Protein AF-A0A353WIS5-F1 (afdb_monomer)

Solvent-accessible surface area (backbone atoms only — not comparable to full-atom values): 23413 Å² total; per-residue (Å²): 138,86,87,86,84,82,88,82,85,78,89,73,84,87,74,89,77,84,83,81,86,80,90,80,92,77,89,86,79,88,80,83,78,92,80,85,92,73,95,86,72,83,82,84,68,88,69,75,96,68,94,73,53,82,70,40,43,51,76,72,50,59,78,70,58,53,59,38,46,53,47,45,42,52,56,43,50,74,73,31,93,62,46,89,76,50,44,35,37,25,54,47,34,45,72,49,56,48,38,79,64,65,61,22,49,31,29,27,76,58,52,56,98,60,84,58,80,29,60,51,76,88,74,64,79,71,65,21,43,34,38,37,29,63,56,40,66,22,38,46,77,52,62,68,61,40,49,49,51,56,42,49,54,60,66,33,38,31,67,56,10,40,35,44,40,31,28,44,32,32,70,69,44,73,64,46,89,70,44,45,74,45,80,85,28,27,32,38,85,87,52,29,45,40,29,40,35,50,62,64,55,51,40,52,54,54,38,67,69,59,37,90,62,41,49,62,42,76,55,81,64,60,94,49,34,29,35,38,35,35,31,51,57,79,80,70,73,78,71,69,76,71,69,65,72,79,69,50,56,29,77,91,53,72,38,10,30,41,56,88,59,29,36,33,26,34,53,94,54,55,76,61,66,77,51,85,62,53,63,58,48,58,72,68,48,66,91,84,66,71,61,38,35,37,33,42,29,70,80,73,62,24,42,30,45,25,22,30,93,40,54,53,79,40,85,59,19,48,48,44,48,30,41,36,29,36,80,85,72,50,69,40,82,41,78,56,56,96,67,42,36,33,44,74,61,60,47,30,25,41,56,84,83,44,85,67,46,67,36,66,61,41,47,51,52,43,55,55,64,51,68,48,83,89,75,56,80,91,46,70,44,31,44,67,49,35,65,74,67,40,49,67,63,55,67,72,76,111

Structure (mmCIF, N/CA/C/O backbone):
data_AF-A0A353WIS5-F1
#
_entry.id   AF-A0A353WIS5-F1
#
loop_
_atom_site.group_PDB
_atom_site.id
_atom_site.type_symbol
_atom_site.label_atom_id
_atom_site.label_alt_id
_atom_site.label_comp_id
_atom_site.label_asym_id
_atom_site.label_entity_id
_atom_site.label_seq_id
_atom_site.pdbx_PDB_ins_code
_atom_site.Cartn_x
_atom_site.Cartn_y
_atom_site.Cartn_z
_atom_site.occupancy
_atom_site.B_iso_or_equiv
_atom_site.auth_seq_id
_atom_site.auth_comp_id
_atom_site.auth_asym_id
_atom_site.auth_atom_id
_atom_site.pdbx_PDB_model_num
ATOM 1 N N . MET A 1 1 ? -15.258 42.861 -5.163 1.00 32.72 1 MET A N 1
ATOM 2 C CA . MET A 1 1 ? -14.069 42.840 -4.284 1.00 32.72 1 MET A CA 1
ATOM 3 C C . MET A 1 1 ? -13.346 41.526 -4.514 1.00 32.72 1 MET A C 1
ATOM 5 O O . MET A 1 1 ? -13.758 40.506 -3.984 1.00 32.72 1 MET A O 1
ATOM 9 N N . ASN A 1 2 ? -12.341 41.558 -5.388 1.00 24.25 2 ASN A N 1
ATOM 10 C CA . ASN A 1 2 ? -11.434 40.444 -5.643 1.00 24.25 2 ASN A CA 1
ATOM 11 C C . ASN A 1 2 ? -10.245 40.587 -4.699 1.00 24.25 2 ASN A C 1
ATOM 13 O O . ASN A 1 2 ? -9.648 41.662 -4.648 1.00 24.25 2 ASN A O 1
ATOM 17 N N . ILE A 1 3 ? -9.905 39.524 -3.976 1.00 22.89 3 ILE A N 1
ATOM 18 C CA . ILE A 1 3 ? -8.676 39.468 -3.188 1.00 22.89 3 ILE A CA 1
ATOM 19 C C . ILE A 1 3 ? -7.763 38.431 -3.834 1.00 22.89 3 ILE A C 1
ATOM 21 O O . ILE A 1 3 ? -8.130 37.274 -4.021 1.00 22.89 3 ILE A O 1
ATOM 25 N N . ASN A 1 4 ? -6.601 38.939 -4.223 1.00 23.80 4 ASN A N 1
ATOM 26 C CA . ASN A 1 4 ? -5.519 38.333 -4.978 1.00 23.80 4 ASN A CA 1
ATOM 27 C C . ASN A 1 4 ? -4.438 37.821 -4.006 1.00 23.80 4 ASN A C 1
ATOM 29 O O . ASN A 1 4 ? -4.206 38.464 -2.984 1.00 23.80 4 ASN A O 1
ATOM 33 N N . PHE A 1 5 ? -3.744 36.731 -4.338 1.00 23.14 5 PHE A N 1
ATOM 34 C CA . PHE A 1 5 ? -2.480 36.314 -3.705 1.00 23.14 5 PHE A CA 1
ATOM 35 C C . PHE A 1 5 ? -1.592 35.617 -4.761 1.00 23.14 5 PHE A C 1
ATOM 37 O O . PHE A 1 5 ? -2.125 35.046 -5.710 1.00 23.14 5 PHE A O 1
ATOM 44 N N . PRO A 1 6 ? -0.251 35.715 -4.655 1.00 27.52 6 PRO A N 1
ATOM 45 C CA . PRO A 1 6 ? 0.609 36.204 -5.729 1.00 27.52 6 PRO A CA 1
ATOM 46 C C . PRO A 1 6 ? 1.367 35.104 -6.481 1.00 27.52 6 PRO A C 1
ATOM 48 O O . PRO A 1 6 ? 1.714 34.060 -5.928 1.00 27.52 6 PRO A O 1
ATOM 51 N N . GLU A 1 7 ? 1.695 35.414 -7.736 1.00 25.73 7 GLU A N 1
ATOM 52 C CA . GLU A 1 7 ? 2.649 34.696 -8.579 1.00 25.73 7 GLU A CA 1
ATOM 53 C C . GLU A 1 7 ? 4.061 34.730 -7.975 1.00 25.73 7 GLU A C 1
ATOM 55 O O . GLU A 1 7 ? 4.620 35.794 -7.703 1.00 25.73 7 GLU A O 1
ATOM 60 N N . ILE A 1 8 ? 4.674 33.553 -7.821 1.00 25.09 8 ILE A N 1
ATOM 61 C CA . ILE A 1 8 ? 6.120 33.433 -7.631 1.00 25.09 8 ILE A CA 1
ATOM 62 C C . ILE A 1 8 ? 6.751 33.250 -9.010 1.00 25.09 8 ILE A C 1
ATOM 64 O O . ILE A 1 8 ? 6.639 32.203 -9.647 1.00 25.09 8 ILE A O 1
ATOM 68 N N . MET A 1 9 ? 7.423 34.311 -9.440 1.00 24.52 9 MET A N 1
ATOM 69 C CA . MET A 1 9 ? 8.295 34.388 -10.604 1.00 24.52 9 MET A CA 1
ATOM 70 C C . MET A 1 9 ? 9.461 33.396 -10.488 1.00 24.52 9 MET A C 1
ATOM 72 O O . MET A 1 9 ? 10.291 33.507 -9.588 1.00 24.52 9 MET A O 1
ATOM 76 N N . ALA A 1 10 ? 9.586 32.491 -11.458 1.00 25.70 10 ALA A N 1
ATOM 77 C CA . ALA A 1 10 ? 10.854 31.857 -11.801 1.00 25.70 10 ALA A CA 1
ATOM 78 C C . ALA A 1 10 ? 11.242 32.329 -13.206 1.00 25.70 10 ALA A C 1
ATOM 80 O O . ALA A 1 10 ? 10.776 31.806 -14.216 1.00 25.70 10 ALA A O 1
ATOM 81 N N . GLY A 1 11 ? 12.073 33.370 -13.258 1.00 24.81 11 GLY A N 1
ATOM 82 C CA . GLY A 1 11 ? 12.681 33.836 -14.495 1.00 24.81 11 GLY A CA 1
ATOM 83 C C . GLY A 1 11 ? 13.609 32.768 -15.067 1.00 24.81 11 GLY A C 1
ATOM 84 O O . GLY A 1 11 ? 14.544 32.323 -14.403 1.00 24.81 11 GLY A O 1
ATOM 85 N N . CYS A 1 12 ? 13.385 32.386 -16.321 1.00 24.25 12 CYS A N 1
ATOM 86 C CA . CYS A 1 12 ? 14.397 31.710 -17.117 1.00 24.25 12 CYS A CA 1
ATOM 87 C C . CYS A 1 12 ? 14.542 32.450 -18.446 1.00 24.25 12 CYS A C 1
ATOM 89 O O . CYS A 1 12 ? 13.614 32.523 -19.248 1.00 24.25 12 CYS A O 1
ATOM 91 N N . ASN A 1 13 ? 15.719 33.051 -18.617 1.00 25.75 13 ASN A N 1
ATOM 92 C CA . ASN A 1 13 ? 16.124 33.835 -19.772 1.00 25.75 13 ASN A CA 1
ATOM 93 C C . ASN A 1 13 ? 15.853 33.100 -21.089 1.00 25.75 13 ASN A C 1
ATOM 95 O O . ASN A 1 13 ? 16.432 32.049 -21.372 1.00 25.75 13 ASN A O 1
ATOM 99 N N . SER A 1 14 ? 15.055 33.734 -21.941 1.00 27.02 14 SER A N 1
ATOM 100 C CA . SER A 1 14 ? 14.950 33.418 -23.356 1.00 27.02 14 SER A CA 1
ATOM 101 C C . SER A 1 14 ? 16.303 33.634 -24.042 1.00 27.02 14 SER A C 1
ATOM 103 O O . SER A 1 14 ? 16.715 34.773 -24.272 1.00 27.02 14 SER A O 1
ATOM 105 N N . ARG A 1 15 ? 16.981 32.554 -24.436 1.00 25.53 15 ARG A N 1
ATOM 106 C CA . ARG A 1 15 ? 17.939 32.604 -25.547 1.00 25.53 15 ARG A CA 1
ATOM 107 C C . ARG A 1 15 ? 17.322 31.909 -26.752 1.00 25.53 15 ARG A C 1
ATOM 109 O O . ARG A 1 15 ? 17.141 30.698 -26.766 1.00 25.53 15 ARG A O 1
ATOM 116 N N . LYS A 1 16 ? 16.973 32.740 -27.738 1.00 28.69 16 LYS A N 1
ATOM 117 C CA . LYS A 1 16 ? 16.568 32.367 -29.093 1.00 28.69 16 LYS A CA 1
ATOM 118 C C . LYS A 1 16 ? 17.593 31.388 -29.674 1.00 28.69 16 LYS A C 1
ATOM 120 O O . LYS A 1 16 ? 18.755 31.752 -29.824 1.00 28.69 16 LYS A O 1
ATOM 125 N N . ALA A 1 17 ? 17.150 30.188 -30.032 1.00 25.05 17 ALA A N 1
ATOM 126 C CA . ALA A 1 17 ? 17.821 29.363 -31.026 1.00 25.05 17 ALA A CA 1
ATOM 127 C C . ALA A 1 17 ? 16.975 29.429 -32.302 1.00 25.05 17 ALA A C 1
ATOM 129 O O . ALA A 1 17 ? 15.770 29.180 -32.285 1.00 25.05 17 ALA A O 1
ATOM 130 N N . SER A 1 18 ? 17.614 29.887 -33.369 1.00 23.89 18 SER A N 1
ATOM 131 C CA . SER A 1 18 ? 17.068 30.113 -34.698 1.00 23.89 18 SER A CA 1
ATOM 132 C C . SER A 1 18 ? 16.500 28.835 -35.314 1.00 23.89 18 SER A C 1
ATOM 134 O O . SER A 1 18 ? 17.120 27.775 -35.298 1.00 23.89 18 SER A O 1
ATOM 136 N N . ILE A 1 19 ? 15.312 28.979 -35.896 1.00 25.64 19 ILE A N 1
ATOM 137 C CA . ILE A 1 19 ? 14.634 27.981 -36.716 1.00 25.64 19 ILE A CA 1
ATOM 138 C C . ILE A 1 19 ? 15.352 27.925 -38.068 1.00 25.64 19 ILE A C 1
ATOM 140 O O . ILE A 1 19 ? 15.310 28.896 -38.825 1.00 25.64 19 ILE A O 1
ATOM 144 N N . ALA A 1 20 ? 15.984 26.794 -38.380 1.00 25.59 20 ALA A N 1
ATOM 145 C CA . ALA A 1 20 ? 16.243 26.412 -39.761 1.00 25.59 20 ALA A CA 1
ATOM 146 C C . ALA A 1 20 ? 14.977 25.725 -40.290 1.00 25.59 20 ALA A C 1
ATOM 148 O O . ALA A 1 20 ? 14.527 24.713 -39.752 1.00 25.59 20 ALA A O 1
ATOM 149 N N . LYS A 1 21 ? 14.367 26.363 -41.288 1.00 30.31 21 LYS A N 1
ATOM 150 C CA . LYS A 1 21 ? 13.262 25.839 -42.086 1.00 30.31 21 LYS A CA 1
ATOM 151 C C . LYS A 1 21 ? 13.768 24.622 -42.866 1.00 30.31 21 LYS A C 1
ATOM 153 O O . LYS A 1 21 ? 14.852 24.708 -43.423 1.00 30.31 21 LYS A O 1
ATOM 158 N N . ASP A 1 22 ? 13.012 23.524 -42.858 1.00 27.34 22 ASP A N 1
ATOM 159 C CA . ASP A 1 22 ? 12.533 22.869 -44.084 1.00 27.34 22 ASP A CA 1
ATOM 160 C C . ASP A 1 22 ? 11.683 21.617 -43.785 1.00 27.34 22 ASP A C 1
ATOM 162 O O . ASP A 1 22 ? 12.126 20.648 -43.177 1.00 27.34 22 ASP A O 1
ATOM 166 N N . GLY A 1 23 ? 10.421 21.694 -44.222 1.00 28.50 23 GLY A N 1
ATOM 167 C CA . GLY A 1 23 ? 9.680 20.627 -44.902 1.00 28.50 23 GLY A CA 1
ATOM 168 C C . GLY A 1 23 ? 9.419 19.286 -44.208 1.00 28.50 23 GLY A C 1
ATOM 169 O O . GLY A 1 23 ? 10.070 18.303 -44.531 1.00 28.50 23 GLY A O 1
ATOM 170 N N . ALA A 1 24 ? 8.344 19.205 -43.417 1.00 24.67 24 ALA A N 1
ATOM 171 C CA . ALA A 1 24 ? 7.310 18.162 -43.546 1.00 24.67 24 ALA A CA 1
ATOM 172 C C . ALA A 1 24 ? 6.137 18.495 -42.611 1.00 24.67 24 ALA A C 1
ATOM 174 O O . ALA A 1 24 ? 6.233 18.355 -41.391 1.00 24.67 24 ALA A O 1
ATOM 175 N N . SER A 1 25 ? 5.023 18.965 -43.177 1.00 29.34 25 SER A N 1
ATOM 176 C CA . SER A 1 25 ? 3.778 19.114 -42.428 1.00 29.34 25 SER A CA 1
ATOM 177 C C . SER A 1 25 ? 3.231 17.729 -42.072 1.00 29.34 25 SER A C 1
ATOM 179 O O . SER A 1 25 ? 3.162 16.829 -42.905 1.00 29.34 25 SER A O 1
ATOM 181 N N . SER A 1 26 ? 2.820 17.544 -40.822 1.00 26.28 26 SER A N 1
ATOM 182 C CA . SER A 1 26 ? 1.861 16.497 -40.480 1.00 26.28 26 SER A CA 1
ATOM 183 C C . SER A 1 26 ? 0.809 17.112 -39.569 1.00 26.28 26 SER A C 1
ATOM 185 O O . SER A 1 26 ? 1.119 17.765 -38.574 1.00 26.28 26 SER A O 1
ATOM 187 N N . ASN A 1 27 ? -0.439 17.005 -40.013 1.00 26.64 27 ASN A N 1
ATOM 188 C CA . ASN A 1 27 ? -1.596 17.628 -39.393 1.00 26.64 27 ASN A CA 1
ATOM 189 C C . ASN A 1 27 ? -1.901 16.960 -38.049 1.00 26.64 27 ASN A C 1
ATOM 191 O O . ASN A 1 27 ? -2.032 15.739 -37.963 1.00 26.64 27 ASN A O 1
ATOM 195 N N . TYR A 1 28 ? -2.049 17.779 -37.012 1.00 30.23 28 TYR A N 1
ATOM 196 C CA . TYR A 1 28 ? -2.536 17.365 -35.703 1.00 30.23 28 TYR A CA 1
ATOM 197 C C . TYR A 1 28 ? -4.065 17.331 -35.731 1.00 30.23 28 TYR A C 1
ATOM 199 O O . TYR A 1 28 ? -4.697 18.276 -36.199 1.00 30.23 28 TYR A O 1
ATOM 207 N N . SER A 1 29 ? -4.668 16.270 -35.201 1.00 25.67 29 SER A N 1
ATOM 208 C CA . SER A 1 29 ? -6.087 16.272 -34.846 1.00 25.67 29 SER A CA 1
ATOM 209 C C . SER A 1 29 ? -6.235 15.878 -33.382 1.00 25.67 29 SER A C 1
ATOM 211 O O . SER A 1 29 ? -5.669 14.886 -32.924 1.00 25.67 29 SER A O 1
ATOM 213 N N . VAL A 1 30 ? -6.967 16.708 -32.643 1.00 25.48 30 VAL A N 1
ATOM 214 C CA . VAL A 1 30 ? -7.385 16.448 -31.268 1.00 25.48 30 VAL A CA 1
ATOM 215 C C . VAL A 1 30 ? -8.677 15.645 -31.359 1.00 25.48 30 VAL A C 1
ATOM 217 O O . VAL A 1 30 ? -9.684 16.166 -31.833 1.00 25.48 30 VAL A O 1
ATOM 220 N N . LYS A 1 31 ? -8.661 14.383 -30.924 1.00 27.44 31 LYS A N 1
ATOM 221 C CA . LYS A 1 31 ? -9.902 13.701 -30.552 1.00 27.44 31 LYS A CA 1
ATOM 222 C C . LYS A 1 31 ? -10.108 13.890 -29.060 1.00 27.44 31 LYS A C 1
ATOM 224 O O . LYS A 1 31 ? -9.301 13.450 -28.246 1.00 27.44 31 LYS A O 1
ATOM 229 N N . GLN A 1 32 ? -11.162 14.625 -28.742 1.00 27.92 32 GLN A N 1
ATOM 230 C CA . GLN A 1 32 ? -11.678 14.787 -27.399 1.00 27.92 32 GLN A CA 1
ATOM 231 C C . GLN A 1 32 ? -12.552 13.559 -27.131 1.00 27.92 32 GLN A C 1
ATOM 233 O O . GLN A 1 32 ? -13.718 13.540 -27.509 1.00 27.92 32 GLN A O 1
ATOM 238 N N . ASP A 1 33 ? -11.977 12.510 -26.544 1.00 27.92 33 ASP A N 1
ATOM 239 C CA . ASP A 1 33 ? -12.805 11.472 -25.938 1.00 27.92 33 ASP A CA 1
ATOM 240 C C . ASP A 1 33 ? -13.285 12.026 -24.594 1.00 27.92 33 ASP A C 1
ATOM 242 O O . ASP A 1 33 ? -12.510 12.264 -23.663 1.00 27.92 33 ASP A O 1
ATOM 246 N N . ALA A 1 34 ? -14.577 12.338 -24.559 1.00 32.22 34 ALA A N 1
ATOM 247 C CA . ALA A 1 34 ? -15.299 12.735 -23.370 1.00 32.22 34 ALA A CA 1
ATOM 248 C C . ALA A 1 34 ? -15.385 11.532 -22.427 1.00 32.22 34 ALA A C 1
ATOM 250 O O . ALA A 1 34 ? -16.203 10.651 -22.640 1.00 32.22 34 ALA A O 1
ATOM 251 N N . ASP A 1 35 ? -14.496 11.488 -21.436 1.00 37.25 35 ASP A N 1
ATOM 252 C CA . ASP A 1 35 ? -14.753 10.921 -20.107 1.00 37.25 35 ASP A CA 1
ATOM 253 C C . ASP A 1 35 ? -13.532 11.167 -19.208 1.00 37.25 35 ASP A C 1
ATOM 255 O O . ASP A 1 35 ? -12.572 10.396 -19.168 1.00 37.25 35 ASP A O 1
ATOM 259 N N . SER A 1 36 ? -13.537 12.284 -18.475 1.00 31.92 36 SER A N 1
ATOM 260 C CA . SER A 1 36 ? -12.452 12.627 -17.551 1.00 31.92 36 SER A CA 1
ATOM 261 C C . SER A 1 36 ? -12.980 13.165 -16.224 1.00 31.92 36 SER A C 1
ATOM 263 O O . SER A 1 36 ? -13.317 14.338 -16.114 1.00 31.92 36 SER A O 1
ATOM 265 N N . ASN A 1 37 ? -12.956 12.318 -15.195 1.00 33.84 37 ASN A N 1
ATOM 266 C CA . ASN A 1 37 ? -12.940 12.731 -13.788 1.00 33.84 37 ASN A CA 1
ATOM 267 C C . ASN A 1 37 ? -11.918 11.897 -12.994 1.00 33.84 37 ASN A C 1
ATOM 269 O O . ASN A 1 37 ? -12.229 11.285 -11.975 1.00 33.84 37 ASN A O 1
ATOM 273 N N . ASN A 1 38 ? -10.666 11.872 -13.461 1.00 32.41 38 ASN A N 1
ATOM 274 C CA . ASN A 1 38 ? -9.547 11.341 -12.682 1.00 32.41 38 ASN A CA 1
ATOM 275 C C . ASN A 1 38 ? -8.342 12.287 -12.753 1.00 32.41 38 ASN A C 1
ATOM 277 O O . ASN A 1 38 ? -7.484 12.196 -13.629 1.00 32.41 38 ASN A O 1
ATOM 281 N N . THR A 1 39 ? -8.295 13.236 -11.825 1.00 37.97 39 THR A N 1
ATOM 282 C CA . THR A 1 39 ? -7.154 14.131 -11.634 1.00 37.97 39 THR A CA 1
ATOM 283 C C . THR A 1 39 ? -6.040 13.399 -10.885 1.00 37.97 39 THR A C 1
ATOM 285 O O . THR A 1 39 ? -6.125 13.264 -9.665 1.00 37.97 39 THR A O 1
ATOM 288 N N . ALA A 1 40 ? -5.025 12.934 -11.628 1.00 35.28 40 ALA A N 1
ATOM 289 C CA . ALA A 1 40 ? -3.585 12.951 -11.294 1.00 35.28 40 ALA A CA 1
ATOM 290 C C . ALA A 1 40 ? -2.787 11.818 -11.981 1.00 35.28 40 ALA A C 1
ATOM 292 O O . ALA A 1 40 ? -2.071 11.077 -11.319 1.00 35.28 40 ALA A O 1
ATOM 293 N N . TYR A 1 41 ? -2.850 11.713 -13.310 1.00 31.70 41 TYR A N 1
ATOM 294 C CA . TYR A 1 41 ? -1.777 11.121 -14.123 1.00 31.70 41 TYR A CA 1
ATOM 295 C C . TYR A 1 41 ? -1.663 11.938 -15.419 1.00 31.70 41 TYR A C 1
ATOM 297 O O . TYR A 1 41 ? -2.695 12.348 -15.954 1.00 31.70 41 TYR A O 1
ATOM 305 N N . PRO A 1 42 ? -0.451 12.270 -15.896 1.00 35.28 42 PRO A N 1
ATOM 306 C CA . PRO A 1 42 ? -0.288 13.207 -16.997 1.00 35.28 42 PRO A CA 1
ATOM 307 C C . PRO A 1 42 ? -0.822 12.646 -18.320 1.00 35.28 42 PRO A C 1
ATOM 309 O O . PRO A 1 42 ? -0.728 11.455 -18.610 1.00 35.28 42 PRO A O 1
ATOM 312 N N . ILE A 1 43 ? -1.365 13.580 -19.099 1.00 32.12 43 ILE A N 1
ATOM 313 C CA . ILE A 1 43 ? -1.873 13.489 -20.469 1.00 32.12 43 ILE A CA 1
ATOM 314 C C . ILE A 1 43 ? -1.000 12.565 -21.334 1.00 32.12 43 ILE A C 1
ATOM 316 O O . ILE A 1 43 ? 0.211 12.763 -21.451 1.00 32.12 43 ILE A O 1
ATOM 320 N N . ILE A 1 44 ? -1.627 11.574 -21.976 1.00 29.73 44 ILE A N 1
ATOM 321 C CA . ILE A 1 44 ? -0.972 10.691 -22.945 1.00 29.73 44 ILE A CA 1
ATOM 322 C C . ILE A 1 44 ? -0.673 11.506 -24.209 1.00 29.73 44 ILE A C 1
ATOM 324 O O . ILE A 1 44 ? -1.549 11.728 -25.040 1.00 29.73 44 ILE A O 1
ATOM 328 N N . PHE A 1 45 ? 0.580 11.925 -24.387 1.00 33.66 45 PHE A N 1
ATOM 329 C CA . PHE A 1 45 ? 1.074 12.344 -25.698 1.00 33.66 45 PHE A CA 1
ATOM 330 C C . PHE A 1 45 ? 1.302 11.094 -26.560 1.00 33.66 45 PHE A C 1
ATOM 332 O O . PHE A 1 45 ? 2.334 10.425 -26.469 1.00 33.66 45 PHE A O 1
ATOM 339 N N . THR A 1 46 ? 0.336 10.760 -27.417 1.00 48.75 46 THR A N 1
ATOM 340 C CA . THR A 1 46 ? 0.565 9.835 -28.533 1.00 48.75 46 THR A CA 1
ATOM 341 C C . THR A 1 46 ? 1.340 10.580 -29.618 1.00 48.75 46 THR A C 1
ATOM 343 O O . THR A 1 46 ? 0.755 11.318 -30.405 1.00 48.75 46 THR A O 1
ATOM 346 N N . GLY A 1 47 ? 2.666 10.432 -29.652 1.00 36.41 47 GLY A N 1
ATOM 347 C CA . GLY A 1 47 ? 3.479 11.167 -30.622 1.00 36.41 47 GLY A CA 1
ATOM 348 C C . GLY A 1 47 ? 4.871 10.594 -30.848 1.00 36.41 47 GLY A C 1
ATOM 349 O O . GLY A 1 47 ? 5.833 11.086 -30.274 1.00 36.41 47 GLY A O 1
ATOM 350 N N . THR A 1 48 ? 4.950 9.548 -31.676 1.00 38.59 48 THR A N 1
ATOM 351 C CA . THR A 1 48 ? 5.888 9.317 -32.803 1.00 38.59 48 THR A CA 1
ATOM 352 C C . THR A 1 48 ? 6.055 7.810 -33.033 1.00 38.59 48 THR A C 1
ATOM 354 O O . THR A 1 48 ? 6.423 7.059 -32.130 1.00 38.59 48 THR A O 1
ATOM 357 N N . ASN A 1 49 ? 5.798 7.350 -34.264 1.00 47.31 49 ASN A N 1
ATOM 358 C CA . ASN A 1 49 ? 6.127 6.000 -34.739 1.00 47.31 49 ASN A CA 1
ATOM 359 C C . ASN A 1 49 ? 7.656 5.843 -34.878 1.00 47.31 49 ASN A C 1
ATOM 361 O O . ASN A 1 49 ? 8.180 5.617 -35.966 1.00 47.31 49 ASN A O 1
ATOM 365 N N . VAL A 1 50 ? 8.407 5.998 -33.785 1.00 55.69 50 VAL A N 1
ATOM 366 C CA . VAL A 1 50 ? 9.835 5.668 -33.773 1.00 55.69 50 VAL A CA 1
ATOM 367 C C . VAL A 1 50 ? 9.955 4.160 -33.604 1.00 55.69 50 VAL A C 1
ATOM 369 O O . VAL A 1 50 ? 9.472 3.598 -32.618 1.00 55.69 50 VAL A O 1
ATOM 372 N N . LYS A 1 51 ? 10.603 3.489 -34.565 1.00 63.28 51 LYS A N 1
ATOM 373 C CA . LYS A 1 51 ? 10.918 2.057 -34.466 1.00 63.28 51 LYS A CA 1
ATOM 374 C C . LYS A 1 51 ? 11.732 1.809 -33.189 1.00 63.28 51 LYS A C 1
ATOM 376 O O . LYS A 1 51 ? 12.902 2.169 -33.108 1.00 63.28 51 LYS A O 1
ATOM 381 N N . TYR A 1 52 ? 11.109 1.181 -32.195 1.00 76.12 52 TYR A N 1
ATOM 382 C CA . TYR A 1 52 ? 11.748 0.722 -30.964 1.00 76.12 52 TYR A CA 1
ATOM 383 C C . TYR A 1 52 ? 11.727 -0.803 -30.921 1.00 76.12 52 TYR A C 1
ATOM 385 O O . TYR A 1 52 ? 10.715 -1.432 -31.216 1.00 76.12 52 TYR A O 1
ATOM 393 N N . THR A 1 53 ? 12.841 -1.401 -30.511 1.00 83.50 53 THR A N 1
ATOM 394 C CA . THR A 1 53 ? 12.956 -2.844 -30.297 1.00 83.50 53 THR A CA 1
ATOM 395 C C . THR A 1 53 ? 13.383 -3.078 -28.859 1.00 83.50 53 THR A C 1
ATOM 397 O O . THR A 1 53 ? 14.423 -2.567 -28.450 1.00 83.50 53 THR A O 1
ATOM 400 N N . ALA A 1 54 ? 12.621 -3.869 -28.097 1.00 81.69 54 ALA A N 1
ATOM 401 C CA . ALA A 1 54 ? 12.918 -4.134 -26.687 1.00 81.69 54 ALA A CA 1
ATOM 402 C C . ALA A 1 54 ? 14.344 -4.680 -26.480 1.00 81.69 54 ALA A C 1
ATOM 404 O O . ALA A 1 54 ? 15.037 -4.236 -25.570 1.00 81.69 54 ALA A O 1
ATOM 405 N N . LYS A 1 55 ? 14.831 -5.530 -27.400 1.00 89.00 55 LYS A N 1
ATOM 406 C CA . LYS A 1 55 ? 16.210 -6.052 -27.427 1.00 89.00 55 LYS A CA 1
ATOM 407 C C . LYS A 1 55 ? 17.293 -4.965 -27.426 1.00 89.00 55 LYS A C 1
ATOM 409 O O . LYS A 1 55 ? 18.412 -5.236 -27.004 1.00 89.00 55 LYS A O 1
ATOM 414 N N . ASN A 1 56 ? 17.000 -3.731 -27.851 1.00 88.50 56 ASN A N 1
ATOM 415 C CA . ASN A 1 56 ? 17.980 -2.642 -27.794 1.00 88.50 56 ASN A CA 1
ATOM 416 C C . ASN A 1 56 ? 18.429 -2.328 -26.363 1.00 88.50 56 ASN A C 1
ATOM 418 O O . ASN A 1 56 ? 19.533 -1.807 -26.207 1.00 88.50 56 ASN A O 1
ATOM 422 N N . SER A 1 57 ? 17.654 -2.681 -25.329 1.00 86.44 57 SER A N 1
ATOM 423 C CA . SER A 1 57 ? 18.092 -2.547 -23.932 1.00 86.44 57 SER A CA 1
ATOM 424 C C . SER A 1 57 ? 19.420 -3.264 -23.654 1.00 86.44 57 SER A C 1
ATOM 426 O O . SER A 1 57 ? 20.201 -2.787 -22.843 1.00 86.44 57 SER A O 1
ATOM 428 N N . GLN A 1 58 ? 19.784 -4.311 -24.406 1.00 90.62 58 GLN A N 1
ATOM 429 C CA . GLN A 1 58 ? 21.094 -4.969 -24.278 1.00 90.62 58 GLN A CA 1
ATOM 430 C C . GLN A 1 58 ? 22.291 -4.021 -24.514 1.00 90.62 58 GLN A C 1
ATOM 432 O O . GLN A 1 58 ? 23.419 -4.316 -24.122 1.00 90.62 58 GLN A O 1
ATOM 437 N N . LYS A 1 59 ? 22.078 -2.881 -25.193 1.00 90.88 59 LYS A N 1
ATOM 438 C CA . LYS A 1 59 ? 23.107 -1.852 -25.415 1.00 90.88 59 LYS A CA 1
ATOM 439 C C . LYS A 1 59 ? 23.367 -0.999 -24.168 1.00 90.88 59 LYS A C 1
ATOM 441 O O . LYS A 1 59 ? 24.357 -0.278 -24.144 1.00 90.88 59 LYS A O 1
ATOM 446 N N . THR A 1 60 ? 22.500 -1.054 -23.153 1.00 88.19 60 THR A N 1
ATOM 447 C CA . THR A 1 60 ? 22.684 -0.342 -21.876 1.00 88.19 60 THR A CA 1
ATOM 448 C C . THR A 1 60 ? 23.391 -1.188 -20.819 1.00 88.19 60 THR A C 1
ATOM 450 O O . THR A 1 60 ? 23.603 -0.710 -19.708 1.00 88.19 60 THR A O 1
ATOM 453 N N . GLN A 1 61 ? 23.754 -2.433 -21.137 1.00 90.38 61 GLN A N 1
ATOM 454 C CA . GLN A 1 61 ? 24.524 -3.301 -20.249 1.00 90.38 61 GLN A CA 1
ATOM 455 C C . GLN A 1 61 ? 25.959 -2.765 -20.127 1.00 90.38 61 GLN A C 1
ATOM 457 O O . GLN A 1 61 ? 26.674 -2.663 -21.125 1.00 90.38 61 GLN A O 1
ATOM 462 N N . ILE A 1 62 ? 26.380 -2.410 -18.910 1.00 89.00 62 ILE A N 1
ATOM 463 C CA . ILE A 1 62 ? 27.688 -1.800 -18.632 1.00 89.00 62 ILE A CA 1
ATOM 464 C C . ILE A 1 62 ? 28.395 -2.502 -17.472 1.00 89.00 62 ILE A C 1
ATOM 466 O O . ILE A 1 62 ? 27.769 -2.981 -16.529 1.00 89.00 62 ILE A O 1
ATOM 470 N N . LYS A 1 63 ? 29.731 -2.519 -17.512 1.00 90.00 63 LYS A N 1
ATOM 471 C CA . LYS A 1 63 ? 30.565 -3.145 -16.473 1.00 90.00 63 LYS A CA 1
ATOM 472 C C . LYS A 1 63 ? 30.495 -2.409 -15.129 1.00 90.00 63 LYS A C 1
ATOM 474 O O . LYS A 1 63 ? 30.652 -3.028 -14.082 1.00 90.00 63 LYS A O 1
ATOM 479 N N . SER A 1 64 ? 30.255 -1.097 -15.131 1.00 88.06 64 SER A N 1
ATOM 480 C CA . SER A 1 64 ? 30.295 -0.272 -13.914 1.00 88.06 64 SER A CA 1
ATOM 481 C C . SER A 1 64 ? 29.226 -0.633 -12.876 1.00 88.06 64 SER A C 1
ATOM 483 O O . SER A 1 64 ? 29.445 -0.366 -11.693 1.00 88.06 64 SER A O 1
ATOM 485 N N . THR A 1 65 ? 28.138 -1.318 -13.258 1.00 91.31 65 THR A N 1
ATOM 486 C CA . THR A 1 65 ? 27.122 -1.841 -12.321 1.00 91.31 65 THR A CA 1
ATOM 487 C C . THR A 1 65 ? 27.727 -2.779 -11.265 1.00 91.31 65 THR A C 1
ATOM 489 O O . THR A 1 65 ? 27.216 -2.855 -10.149 1.00 91.31 65 THR A O 1
ATOM 492 N N . GLN A 1 66 ? 28.885 -3.401 -11.543 1.00 93.62 66 GLN A N 1
ATOM 493 C CA . GLN A 1 66 ? 29.684 -4.145 -10.555 1.00 93.62 66 GLN A CA 1
ATOM 494 C C . GLN A 1 66 ? 29.926 -3.366 -9.257 1.00 93.62 66 GLN A C 1
ATOM 496 O O . GLN A 1 66 ? 29.919 -3.954 -8.178 1.00 93.62 66 GLN A O 1
ATOM 501 N N . ASN A 1 67 ? 30.112 -2.046 -9.338 1.00 95.50 67 ASN A N 1
ATOM 502 C CA . ASN A 1 67 ? 30.343 -1.215 -8.159 1.00 95.50 67 ASN A CA 1
ATOM 503 C C . ASN A 1 67 ? 29.092 -1.110 -7.280 1.00 95.50 67 ASN A C 1
ATOM 505 O O . ASN A 1 67 ? 29.208 -1.092 -6.057 1.00 95.50 67 ASN A O 1
ATOM 509 N N . THR A 1 68 ? 27.901 -1.081 -7.882 1.00 96.50 68 THR A N 1
ATOM 510 C CA . THR A 1 68 ? 26.636 -1.109 -7.138 1.00 96.50 68 THR A CA 1
ATOM 511 C C . THR A 1 68 ? 26.431 -2.463 -6.470 1.00 96.50 68 THR A C 1
ATOM 513 O O . THR A 1 68 ? 26.110 -2.491 -5.286 1.00 96.50 68 THR A O 1
ATOM 516 N N . TYR A 1 69 ? 26.709 -3.572 -7.166 1.00 98.00 69 TYR A N 1
ATOM 517 C CA . TYR A 1 69 ? 26.652 -4.901 -6.546 1.00 98.00 69 TYR A CA 1
ATOM 518 C C . TYR A 1 69 ? 27.612 -5.023 -5.359 1.00 98.00 69 TYR A C 1
ATOM 520 O O . TYR A 1 69 ? 27.205 -5.508 -4.313 1.00 98.00 69 TYR A O 1
ATOM 528 N N . LYS A 1 70 ? 28.858 -4.538 -5.469 1.00 97.50 70 LYS A N 1
ATOM 529 C CA . LYS A 1 70 ? 29.831 -4.574 -4.359 1.00 97.50 70 LYS A CA 1
ATOM 530 C C . LYS A 1 70 ? 29.347 -3.798 -3.132 1.00 97.50 70 LYS A C 1
ATOM 532 O O . LYS A 1 70 ? 29.416 -4.317 -2.023 1.00 97.50 70 LYS A O 1
ATOM 5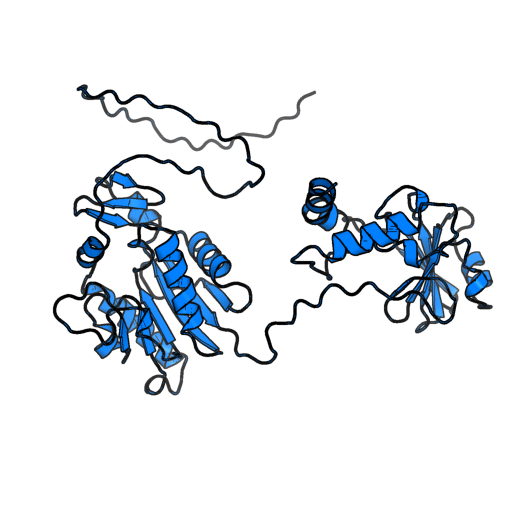37 N N . LYS A 1 71 ? 28.826 -2.581 -3.333 1.00 96.94 71 LYS A N 1
ATOM 538 C CA . LYS A 1 71 ? 28.249 -1.772 -2.247 1.00 96.94 71 LYS A CA 1
ATOM 539 C C . LYS A 1 71 ? 27.065 -2.476 -1.595 1.00 96.94 71 LYS A C 1
ATOM 541 O O . LYS A 1 71 ? 26.984 -2.536 -0.375 1.00 96.94 71 LYS A O 1
ATOM 546 N N . LEU A 1 72 ? 26.170 -3.035 -2.406 1.00 96.62 72 LEU A N 1
ATOM 547 C CA . LEU A 1 72 ? 25.008 -3.742 -1.889 1.00 96.62 72 LEU A CA 1
ATOM 548 C C . LEU A 1 72 ? 25.408 -5.022 -1.141 1.00 96.62 72 LEU A C 1
ATOM 550 O O . LEU A 1 72 ? 24.858 -5.286 -0.081 1.00 96.62 72 LEU A O 1
ATOM 554 N N . ALA A 1 73 ? 26.406 -5.764 -1.627 1.00 96.75 73 ALA A N 1
ATOM 555 C CA . ALA A 1 73 ? 26.953 -6.929 -0.933 1.00 96.75 73 ALA A CA 1
ATOM 556 C C . ALA A 1 73 ? 27.459 -6.567 0.468 1.00 96.75 73 ALA A C 1
ATOM 558 O O . ALA A 1 73 ? 27.190 -7.296 1.417 1.00 96.75 73 ALA A O 1
ATOM 559 N N . GLN A 1 74 ? 28.159 -5.436 0.607 1.00 95.62 74 GLN A N 1
ATOM 560 C CA . GLN A 1 74 ? 28.617 -4.948 1.907 1.00 95.62 74 GLN A CA 1
ATOM 561 C C . GLN A 1 74 ? 27.431 -4.647 2.836 1.00 95.62 74 GLN A C 1
ATOM 563 O O . GLN A 1 74 ? 27.362 -5.206 3.927 1.00 95.62 74 GLN A O 1
ATOM 568 N N . ILE A 1 75 ? 26.466 -3.846 2.370 1.00 94.81 75 ILE A N 1
ATOM 569 C CA . ILE A 1 75 ? 25.260 -3.496 3.142 1.00 94.81 75 ILE A CA 1
ATOM 570 C C . ILE A 1 75 ? 24.510 -4.759 3.589 1.00 94.81 75 ILE A C 1
ATOM 572 O O . ILE A 1 75 ? 24.072 -4.865 4.732 1.00 94.81 75 ILE A O 1
ATOM 576 N N . LEU A 1 76 ? 24.349 -5.732 2.693 1.00 94.88 76 LEU A N 1
ATOM 577 C CA . LEU A 1 76 ? 23.625 -6.964 2.986 1.00 94.88 76 LEU A CA 1
ATOM 578 C C . LEU A 1 76 ? 24.377 -7.859 3.977 1.00 94.88 76 LEU A C 1
ATOM 580 O O . LEU A 1 76 ? 23.741 -8.410 4.869 1.00 94.88 76 LEU A O 1
ATOM 584 N N . LYS A 1 77 ? 25.706 -7.970 3.879 1.00 94.69 77 LYS A N 1
ATOM 585 C CA . LYS A 1 77 ? 26.527 -8.725 4.844 1.00 94.69 77 LYS A CA 1
ATOM 586 C C . LYS A 1 77 ? 26.485 -8.126 6.247 1.00 94.69 77 LYS A C 1
ATOM 588 O O . LYS A 1 77 ? 26.486 -8.864 7.224 1.00 94.69 77 LYS A O 1
ATOM 593 N N . GLU A 1 78 ? 26.408 -6.802 6.349 1.00 91.81 78 GLU A N 1
ATOM 594 C CA . GLU A 1 78 ? 26.241 -6.113 7.633 1.00 91.81 78 GLU A CA 1
ATOM 595 C C . GLU A 1 78 ? 24.841 -6.348 8.231 1.00 91.81 78 GLU A C 1
ATOM 597 O O . GLU A 1 78 ? 24.691 -6.444 9.448 1.00 91.81 78 GLU A O 1
ATOM 602 N N . ARG A 1 79 ? 23.807 -6.469 7.386 1.00 89.38 79 ARG A N 1
ATOM 603 C CA . ARG A 1 79 ? 22.408 -6.637 7.822 1.00 89.38 79 ARG A CA 1
ATOM 604 C C . ARG A 1 79 ? 21.996 -8.086 8.088 1.00 89.38 79 ARG A C 1
ATOM 606 O O . ARG A 1 79 ? 21.134 -8.318 8.934 1.00 89.38 79 ARG A O 1
ATOM 613 N N . PHE A 1 80 ? 22.563 -9.046 7.365 1.00 89.25 80 PHE A N 1
ATOM 614 C CA . PHE A 1 80 ? 22.162 -10.450 7.408 1.00 89.25 80 PHE A CA 1
ATOM 615 C C . PHE A 1 80 ? 23.345 -11.320 7.830 1.00 89.25 80 PHE A C 1
ATOM 617 O O . PHE A 1 80 ? 24.258 -11.557 7.044 1.00 89.25 80 PHE A O 1
ATOM 624 N N . ARG A 1 81 ? 23.297 -11.830 9.070 1.00 83.62 81 ARG A N 1
ATOM 625 C CA . ARG A 1 81 ? 24.343 -12.701 9.638 1.00 83.62 81 ARG A CA 1
ATOM 626 C C . ARG A 1 81 ? 24.639 -13.908 8.742 1.00 83.62 81 ARG A C 1
ATOM 628 O O . ARG A 1 81 ? 25.800 -14.234 8.538 1.00 83.62 81 ARG A O 1
ATOM 635 N N . ASP A 1 82 ? 23.598 -14.494 8.158 1.00 89.12 82 ASP A N 1
ATOM 636 C CA . ASP A 1 82 ? 23.696 -15.667 7.288 1.00 89.12 82 ASP A CA 1
ATOM 637 C C . ASP A 1 82 ? 23.626 -15.274 5.800 1.00 89.12 82 ASP A C 1
ATOM 639 O O . ASP A 1 82 ? 23.032 -15.969 4.984 1.00 89.12 82 ASP A O 1
ATOM 643 N N . TYR A 1 83 ? 24.204 -14.126 5.421 1.00 92.81 83 TYR A N 1
ATOM 644 C CA . TYR A 1 83 ? 24.122 -13.577 4.059 1.00 92.81 83 TYR A CA 1
ATOM 645 C C . TYR A 1 83 ? 24.430 -14.600 2.954 1.00 92.81 83 TYR A C 1
ATOM 647 O O . TYR A 1 83 ? 23.769 -14.605 1.911 1.00 92.81 83 TYR A O 1
ATOM 655 N N . ASP A 1 84 ? 25.434 -15.453 3.158 1.00 92.19 84 ASP A N 1
ATOM 656 C CA . ASP A 1 84 ? 25.871 -16.420 2.152 1.00 92.19 84 ASP A CA 1
ATOM 657 C C . ASP A 1 84 ? 24.866 -17.566 1.938 1.00 92.19 84 ASP A C 1
ATOM 659 O O . ASP A 1 84 ? 24.867 -18.149 0.856 1.00 92.19 84 ASP A O 1
ATOM 663 N N . SER A 1 85 ? 23.959 -17.829 2.890 1.00 94.25 85 SER A N 1
ATOM 664 C CA . SER A 1 85 ? 22.904 -18.848 2.761 1.00 94.25 85 SER A CA 1
ATOM 665 C C . SER A 1 85 ? 21.596 -18.323 2.154 1.00 94.25 85 SER A C 1
ATOM 667 O O . SER A 1 85 ? 20.709 -19.116 1.843 1.00 94.25 85 SER A O 1
ATOM 669 N N . LEU A 1 86 ? 21.464 -17.004 1.969 1.00 96.50 86 LEU A N 1
ATOM 670 C CA . LEU A 1 86 ? 20.259 -16.395 1.404 1.00 96.50 86 LEU A CA 1
ATOM 671 C C . LEU A 1 86 ? 20.060 -16.785 -0.063 1.00 96.50 86 LEU A C 1
ATOM 673 O O . LEU A 1 86 ? 20.989 -16.699 -0.870 1.00 96.50 86 LEU A O 1
ATOM 677 N N . ASP A 1 87 ? 18.820 -17.086 -0.446 1.00 98.44 87 ASP A N 1
ATOM 678 C CA . ASP A 1 87 ? 18.460 -17.237 -1.851 1.00 98.44 87 ASP A CA 1
ATOM 679 C C . ASP A 1 87 ? 18.411 -15.858 -2.518 1.00 98.44 87 ASP A C 1
ATOM 681 O O . ASP A 1 87 ? 17.589 -15.006 -2.167 1.00 98.44 87 ASP A O 1
ATOM 685 N N . LYS A 1 88 ? 19.287 -15.640 -3.502 1.00 98.69 88 LYS A N 1
ATOM 686 C CA . LYS A 1 88 ? 19.476 -14.353 -4.185 1.00 98.69 88 LYS A CA 1
ATOM 687 C C . LYS A 1 88 ? 19.144 -14.459 -5.675 1.00 98.69 88 LYS A C 1
ATOM 689 O O . LYS A 1 88 ? 19.617 -15.378 -6.338 1.00 98.69 88 LYS A O 1
ATOM 694 N N . LEU A 1 89 ? 18.394 -13.495 -6.210 1.00 98.81 89 LEU A N 1
ATOM 695 C CA . LEU A 1 89 ? 18.132 -13.335 -7.648 1.00 98.81 89 LEU A CA 1
ATOM 696 C C . LEU A 1 89 ? 18.515 -11.929 -8.115 1.00 98.81 89 LEU A C 1
ATOM 698 O O . LEU A 1 89 ? 18.240 -10.933 -7.446 1.00 98.81 89 LEU A O 1
ATOM 702 N N . ASP A 1 90 ? 19.084 -11.830 -9.307 1.00 98.69 90 ASP A N 1
ATOM 703 C CA . ASP A 1 90 ? 19.204 -10.576 -10.041 1.00 98.69 90 ASP A CA 1
ATOM 704 C C . ASP A 1 90 ? 18.282 -10.578 -11.262 1.00 98.69 90 ASP A C 1
ATOM 706 O O . ASP A 1 90 ? 18.443 -11.361 -12.205 1.00 98.69 90 ASP A O 1
ATOM 710 N N . TYR A 1 91 ? 17.270 -9.718 -11.206 1.00 98.56 91 TYR A N 1
ATOM 711 C CA . TYR A 1 91 ? 16.204 -9.612 -12.186 1.00 98.56 91 TYR A CA 1
ATOM 712 C C . TYR A 1 91 ? 16.585 -8.575 -13.245 1.00 98.56 91 TYR A C 1
ATOM 714 O O . TYR A 1 91 ? 16.313 -7.386 -13.079 1.00 98.56 91 TYR A O 1
ATOM 722 N N . GLY A 1 92 ? 17.173 -9.025 -14.352 1.00 97.31 92 GLY A N 1
ATOM 723 C CA . GLY A 1 92 ? 17.762 -8.177 -15.394 1.00 97.31 92 GLY A CA 1
ATOM 724 C C . GLY A 1 92 ? 19.258 -7.961 -15.165 1.00 97.31 92 GLY A C 1
ATOM 725 O O . GLY A 1 92 ? 19.715 -6.829 -15.024 1.00 97.31 92 GLY A O 1
ATOM 726 N N . ALA A 1 93 ? 20.009 -9.063 -15.109 1.00 97.25 93 ALA A N 1
ATOM 727 C CA . ALA A 1 93 ? 21.393 -9.102 -14.639 1.00 97.25 93 ALA A CA 1
ATOM 728 C C . ALA A 1 93 ? 22.437 -8.483 -15.592 1.00 97.25 93 ALA A C 1
ATOM 730 O O . ALA A 1 93 ? 23.632 -8.427 -15.272 1.00 97.25 93 ALA A O 1
ATOM 731 N N . GLY A 1 94 ? 22.036 -8.030 -16.782 1.00 95.81 94 GLY A N 1
ATOM 732 C CA . GLY A 1 94 ? 22.915 -7.367 -17.735 1.00 95.81 94 GLY A CA 1
ATOM 733 C C . GLY A 1 94 ? 24.076 -8.259 -18.167 1.00 95.81 94 GLY A C 1
ATOM 734 O O . GLY A 1 94 ? 23.857 -9.218 -18.891 1.00 95.81 94 GLY A O 1
ATOM 735 N N . LEU A 1 95 ? 25.303 -7.956 -17.724 1.00 95.94 95 LEU A N 1
ATOM 736 C CA . LEU A 1 95 ? 26.517 -8.748 -18.009 1.00 95.94 95 LEU A CA 1
ATOM 737 C C . LEU A 1 95 ? 26.771 -9.894 -17.000 1.00 95.94 95 LEU A C 1
ATOM 739 O O . LEU A 1 95 ? 27.841 -10.498 -17.020 1.00 95.94 95 LEU A O 1
ATOM 743 N N . GLY A 1 96 ? 25.832 -10.170 -16.087 1.00 96.31 96 GLY A N 1
ATOM 744 C CA . GLY A 1 96 ? 25.858 -11.357 -15.219 1.00 96.31 96 GLY A CA 1
ATOM 745 C C . GLY A 1 96 ? 26.768 -11.269 -13.991 1.00 96.31 96 GLY A C 1
ATOM 746 O O . GLY A 1 96 ? 27.015 -12.269 -13.322 1.00 96.31 96 GLY A O 1
ATOM 747 N N . HIS A 1 97 ? 27.292 -10.086 -13.667 1.00 96.62 97 HIS A N 1
ATOM 748 C CA . HIS A 1 97 ? 28.285 -9.933 -12.598 1.00 96.62 97 HIS A CA 1
ATOM 749 C C . HIS A 1 97 ? 27.746 -10.164 -11.179 1.00 96.62 97 HIS A C 1
ATOM 751 O O . HIS A 1 97 ? 28.526 -10.453 -10.269 1.00 96.62 97 HIS A O 1
ATOM 757 N N . SER A 1 98 ? 26.433 -10.060 -10.981 1.00 97.31 98 SER A N 1
ATOM 758 C CA . SER A 1 98 ? 25.765 -10.397 -9.720 1.00 97.31 98 SER A CA 1
ATOM 759 C C . SER A 1 98 ? 25.970 -11.853 -9.313 1.00 97.31 98 SER A C 1
ATOM 761 O O . SER A 1 98 ? 26.069 -12.125 -8.118 1.00 97.31 98 SER A O 1
ATOM 763 N N . LYS A 1 99 ? 26.143 -12.772 -10.272 1.00 96.81 99 LYS A N 1
ATOM 764 C CA . LYS A 1 99 ? 26.418 -14.181 -9.977 1.00 96.81 99 LYS A CA 1
ATOM 765 C C . LYS A 1 99 ? 27.686 -14.359 -9.152 1.00 96.81 99 LY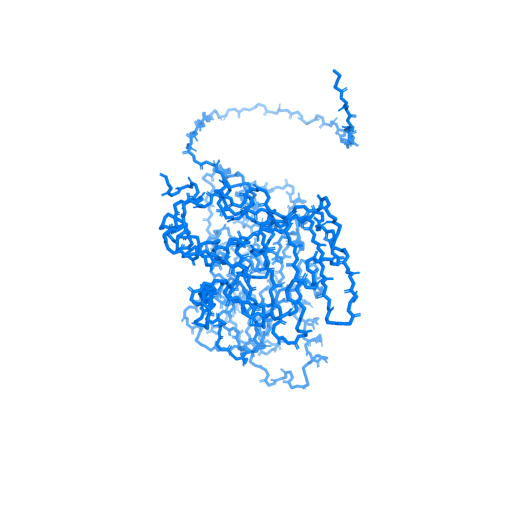S A C 1
ATOM 767 O O . LYS A 1 99 ? 27.664 -15.016 -8.121 1.00 96.81 99 LYS A O 1
ATOM 772 N N . THR A 1 100 ? 28.774 -13.706 -9.552 1.00 96.31 100 THR A N 1
ATOM 773 C CA . THR A 1 100 ? 30.050 -13.773 -8.823 1.00 96.31 100 THR A CA 1
ATOM 774 C C . THR A 1 100 ? 30.075 -12.859 -7.597 1.00 96.31 100 THR A C 1
ATOM 776 O O . THR A 1 100 ? 30.646 -13.228 -6.579 1.00 96.31 100 THR A O 1
ATOM 779 N N . ILE A 1 101 ? 29.490 -11.656 -7.675 1.00 97.56 101 ILE A N 1
ATOM 780 C CA . ILE A 1 101 ? 29.612 -10.649 -6.603 1.00 97.56 101 ILE A CA 1
ATOM 781 C C . ILE A 1 101 ? 28.624 -10.901 -5.457 1.00 97.56 101 ILE A C 1
ATOM 783 O O . ILE A 1 101 ? 28.980 -10.726 -4.293 1.00 97.56 101 ILE A O 1
ATOM 787 N N . LEU A 1 102 ? 27.383 -11.274 -5.778 1.00 97.31 102 LEU A N 1
ATOM 788 C CA . LEU A 1 102 ? 26.325 -11.506 -4.793 1.00 97.31 102 LEU A CA 1
ATOM 789 C C . LEU A 1 102 ? 26.096 -12.991 -4.495 1.00 97.31 102 LEU A C 1
ATOM 791 O O . LEU A 1 102 ? 25.495 -13.304 -3.469 1.00 97.31 102 LEU A O 1
ATOM 795 N N . GLY A 1 103 ? 26.541 -13.895 -5.374 1.00 97.69 103 GLY A N 1
ATOM 796 C CA . GLY A 1 103 ? 26.092 -15.288 -5.348 1.00 97.69 103 GLY A CA 1
ATOM 797 C C . GLY A 1 103 ? 24.632 -15.423 -5.787 1.00 97.69 103 GLY A C 1
ATOM 798 O O . GLY A 1 103 ? 23.922 -16.279 -5.274 1.00 97.69 103 GLY A O 1
ATOM 799 N N . ALA A 1 104 ? 24.154 -14.526 -6.657 1.00 98.25 104 ALA A N 1
ATOM 800 C CA . ALA A 1 104 ? 22.770 -14.521 -7.122 1.00 98.25 104 ALA A CA 1
ATOM 801 C C . ALA A 1 104 ? 22.573 -15.415 -8.355 1.00 98.25 104 ALA A C 1
ATOM 803 O O . ALA A 1 104 ? 23.422 -15.457 -9.248 1.00 98.25 104 ALA A O 1
ATOM 804 N N . GLU A 1 105 ? 21.415 -16.061 -8.446 1.00 98.69 105 GLU A N 1
ATOM 805 C CA . GLU A 1 105 ? 20.897 -16.546 -9.724 1.00 98.69 105 GLU A CA 1
ATOM 806 C C . GLU A 1 105 ? 20.586 -15.349 -10.637 1.00 98.69 105 GLU A C 1
ATOM 808 O O . GLU A 1 105 ? 20.310 -14.239 -10.170 1.00 98.69 105 GLU A O 1
ATOM 813 N N . THR A 1 106 ? 20.645 -15.552 -11.951 1.00 98.62 106 THR A N 1
ATOM 814 C CA . THR A 1 106 ? 20.550 -14.467 -12.936 1.00 98.62 106 THR A CA 1
ATOM 815 C C . THR A 1 106 ? 19.395 -14.670 -13.906 1.00 98.62 106 THR A C 1
ATOM 817 O O . THR A 1 106 ? 19.313 -15.688 -14.590 1.00 98.62 106 THR A O 1
ATOM 820 N N . TYR A 1 107 ? 18.527 -13.665 -14.017 1.00 98.44 107 TYR A N 1
ATOM 821 C CA . TYR A 1 107 ? 17.561 -13.546 -15.106 1.00 98.44 107 TYR A CA 1
ATOM 822 C C . TYR A 1 107 ? 18.000 -12.434 -16.058 1.00 98.44 107 TYR A C 1
ATOM 824 O O . TYR A 1 107 ? 18.181 -11.295 -15.633 1.00 98.44 107 TYR A O 1
ATOM 832 N N . GLU A 1 108 ? 18.158 -12.737 -17.346 1.00 97.62 108 GLU A N 1
ATOM 833 C CA . GLU A 1 108 ? 18.477 -11.729 -18.362 1.00 97.62 108 GLU A CA 1
ATOM 834 C C . GLU A 1 108 ? 17.949 -12.152 -19.748 1.00 97.62 108 GLU A C 1
ATOM 836 O O . GLU A 1 108 ? 18.509 -13.056 -20.376 1.00 97.62 108 GLU A O 1
ATOM 841 N N . PRO A 1 109 ? 16.888 -11.503 -20.265 1.00 94.75 109 PRO A N 1
ATOM 842 C CA . PRO A 1 109 ? 16.272 -11.888 -21.536 1.00 94.75 109 PRO A CA 1
ATOM 843 C C . PRO A 1 109 ? 17.143 -11.575 -22.764 1.00 94.75 109 PRO A C 1
ATOM 845 O O . PRO A 1 109 ? 16.951 -12.180 -23.820 1.00 94.75 109 PRO A O 1
ATOM 848 N N . TYR A 1 110 ? 18.098 -10.643 -22.654 1.00 94.62 110 TYR A N 1
ATOM 849 C CA . TYR A 1 110 ? 18.969 -10.224 -23.755 1.00 94.62 110 TYR A CA 1
ATOM 850 C C . TYR A 1 110 ? 20.454 -10.310 -23.366 1.00 94.62 110 TYR A C 1
ATOM 852 O O . TYR A 1 110 ? 21.226 -9.365 -23.555 1.00 94.62 110 TYR A O 1
ATOM 860 N N . ALA A 1 111 ? 20.856 -11.449 -22.795 1.00 93.12 111 ALA A N 1
ATOM 861 C CA . ALA A 1 111 ? 22.204 -11.661 -22.274 1.00 93.12 111 ALA A CA 1
ATOM 862 C C . ALA A 1 111 ? 23.278 -11.597 -23.369 1.00 93.12 111 ALA A C 1
ATOM 864 O O . ALA A 1 111 ? 23.068 -12.008 -24.514 1.00 93.12 111 ALA A O 1
ATOM 865 N N . ARG A 1 112 ? 24.462 -11.098 -22.999 1.00 91.75 112 ARG A N 1
ATOM 866 C CA . ARG A 1 112 ? 25.630 -11.004 -23.881 1.00 91.75 112 ARG A CA 1
ATOM 867 C C . ARG A 1 112 ? 26.875 -11.494 -23.158 1.00 91.75 112 ARG A C 1
ATOM 869 O O . ARG A 1 112 ? 27.205 -10.992 -22.091 1.00 91.75 112 ARG A O 1
ATOM 876 N N . GLY A 1 113 ? 27.593 -12.436 -23.766 1.00 89.75 113 GLY A N 1
ATOM 877 C CA . GLY A 1 113 ? 28.891 -12.897 -23.258 1.00 89.75 113 GLY A CA 1
ATOM 878 C C . GLY A 1 113 ? 28.832 -13.831 -22.044 1.00 89.75 113 GLY A C 1
ATOM 879 O O . GLY A 1 113 ? 29.879 -14.148 -21.494 1.00 89.75 113 GLY A O 1
ATOM 880 N N . TYR A 1 114 ? 27.644 -14.282 -21.633 1.00 94.81 114 TYR A N 1
ATOM 881 C CA . TYR A 1 114 ? 27.450 -15.328 -20.624 1.00 94.81 114 TYR A CA 1
ATOM 882 C C . TYR A 1 114 ? 26.071 -15.984 -20.796 1.00 94.81 114 TYR A C 1
ATOM 884 O O . TYR A 1 114 ? 25.203 -15.447 -21.492 1.00 94.81 114 TYR A O 1
ATOM 892 N N . LYS A 1 115 ? 25.874 -17.144 -20.160 1.00 96.75 115 LYS A N 1
ATOM 893 C CA . LYS A 1 115 ? 24.585 -17.840 -20.091 1.00 96.75 115 LYS A CA 1
ATOM 894 C C . LYS A 1 115 ? 23.915 -17.527 -18.741 1.00 96.75 115 LYS A C 1
ATOM 896 O O . LYS A 1 115 ? 24.482 -17.923 -17.720 1.00 96.75 115 LYS A O 1
ATOM 901 N N . PRO A 1 116 ? 22.761 -16.835 -18.715 1.00 97.62 116 PRO A N 1
ATOM 902 C CA . PRO A 1 116 ? 22.018 -16.609 -17.480 1.00 97.62 116 PRO A CA 1
ATOM 903 C C . PRO A 1 116 ? 21.332 -17.898 -17.015 1.00 97.62 116 PRO A C 1
ATOM 905 O O . PRO A 1 116 ? 21.150 -18.834 -17.798 1.00 97.62 116 PRO A O 1
ATOM 908 N N . ASP A 1 117 ? 20.935 -17.928 -15.745 1.00 98.50 117 ASP A N 1
ATOM 909 C CA . ASP A 1 117 ? 20.164 -19.039 -15.172 1.00 98.50 117 ASP A CA 1
ATOM 910 C C . ASP A 1 117 ? 18.753 -19.095 -15.780 1.00 98.50 117 ASP A C 1
ATOM 912 O O . ASP A 1 117 ? 18.255 -20.173 -16.098 1.00 98.50 117 ASP A O 1
ATOM 916 N N . TYR A 1 118 ? 18.161 -17.925 -16.047 1.00 98.19 118 TYR A N 1
ATOM 917 C CA . TYR A 1 118 ? 16.844 -17.787 -16.667 1.00 98.19 118 TYR A CA 1
ATOM 918 C C . TYR A 1 118 ? 16.857 -16.762 -17.808 1.00 98.19 118 TYR A C 1
ATOM 920 O O . TYR A 1 118 ? 17.425 -15.674 -17.695 1.00 98.19 118 TYR A O 1
ATOM 928 N N . VAL A 1 119 ? 16.170 -17.082 -18.909 1.00 96.75 119 VAL A N 1
ATOM 929 C CA . VAL A 1 119 ? 15.965 -16.164 -20.053 1.00 96.75 119 VAL A CA 1
ATOM 930 C C . VAL A 1 119 ? 14.500 -15.742 -20.170 1.00 96.75 119 VAL A C 1
ATOM 932 O O . VAL A 1 119 ? 14.208 -14.665 -20.690 1.00 96.75 119 VAL A O 1
ATOM 935 N N . LYS A 1 120 ? 13.565 -16.550 -19.654 1.00 95.75 120 LYS A N 1
ATOM 936 C CA . LYS A 1 120 ? 12.140 -16.216 -19.597 1.00 95.75 120 LYS A CA 1
ATOM 937 C C . LYS A 1 120 ? 11.716 -16.025 -18.143 1.00 95.75 120 LYS A C 1
ATOM 939 O O . LYS A 1 120 ? 12.107 -16.818 -17.291 1.00 95.75 120 LYS A O 1
ATOM 944 N N . PRO A 1 121 ? 10.881 -15.017 -17.850 1.00 91.88 121 PRO A N 1
ATOM 945 C CA . PRO A 1 121 ? 10.436 -14.772 -16.485 1.00 91.88 121 PRO A CA 1
ATOM 946 C C . PRO A 1 121 ? 9.602 -15.942 -15.945 1.00 91.88 121 PRO A C 1
ATOM 948 O O . PRO A 1 121 ? 9.744 -16.293 -14.785 1.00 91.88 121 PRO A O 1
ATOM 951 N N . GLY A 1 122 ? 8.795 -16.592 -16.792 1.00 92.50 122 GLY A N 1
ATOM 952 C CA . GLY A 1 122 ? 7.970 -17.739 -16.394 1.00 92.50 122 GLY A CA 1
ATOM 953 C C . GLY A 1 122 ? 8.753 -18.993 -15.990 1.00 92.50 122 GLY A C 1
ATOM 954 O O . GLY A 1 122 ? 8.170 -19.880 -15.377 1.00 92.50 122 GLY A O 1
ATOM 955 N N . ASP A 1 123 ? 10.055 -19.059 -16.288 1.00 96.62 123 ASP A N 1
ATOM 956 C CA . ASP A 1 123 ? 10.913 -20.176 -15.874 1.00 96.62 123 ASP A CA 1
ATOM 957 C C . ASP A 1 123 ? 11.364 -20.026 -14.403 1.00 96.62 123 ASP A C 1
ATOM 959 O O . ASP A 1 123 ? 11.865 -20.975 -13.801 1.00 96.62 123 ASP A O 1
ATOM 963 N N . ILE A 1 124 ? 11.176 -18.842 -13.804 1.00 97.56 124 ILE A N 1
ATOM 964 C CA . ILE A 1 124 ? 11.564 -18.542 -12.424 1.00 97.56 124 ILE A CA 1
ATOM 965 C C . ILE A 1 124 ? 10.424 -18.947 -11.485 1.00 97.56 124 ILE A C 1
ATOM 967 O O . ILE A 1 124 ? 9.500 -18.180 -11.223 1.00 97.56 124 ILE A O 1
ATOM 971 N N . THR A 1 125 ? 10.478 -20.167 -10.960 1.00 93.69 125 THR A N 1
ATOM 972 C CA . THR A 1 125 ? 9.462 -20.677 -10.018 1.00 93.69 125 THR A CA 1
ATOM 973 C C . THR A 1 125 ? 9.880 -20.536 -8.552 1.00 93.69 125 THR A C 1
ATOM 975 O O . THR A 1 125 ? 9.030 -20.476 -7.659 1.00 93.69 125 THR A O 1
ATOM 978 N N . LYS A 1 126 ? 11.192 -20.448 -8.301 1.00 96.94 126 LYS A N 1
ATOM 979 C CA . LYS A 1 126 ? 11.800 -20.319 -6.973 1.00 96.94 126 LYS A CA 1
ATOM 980 C C . LYS A 1 126 ? 11.451 -18.978 -6.314 1.00 96.94 126 LYS A C 1
ATOM 982 O O . LYS A 1 126 ? 11.289 -17.960 -6.984 1.00 96.94 126 LYS A O 1
ATOM 987 N N . LYS A 1 127 ? 11.341 -18.975 -4.979 1.00 98.19 127 LYS A N 1
ATOM 988 C CA . LYS A 1 127 ? 11.212 -17.753 -4.167 1.00 98.19 127 LYS A CA 1
ATOM 989 C C . LYS A 1 127 ? 12.557 -17.366 -3.559 1.00 98.19 127 LYS A C 1
ATOM 991 O O . LYS A 1 127 ? 13.324 -18.244 -3.176 1.00 98.19 127 LYS A O 1
ATOM 996 N N . TYR A 1 128 ? 12.807 -16.069 -3.416 1.00 98.56 128 TYR A N 1
ATOM 997 C CA . TYR A 1 128 ? 14.104 -15.527 -3.009 1.00 98.56 128 TYR A CA 1
ATOM 998 C C . TYR A 1 128 ? 13.997 -14.666 -1.751 1.00 98.56 128 TYR A C 1
ATOM 1000 O O . TYR A 1 128 ? 12.999 -13.971 -1.540 1.00 98.56 128 TYR A O 1
ATOM 1008 N N . ASP A 1 129 ? 15.038 -14.711 -0.923 1.00 98.31 129 ASP A N 1
ATOM 1009 C CA . ASP A 1 129 ? 15.203 -13.826 0.231 1.00 98.31 129 ASP A CA 1
ATOM 1010 C C . ASP A 1 129 ? 15.582 -12.418 -0.225 1.00 98.31 129 ASP A C 1
ATOM 1012 O O . ASP A 1 129 ? 15.091 -11.438 0.329 1.00 98.31 129 ASP A O 1
ATOM 1016 N N . ILE A 1 130 ? 16.426 -12.320 -1.257 1.00 98.62 130 ILE A N 1
ATOM 1017 C CA . ILE A 1 130 ? 16.899 -11.050 -1.805 1.00 98.62 130 ILE A CA 1
ATOM 1018 C C . ILE A 1 130 ? 16.738 -11.040 -3.324 1.00 98.62 130 ILE A C 1
ATOM 1020 O O . ILE A 1 130 ? 17.200 -11.946 -4.018 1.00 98.62 130 ILE A O 1
ATOM 1024 N N . ILE A 1 131 ? 16.135 -9.979 -3.855 1.00 98.88 131 ILE A N 1
ATOM 1025 C CA . ILE A 1 131 ? 16.069 -9.731 -5.300 1.00 98.88 131 ILE A CA 1
ATOM 1026 C C . ILE A 1 131 ? 16.730 -8.390 -5.613 1.00 98.88 131 ILE A C 1
ATOM 1028 O O . ILE A 1 131 ? 16.536 -7.407 -4.906 1.00 98.88 131 ILE A O 1
ATOM 1032 N N . THR A 1 132 ? 17.503 -8.315 -6.688 1.00 98.81 132 THR A N 1
ATOM 1033 C CA . THR A 1 132 ? 18.036 -7.049 -7.205 1.00 98.81 132 THR A CA 1
ATOM 1034 C C . THR A 1 132 ? 17.427 -6.733 -8.565 1.00 98.81 132 THR A C 1
ATOM 1036 O O . THR A 1 132 ? 17.130 -7.630 -9.347 1.00 98.81 132 THR A O 1
ATOM 1039 N N . ASN A 1 133 ? 17.163 -5.454 -8.825 1.00 98.69 133 ASN A N 1
ATOM 1040 C CA . ASN A 1 133 ? 16.711 -4.957 -10.123 1.00 98.69 133 ASN A CA 1
ATOM 1041 C C . ASN A 1 133 ? 17.382 -3.604 -10.369 1.00 98.69 133 ASN A C 1
ATOM 1043 O O . ASN A 1 133 ? 16.892 -2.551 -9.951 1.00 98.69 133 ASN A O 1
ATOM 1047 N N . LEU A 1 134 ? 18.574 -3.644 -10.962 1.00 98.38 134 LEU A N 1
ATOM 1048 C CA . LEU A 1 134 ? 19.455 -2.482 -11.035 1.00 98.38 134 LEU A CA 1
ATOM 1049 C C . LEU A 1 134 ? 19.468 -1.896 -12.446 1.00 98.38 134 LEU A C 1
ATOM 1051 O O . LEU A 1 134 ? 20.004 -2.487 -13.377 1.00 98.38 134 LEU A O 1
ATOM 1055 N N . TYR A 1 135 ? 18.907 -0.698 -12.588 1.00 97.81 135 TYR A N 1
ATOM 1056 C CA . TYR A 1 135 ? 18.805 0.065 -13.834 1.00 97.81 135 TYR A CA 1
ATOM 1057 C C . TYR A 1 135 ? 17.995 -0.618 -14.952 1.00 97.81 135 TYR A C 1
ATOM 1059 O O . TYR A 1 135 ? 18.216 -0.366 -16.140 1.00 97.81 135 TYR A O 1
ATOM 1067 N N . VAL A 1 136 ? 17.034 -1.466 -14.573 1.00 97.75 136 VAL A N 1
ATOM 1068 C CA . VAL A 1 136 ? 16.202 -2.242 -15.506 1.00 97.75 136 VAL A CA 1
ATOM 1069 C C . VAL A 1 136 ? 14.885 -1.529 -15.806 1.00 97.75 136 VAL A C 1
ATOM 1071 O O . VAL A 1 136 ? 14.538 -1.352 -16.973 1.00 97.75 136 VAL A O 1
ATOM 1074 N N . LEU A 1 137 ? 14.151 -1.055 -14.789 1.00 97.94 137 LEU A N 1
ATOM 1075 C CA . LEU A 1 137 ? 12.846 -0.407 -15.014 1.00 97.94 137 LEU A CA 1
ATOM 1076 C C . LEU A 1 137 ? 12.943 0.818 -15.935 1.00 97.94 137 LEU A C 1
ATOM 1078 O O . LEU A 1 137 ? 12.054 1.039 -16.757 1.00 97.94 137 LEU A O 1
ATOM 1082 N N . ASN A 1 138 ? 14.034 1.588 -15.847 1.00 97.88 138 ASN A N 1
ATOM 1083 C CA . ASN A 1 138 ? 14.247 2.774 -16.679 1.00 97.88 138 ASN A CA 1
ATOM 1084 C C . ASN A 1 138 ? 14.466 2.468 -18.165 1.00 97.88 138 ASN A C 1
ATOM 1086 O O . ASN A 1 138 ? 14.287 3.375 -18.969 1.00 97.88 138 ASN A O 1
ATOM 1090 N N . VAL A 1 139 ? 14.822 1.240 -18.558 1.00 96.06 139 VAL A N 1
ATOM 1091 C CA . VAL A 1 139 ? 15.050 0.895 -19.977 1.00 96.06 139 VAL A CA 1
ATOM 1092 C C . VAL A 1 139 ? 13.867 0.186 -20.640 1.00 96.06 139 VAL A C 1
ATOM 1094 O O . VAL A 1 139 ? 13.884 -0.070 -21.848 1.00 96.06 139 VAL A O 1
ATOM 1097 N N . ILE A 1 140 ? 12.808 -0.092 -19.876 1.00 94.69 140 ILE A N 1
ATOM 1098 C CA . ILE A 1 140 ? 11.574 -0.706 -20.371 1.00 94.69 140 ILE A CA 1
ATOM 1099 C C . ILE A 1 140 ? 10.625 0.400 -20.836 1.00 94.69 140 ILE A C 1
ATOM 1101 O O . ILE A 1 140 ? 10.090 1.133 -20.010 1.00 94.69 140 ILE A O 1
ATOM 1105 N N . LYS A 1 141 ? 10.399 0.518 -22.150 1.00 92.12 141 LYS A N 1
ATOM 1106 C CA . LYS A 1 141 ? 9.483 1.518 -22.734 1.00 92.12 141 LYS A CA 1
ATOM 1107 C C . LYS A 1 141 ? 8.011 1.212 -22.454 1.00 92.12 141 LYS A C 1
ATOM 1109 O O . LYS A 1 141 ? 7.237 2.115 -22.167 1.00 92.12 141 LYS A O 1
ATOM 1114 N N . ASP A 1 142 ? 7.615 -0.049 -22.606 1.00 88.62 142 ASP A N 1
ATOM 1115 C CA . ASP A 1 142 ? 6.219 -0.459 -22.464 1.00 88.62 142 ASP A CA 1
ATOM 1116 C C . ASP A 1 142 ? 5.806 -0.482 -20.986 1.00 88.62 142 ASP A C 1
ATOM 1118 O O . ASP A 1 142 ? 6.346 -1.256 -20.192 1.00 88.62 142 ASP A O 1
ATOM 1122 N N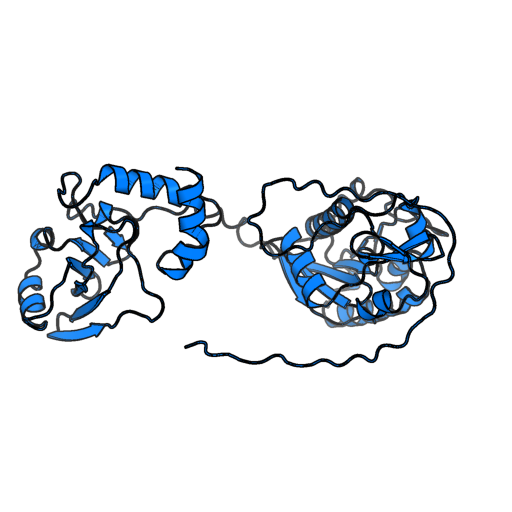 . LEU A 1 143 ? 4.841 0.363 -20.617 1.00 86.19 143 LEU A N 1
ATOM 1123 C CA . LEU A 1 143 ? 4.403 0.516 -19.230 1.00 86.19 143 LEU A CA 1
ATOM 1124 C C . LEU A 1 143 ? 3.826 -0.787 -18.666 1.00 86.19 143 LEU A C 1
ATOM 1126 O O . LEU A 1 143 ? 4.114 -1.135 -17.525 1.00 86.19 143 LEU A O 1
ATOM 1130 N N . LYS A 1 144 ? 3.068 -1.548 -19.466 1.00 87.19 144 LYS A N 1
ATOM 1131 C CA . LYS A 1 144 ? 2.501 -2.835 -19.038 1.00 87.19 144 LYS A CA 1
ATOM 1132 C C . LYS A 1 144 ? 3.607 -3.833 -18.689 1.00 87.19 144 LYS A C 1
ATOM 1134 O O . LYS A 1 144 ? 3.562 -4.458 -17.634 1.00 87.19 144 LYS A O 1
ATOM 1139 N N . THR A 1 145 ? 4.634 -3.931 -19.529 1.00 88.00 145 THR A N 1
ATOM 1140 C CA . THR A 1 145 ? 5.823 -4.754 -19.281 1.00 88.00 145 THR A CA 1
ATOM 1141 C C . THR A 1 145 ? 6.562 -4.288 -18.031 1.00 88.00 145 THR A C 1
ATOM 1143 O O . THR A 1 145 ? 6.913 -5.115 -17.192 1.00 88.00 145 THR A O 1
ATOM 1146 N N . ARG A 1 146 ? 6.757 -2.974 -17.861 1.00 95.69 146 ARG A N 1
ATOM 1147 C CA . ARG A 1 146 ? 7.422 -2.410 -16.676 1.00 95.69 146 ARG A CA 1
ATOM 1148 C C . ARG A 1 146 ? 6.649 -2.742 -15.391 1.00 95.69 146 ARG A C 1
ATOM 1150 O O . ARG A 1 146 ? 7.255 -3.186 -14.419 1.00 95.69 146 ARG A O 1
ATOM 1157 N N . ASN A 1 147 ? 5.318 -2.633 -15.424 1.00 95.19 147 ASN A N 1
ATOM 1158 C CA . ASN A 1 147 ? 4.442 -2.992 -14.306 1.00 95.19 147 ASN A CA 1
ATOM 1159 C C . ASN A 1 147 ? 4.517 -4.489 -13.982 1.00 95.19 147 ASN A C 1
ATOM 1161 O O . ASN A 1 147 ? 4.616 -4.866 -12.816 1.00 95.19 147 ASN A O 1
ATOM 1165 N N . ASN A 1 148 ? 4.521 -5.341 -15.011 1.00 92.31 148 ASN A N 1
ATOM 1166 C CA . ASN A 1 148 ? 4.644 -6.787 -14.844 1.00 92.31 148 ASN A CA 1
ATOM 1167 C C . ASN A 1 148 ? 5.987 -7.183 -14.218 1.00 92.31 148 ASN A C 1
ATOM 1169 O O . ASN A 1 148 ? 6.014 -8.109 -13.415 1.00 92.31 148 ASN A O 1
ATOM 1173 N N . VAL A 1 149 ? 7.082 -6.478 -14.528 1.00 97.94 149 VAL A N 1
ATOM 1174 C CA . VAL A 1 149 ? 8.380 -6.704 -13.870 1.00 97.94 149 VAL A CA 1
ATOM 1175 C C . VAL A 1 149 ? 8.291 -6.425 -12.371 1.00 97.94 149 VAL A C 1
ATOM 1177 O O . VAL A 1 149 ? 8.691 -7.274 -11.580 1.00 97.94 149 VAL A O 1
ATOM 1180 N N . VAL A 1 150 ? 7.728 -5.281 -11.969 1.00 98.50 150 VAL A N 1
ATOM 1181 C CA . VAL A 1 150 ? 7.558 -4.945 -10.544 1.00 98.50 150 VAL A CA 1
ATOM 1182 C C . VAL A 1 150 ? 6.685 -5.984 -9.840 1.00 98.50 150 VAL A C 1
ATOM 1184 O O . VAL A 1 150 ? 7.073 -6.496 -8.791 1.00 98.50 150 VAL A O 1
ATOM 1187 N N . LYS A 1 151 ? 5.542 -6.341 -10.439 1.00 96.94 151 LYS A N 1
ATOM 1188 C CA . LYS A 1 151 ? 4.630 -7.356 -9.898 1.00 96.94 151 LYS A CA 1
ATOM 1189 C C . LYS A 1 151 ? 5.334 -8.701 -9.708 1.00 96.94 151 LYS A C 1
ATOM 1191 O O . LYS A 1 151 ? 5.268 -9.275 -8.625 1.00 96.94 151 LYS A O 1
ATOM 1196 N N . HIS A 1 152 ? 6.056 -9.161 -10.727 1.00 98.38 152 HIS A N 1
ATOM 1197 C CA . HIS A 1 152 ? 6.739 -10.449 -10.692 1.00 98.38 152 HIS A CA 1
ATOM 1198 C C . HIS A 1 152 ? 7.865 -10.478 -9.647 1.00 98.38 152 HIS A C 1
ATOM 1200 O O . HIS A 1 152 ? 7.968 -11.438 -8.891 1.00 98.38 152 HIS A O 1
ATOM 1206 N N . ILE A 1 153 ? 8.644 -9.396 -9.506 1.00 98.69 153 ILE A N 1
ATOM 1207 C CA . ILE A 1 153 ? 9.621 -9.259 -8.410 1.00 98.69 153 ILE A CA 1
ATOM 1208 C C . ILE A 1 153 ? 8.934 -9.444 -7.049 1.00 98.69 153 ILE A C 1
ATOM 1210 O O . ILE A 1 153 ? 9.401 -10.227 -6.225 1.00 98.69 153 ILE A O 1
ATOM 1214 N N . GLY A 1 154 ? 7.798 -8.777 -6.819 1.00 98.00 154 GLY A N 1
ATOM 1215 C CA . GLY A 1 154 ? 7.035 -8.937 -5.580 1.00 98.00 154 GLY A CA 1
ATOM 1216 C C . GLY A 1 154 ? 6.542 -10.372 -5.357 1.00 98.00 154 GLY A C 1
ATOM 1217 O O . GLY A 1 154 ? 6.594 -10.890 -4.233 1.00 98.00 154 GLY A O 1
ATOM 1218 N N . GLU A 1 155 ? 6.071 -11.040 -6.408 1.00 97.12 155 GLU A N 1
ATOM 1219 C CA . GLU A 1 155 ? 5.622 -12.434 -6.350 1.00 97.12 155 GLU A CA 1
ATOM 1220 C C . GLU A 1 155 ? 6.767 -13.381 -5.978 1.00 97.12 155 GLU A C 1
ATOM 1222 O O . GLU A 1 155 ? 6.548 -14.300 -5.186 1.00 97.12 155 GLU A O 1
ATOM 1227 N N . LEU A 1 156 ? 7.972 -13.151 -6.504 1.00 98.50 156 LEU A N 1
ATOM 1228 C CA . LEU A 1 156 ? 9.167 -13.971 -6.285 1.00 98.50 156 LEU A CA 1
ATOM 1229 C C . LEU A 1 156 ? 9.803 -13.799 -4.898 1.00 98.50 156 LEU A C 1
ATOM 1231 O O . LEU A 1 156 ? 10.554 -14.672 -4.472 1.00 98.50 156 LEU A O 1
ATOM 1235 N N . LEU A 1 157 ? 9.500 -12.732 -4.159 1.00 98.50 157 LEU A N 1
ATOM 1236 C CA . LEU A 1 157 ? 9.992 -12.583 -2.786 1.00 98.50 157 LEU A CA 1
ATOM 1237 C C . LEU A 1 157 ? 9.372 -13.628 -1.841 1.00 98.50 157 LEU A C 1
ATOM 1239 O O . LEU A 1 157 ? 8.153 -13.859 -1.852 1.00 98.50 157 LEU A O 1
ATOM 1243 N N . LYS A 1 158 ? 10.202 -14.217 -0.971 1.00 97.19 158 LYS A N 1
ATOM 1244 C CA . LYS A 1 158 ? 9.755 -14.934 0.234 1.00 97.19 158 LYS A CA 1
ATOM 1245 C C . LYS A 1 158 ? 9.097 -13.951 1.218 1.00 97.19 158 LYS A C 1
ATOM 1247 O O . LYS A 1 158 ? 9.399 -12.756 1.174 1.00 97.19 158 LYS A O 1
ATOM 1252 N N . PRO A 1 159 ? 8.211 -14.404 2.121 1.00 95.06 159 PRO A N 1
ATOM 1253 C CA . PRO A 1 159 ? 7.747 -13.570 3.228 1.00 95.06 159 PRO A CA 1
ATOM 1254 C C . PRO A 1 159 ? 8.934 -13.022 4.037 1.00 95.06 159 PRO A C 1
ATOM 1256 O O . PRO A 1 159 ? 9.788 -13.779 4.487 1.00 95.06 159 PRO A O 1
ATOM 1259 N N . GLY A 1 160 ? 9.007 -11.703 4.205 1.00 93.69 160 GLY A N 1
ATOM 1260 C CA . GLY A 1 160 ? 10.148 -11.021 4.827 1.00 93.69 160 GLY A CA 1
ATOM 1261 C C . GLY A 1 160 ? 11.348 -10.767 3.921 1.00 93.69 160 GLY A C 1
ATOM 1262 O O . GLY A 1 160 ? 12.278 -10.103 4.370 1.00 93.69 160 GLY A O 1
ATOM 1263 N N . GLY A 1 161 ? 11.332 -11.267 2.685 1.00 97.38 161 GLY A N 1
ATOM 1264 C CA . GLY A 1 161 ? 12.378 -11.012 1.704 1.00 97.38 161 GLY A CA 1
ATOM 1265 C C . GLY A 1 161 ? 12.381 -9.561 1.225 1.00 97.38 161 GLY A C 1
ATOM 1266 O O . GLY A 1 161 ? 11.358 -8.866 1.280 1.00 97.38 161 GLY A O 1
ATOM 1267 N N . GLU A 1 162 ? 13.532 -9.115 0.725 1.00 98.44 162 GLU A N 1
ATOM 1268 C CA . GLU A 1 162 ? 13.758 -7.743 0.277 1.00 98.44 162 GLU A CA 1
ATOM 1269 C C . GLU A 1 162 ? 14.150 -7.660 -1.206 1.00 98.44 162 GLU A C 1
ATOM 1271 O O . GLU A 1 162 ? 15.050 -8.360 -1.664 1.00 98.44 162 GLU A O 1
ATOM 1276 N N . ALA A 1 163 ? 13.520 -6.760 -1.964 1.00 98.81 163 ALA A N 1
ATOM 1277 C CA . ALA A 1 163 ? 13.969 -6.386 -3.300 1.00 98.81 163 ALA A CA 1
ATOM 1278 C C . ALA A 1 163 ? 14.616 -4.996 -3.307 1.00 98.81 163 ALA A C 1
ATOM 1280 O O . ALA A 1 163 ? 14.037 -4.026 -2.821 1.00 98.81 163 ALA A O 1
ATOM 1281 N N . TYR A 1 164 ? 15.797 -4.896 -3.910 1.00 98.75 164 TYR A N 1
ATOM 1282 C CA . TYR A 1 164 ? 16.575 -3.669 -4.055 1.00 98.75 164 TYR A CA 1
ATOM 1283 C C . TYR A 1 164 ? 16.488 -3.189 -5.495 1.00 98.75 164 TYR A C 1
ATOM 1285 O O . TYR A 1 164 ? 17.038 -3.809 -6.411 1.00 98.75 164 TYR A O 1
ATOM 1293 N N . ILE A 1 165 ? 15.781 -2.080 -5.690 1.00 98.88 165 ILE A N 1
ATOM 1294 C CA . ILE A 1 165 ? 15.489 -1.533 -7.011 1.00 98.88 165 ILE A CA 1
ATOM 1295 C C . ILE A 1 165 ? 16.217 -0.207 -7.150 1.00 98.88 165 ILE A C 1
ATOM 1297 O O . ILE A 1 165 ? 16.087 0.677 -6.303 1.00 98.88 165 ILE A O 1
ATOM 1301 N N . SER A 1 166 ? 16.966 -0.068 -8.238 1.00 98.62 166 SER A N 1
ATOM 1302 C CA . SER A 1 166 ? 17.634 1.177 -8.599 1.00 98.62 166 SER A CA 1
ATOM 1303 C C . SER A 1 166 ? 17.281 1.566 -10.024 1.00 98.62 166 SER A C 1
ATOM 1305 O O . SER A 1 166 ? 17.224 0.713 -10.910 1.00 98.62 166 SER A O 1
ATOM 1307 N N . VAL A 1 167 ? 17.052 2.852 -10.260 1.00 98.56 167 VAL A N 1
ATOM 1308 C CA . VAL A 1 167 ? 16.740 3.396 -11.586 1.00 98.56 167 VAL A CA 1
ATOM 1309 C C . VAL A 1 167 ? 17.526 4.674 -11.846 1.00 98.56 167 VAL A C 1
ATOM 1311 O O . VAL A 1 167 ? 18.065 5.311 -10.936 1.00 98.56 167 VAL A O 1
ATOM 1314 N N . ARG A 1 168 ? 17.576 5.083 -13.115 1.00 97.50 168 ARG A N 1
ATOM 1315 C CA . ARG A 1 168 ? 18.245 6.322 -13.508 1.00 97.50 168 ARG A CA 1
ATOM 1316 C C . ARG A 1 168 ? 17.497 7.561 -12.965 1.00 97.50 168 ARG A C 1
ATOM 1318 O O . ARG A 1 168 ? 16.276 7.641 -13.134 1.00 97.50 168 ARG A O 1
ATOM 1325 N N . PRO A 1 169 ? 18.193 8.536 -12.347 1.00 98.19 169 PRO A N 1
ATOM 1326 C CA . PRO A 1 169 ? 17.574 9.769 -11.871 1.00 98.19 169 PRO A CA 1
ATOM 1327 C C . PRO A 1 169 ? 16.949 10.585 -13.001 1.00 98.19 169 PRO A C 1
ATOM 1329 O O . PRO A 1 169 ? 17.461 10.606 -14.123 1.00 98.19 169 PRO A O 1
ATOM 1332 N N . LYS A 1 170 ? 15.868 11.308 -12.691 1.00 96.00 170 LYS A N 1
ATOM 1333 C CA . LYS A 1 170 ? 15.213 12.224 -13.632 1.00 96.00 170 LYS A CA 1
ATOM 1334 C C . LYS A 1 170 ? 16.170 13.275 -14.192 1.00 96.00 170 LYS A C 1
ATOM 1336 O O . LYS A 1 170 ? 16.216 13.458 -15.402 1.00 96.00 170 LYS A O 1
ATOM 1341 N N . THR A 1 171 ? 16.999 13.864 -13.337 1.00 96.19 171 THR A N 1
ATOM 1342 C CA . THR A 1 171 ? 18.027 14.842 -13.723 1.00 96.19 171 THR A CA 1
ATOM 1343 C C . THR A 1 171 ? 18.971 14.313 -14.803 1.00 96.19 171 THR A C 1
ATOM 1345 O O . THR A 1 171 ? 19.282 15.019 -15.758 1.00 96.19 171 THR A O 1
ATOM 1348 N N . ASP A 1 172 ? 19.383 13.049 -14.701 1.00 95.69 172 ASP A N 1
ATOM 1349 C CA . ASP A 1 172 ? 20.344 12.443 -15.626 1.00 95.69 172 ASP A CA 1
ATOM 1350 C C . ASP A 1 172 ? 19.727 12.123 -16.987 1.00 95.69 172 ASP A C 1
ATOM 1352 O O . ASP A 1 172 ? 20.449 12.015 -17.981 1.00 95.69 172 ASP A O 1
ATOM 1356 N N . VAL A 1 173 ? 18.414 11.880 -17.023 1.00 94.88 173 VAL A N 1
ATOM 1357 C CA . VAL A 1 173 ? 17.671 11.631 -18.263 1.00 94.88 173 VAL A CA 1
ATOM 1358 C C . VAL A 1 173 ? 17.312 12.948 -18.941 1.00 94.88 173 VAL A C 1
ATOM 1360 O O . VAL A 1 173 ? 17.510 13.070 -20.148 1.00 94.88 173 VAL A O 1
ATOM 1363 N N . ASP A 1 174 ? 16.890 13.948 -18.168 1.00 91.50 174 ASP A N 1
ATOM 1364 C CA . ASP A 1 174 ? 16.585 15.293 -18.668 1.00 91.50 174 ASP A CA 1
ATOM 1365 C C . ASP A 1 174 ? 17.837 15.976 -19.268 1.00 91.50 174 ASP A C 1
ATOM 1367 O O . ASP A 1 174 ? 17.730 16.782 -20.187 1.00 91.50 174 ASP A O 1
ATOM 1371 N N . ALA A 1 175 ? 19.043 15.607 -18.816 1.00 93.56 175 ALA A N 1
ATOM 1372 C CA . ALA A 1 175 ? 20.312 16.110 -19.352 1.00 93.56 175 ALA A CA 1
ATOM 1373 C C . ALA A 1 175 ? 20.741 15.499 -20.710 1.00 93.56 175 ALA A C 1
ATOM 1375 O O . ALA A 1 175 ? 21.786 15.874 -21.256 1.00 93.56 175 ALA A O 1
ATOM 1376 N N . ILE A 1 176 ? 19.989 14.546 -21.277 1.00 90.69 176 ILE A N 1
ATOM 1377 C CA . ILE A 1 176 ? 20.339 13.897 -22.552 1.00 90.69 176 ILE A CA 1
ATOM 1378 C C . ILE A 1 176 ? 20.040 14.846 -23.725 1.00 90.69 176 ILE A C 1
ATOM 1380 O O . ILE A 1 176 ? 18.916 14.931 -24.209 1.00 90.69 176 ILE A O 1
ATOM 1384 N N . LYS A 1 177 ? 21.081 15.514 -24.238 1.00 83.88 177 LYS A N 1
ATOM 1385 C CA . LYS A 1 177 ? 20.974 16.542 -25.298 1.00 83.88 177 LYS A CA 1
ATOM 1386 C C . LYS A 1 177 ? 20.421 16.048 -26.644 1.00 83.88 177 LYS A C 1
ATOM 1388 O O . LYS A 1 177 ? 19.835 16.832 -27.375 1.00 83.88 177 LYS A O 1
ATOM 1393 N N . SER A 1 178 ? 20.625 14.774 -26.984 1.00 83.56 178 SER A N 1
ATOM 1394 C CA . SER A 1 178 ? 20.229 14.183 -28.279 1.00 83.56 178 SER A CA 1
ATOM 1395 C C . SER A 1 178 ? 19.140 13.115 -28.136 1.00 83.56 178 SER A C 1
ATOM 1397 O O . SER A 1 178 ? 19.052 12.200 -28.954 1.00 83.56 178 SER A O 1
ATOM 1399 N N . GLY A 1 179 ? 18.368 13.167 -27.048 1.00 84.62 179 GLY A N 1
ATOM 1400 C CA . GLY A 1 179 ? 17.257 12.253 -26.810 1.00 84.62 179 GLY A CA 1
ATOM 1401 C C . GLY A 1 179 ? 16.003 12.719 -27.542 1.00 84.62 179 GLY A C 1
ATOM 1402 O O . GLY A 1 179 ? 15.649 13.891 -27.475 1.00 84.62 179 GLY A O 1
ATOM 1403 N N . ILE A 1 180 ? 15.313 11.800 -28.211 1.00 88.75 180 ILE A N 1
ATOM 1404 C CA . ILE A 1 180 ? 13.995 12.049 -28.798 1.00 88.75 180 ILE A CA 1
ATOM 1405 C C . ILE A 1 180 ? 12.948 11.739 -27.719 1.00 88.75 180 ILE A C 1
ATOM 1407 O O . ILE A 1 180 ? 12.923 10.601 -27.239 1.00 88.75 180 ILE A O 1
ATOM 1411 N N . PRO A 1 181 ? 12.090 12.691 -27.311 1.00 90.31 181 PRO A N 1
ATOM 1412 C CA . PRO A 1 181 ? 11.000 12.415 -26.378 1.00 90.31 181 PRO A CA 1
ATOM 1413 C C . PRO A 1 181 ? 10.138 11.239 -26.853 1.00 90.31 181 PRO A C 1
ATOM 1415 O O . PRO A 1 181 ? 9.794 11.145 -28.029 1.00 90.31 181 PRO A O 1
ATOM 1418 N N . CYS A 1 182 ? 9.818 10.313 -25.952 1.00 85.06 182 CYS A N 1
ATOM 1419 C CA . CYS A 1 182 ? 9.094 9.094 -26.291 1.00 85.06 182 CYS A CA 1
ATOM 1420 C C . CYS A 1 182 ? 8.295 8.603 -25.080 1.00 85.06 182 CYS A C 1
ATOM 1422 O O . CYS A 1 182 ? 8.858 8.012 -24.163 1.00 85.06 182 CYS A O 1
ATOM 1424 N N . GLY A 1 183 ? 6.980 8.834 -25.068 1.00 87.50 183 GLY A N 1
ATOM 1425 C CA . GLY A 1 183 ? 6.133 8.487 -23.923 1.00 87.50 183 GLY A CA 1
ATOM 1426 C C . GLY A 1 183 ? 6.586 9.193 -22.641 1.00 87.50 183 GLY A C 1
ATOM 1427 O O . GLY A 1 183 ? 6.723 10.411 -22.621 1.00 87.50 183 GLY A O 1
ATOM 1428 N N . ASP A 1 184 ? 6.842 8.422 -21.581 1.00 88.12 184 ASP A N 1
ATOM 1429 C CA . ASP A 1 184 ? 7.278 8.920 -20.268 1.00 88.12 184 ASP A CA 1
ATOM 1430 C C . ASP A 1 184 ? 8.810 8.980 -20.091 1.00 88.12 184 ASP A C 1
ATOM 1432 O O . ASP A 1 184 ? 9.315 9.055 -18.964 1.00 88.12 184 ASP A O 1
ATOM 1436 N N . GLY A 1 185 ? 9.553 8.936 -21.198 1.00 94.19 185 GLY A N 1
ATOM 1437 C CA . GLY A 1 185 ? 11.010 8.995 -21.220 1.00 94.19 185 GLY A CA 1
ATOM 1438 C C . GLY A 1 185 ? 11.561 9.507 -22.548 1.00 94.19 185 GLY A C 1
ATOM 1439 O O . GLY A 1 185 ? 10.903 10.246 -23.281 1.00 94.19 185 GLY A O 1
ATOM 1440 N N . VAL A 1 186 ? 12.794 9.112 -22.860 1.00 94.19 186 VAL A N 1
ATOM 1441 C CA . VAL A 1 186 ? 13.506 9.511 -24.081 1.00 94.19 186 VAL A CA 1
ATOM 1442 C C . VAL A 1 186 ? 14.080 8.296 -24.807 1.00 94.19 186 VAL A C 1
ATOM 1444 O O . VAL A 1 186 ? 14.554 7.345 -24.183 1.00 94.19 186 VAL A O 1
ATOM 1447 N N . LEU A 1 187 ? 14.065 8.328 -26.136 1.00 93.50 187 LEU A N 1
ATOM 1448 C CA . LEU A 1 187 ? 14.853 7.442 -26.986 1.00 93.50 187 LEU A CA 1
ATOM 1449 C C . LEU A 1 187 ? 16.210 8.084 -27.260 1.00 93.50 187 LEU A C 1
ATOM 1451 O O . LEU A 1 187 ? 16.296 9.195 -27.774 1.00 93.50 187 LEU A O 1
ATOM 1455 N N . THR A 1 188 ? 17.281 7.385 -26.911 1.00 91.12 188 THR A N 1
ATOM 1456 C CA . THR A 1 188 ? 18.653 7.845 -27.141 1.00 91.12 188 THR A CA 1
ATOM 1457 C C . THR A 1 188 ? 19.067 7.658 -28.601 1.00 91.12 188 THR A C 1
ATOM 1459 O O . THR A 1 188 ? 18.473 6.866 -29.336 1.00 91.12 188 THR A O 1
ATOM 1462 N N . SER A 1 189 ? 20.158 8.312 -29.003 1.00 87.88 189 SER A N 1
ATOM 1463 C CA . SER A 1 189 ? 20.752 8.173 -30.342 1.00 87.88 189 SER A CA 1
ATOM 1464 C C . SER A 1 189 ? 21.141 6.734 -30.708 1.00 87.88 189 SER A C 1
ATOM 1466 O O . SER A 1 189 ? 21.163 6.381 -31.882 1.00 87.88 189 SER A O 1
ATOM 1468 N N . ILE A 1 190 ? 21.399 5.870 -29.719 1.00 87.62 190 ILE A N 1
ATOM 1469 C CA . ILE A 1 190 ? 21.713 4.447 -29.934 1.00 87.62 190 ILE A CA 1
ATOM 1470 C C . ILE A 1 190 ? 20.465 3.542 -29.948 1.00 87.62 190 ILE A C 1
ATOM 1472 O O . ILE A 1 190 ? 20.582 2.308 -30.004 1.00 87.62 190 ILE A O 1
ATOM 1476 N N . GLY A 1 191 ? 19.269 4.138 -29.909 1.00 88.00 191 GLY A N 1
ATOM 1477 C CA . GLY A 1 191 ? 17.979 3.454 -30.010 1.00 88.00 191 GLY A CA 1
ATOM 1478 C C . GLY A 1 191 ? 17.518 2.776 -28.719 1.00 88.00 191 GLY A C 1
ATOM 1479 O O . GLY A 1 191 ? 16.735 1.824 -28.782 1.00 88.00 191 GLY A O 1
ATOM 1480 N N . THR A 1 192 ? 18.020 3.214 -27.560 1.00 92.50 192 THR A N 1
ATOM 1481 C CA . THR A 1 192 ? 17.599 2.712 -26.240 1.00 92.50 192 THR A CA 1
ATOM 1482 C C . THR A 1 192 ? 16.607 3.660 -25.592 1.00 92.50 192 THR A C 1
ATOM 1484 O O . THR A 1 192 ? 16.707 4.871 -25.754 1.00 92.50 192 THR A O 1
ATOM 1487 N N . PHE A 1 193 ? 15.651 3.112 -24.851 1.00 95.31 193 PHE A N 1
ATOM 1488 C CA . PHE A 1 193 ? 14.720 3.907 -24.061 1.00 95.31 193 PHE A CA 1
ATOM 1489 C C . PHE A 1 193 ? 15.326 4.222 -22.690 1.00 95.31 193 PHE A C 1
ATOM 1491 O O . PHE A 1 193 ? 16.023 3.381 -22.121 1.00 95.31 193 PHE A O 1
ATOM 1498 N N . GLN A 1 194 ? 15.067 5.421 -22.175 1.00 96.44 194 GLN A N 1
ATOM 1499 C CA . GLN A 1 194 ? 15.444 5.837 -20.830 1.00 96.44 194 GLN A CA 1
ATOM 1500 C C . GLN A 1 194 ? 14.316 6.638 -20.183 1.00 96.44 194 GLN A C 1
ATOM 1502 O O . GLN A 1 194 ? 13.981 7.731 -20.637 1.00 96.44 194 GLN A O 1
ATOM 1507 N N . LYS A 1 195 ? 13.782 6.121 -19.079 1.00 96.75 195 LYS A N 1
ATOM 1508 C CA . LYS A 1 195 ? 12.928 6.860 -18.157 1.00 96.75 195 LYS A CA 1
ATOM 1509 C C . LYS A 1 195 ? 13.723 7.317 -16.946 1.00 96.75 195 LYS A C 1
ATOM 1511 O O . LYS A 1 195 ? 14.347 6.515 -16.257 1.00 96.75 195 LYS A O 1
ATOM 1516 N N . GLY A 1 196 ? 13.634 8.607 -16.665 1.00 97.12 196 GLY A N 1
ATOM 1517 C CA . GLY A 1 196 ? 14.110 9.176 -15.418 1.00 97.12 196 GLY A CA 1
ATOM 1518 C C . GLY A 1 196 ? 13.038 9.096 -14.336 1.00 97.12 196 GLY A C 1
ATOM 1519 O O . GLY A 1 196 ? 11.856 9.280 -14.635 1.00 97.12 196 GLY A O 1
ATOM 1520 N N . PHE A 1 197 ? 13.449 8.839 -13.095 1.00 98.00 197 PHE A N 1
ATOM 1521 C CA . PHE A 1 197 ? 12.557 8.856 -11.934 1.00 98.00 197 PHE A CA 1
ATOM 1522 C C . PHE A 1 197 ? 13.033 9.851 -10.878 1.00 98.00 197 PHE A C 1
ATOM 1524 O O . PHE A 1 197 ? 14.235 10.069 -10.702 1.00 98.00 197 PHE A O 1
ATOM 1531 N N . THR A 1 198 ? 12.089 10.418 -10.132 1.00 97.25 198 THR A N 1
ATOM 1532 C CA . THR A 1 198 ? 12.374 11.013 -8.814 1.00 97.25 198 THR A CA 1
ATOM 1533 C C . THR A 1 198 ? 12.226 9.964 -7.706 1.00 97.25 198 THR A C 1
ATOM 1535 O O . THR A 1 198 ? 11.559 8.946 -7.892 1.00 97.25 198 THR A O 1
ATOM 1538 N N . SER A 1 199 ? 12.795 10.206 -6.519 1.00 94.19 199 SER A N 1
ATOM 1539 C CA . SER A 1 199 ? 12.669 9.265 -5.390 1.00 94.19 199 SER A CA 1
ATOM 1540 C C . SER A 1 199 ? 11.235 9.087 -4.894 1.00 94.19 199 SER A C 1
ATOM 1542 O O . SER A 1 199 ? 10.891 8.016 -4.406 1.00 94.19 199 SER A O 1
ATOM 1544 N N . ILE A 1 200 ? 10.394 10.124 -4.994 1.00 92.69 200 ILE A N 1
ATOM 1545 C CA . ILE A 1 200 ? 8.965 10.023 -4.654 1.00 92.69 200 ILE A CA 1
ATOM 1546 C C . ILE A 1 200 ? 8.239 9.206 -5.721 1.00 92.69 200 ILE A C 1
ATOM 1548 O O . ILE A 1 200 ? 7.521 8.271 -5.389 1.00 92.69 200 ILE A O 1
ATOM 1552 N N . GLU A 1 201 ? 8.477 9.518 -6.995 1.00 94.69 201 GLU A N 1
ATOM 1553 C CA . GLU A 1 201 ? 7.846 8.825 -8.117 1.00 94.69 201 GLU A CA 1
ATOM 1554 C C . GLU A 1 201 ? 8.151 7.325 -8.114 1.00 94.69 201 GLU A C 1
ATOM 1556 O O . GLU A 1 201 ? 7.229 6.529 -8.258 1.00 94.69 201 GLU A O 1
ATOM 1561 N N . LEU A 1 202 ? 9.412 6.922 -7.904 1.00 98.38 202 LEU A N 1
ATOM 1562 C CA . LEU A 1 202 ? 9.769 5.503 -7.853 1.00 98.38 202 LEU A CA 1
ATOM 1563 C C . LEU A 1 202 ? 9.076 4.783 -6.689 1.00 98.38 202 LEU A C 1
ATOM 1565 O O . LEU A 1 202 ? 8.546 3.690 -6.882 1.00 98.38 202 LEU A O 1
ATOM 1569 N N . GLN A 1 203 ? 9.062 5.391 -5.497 1.00 97.81 203 GLN A N 1
ATOM 1570 C CA . GLN A 1 203 ? 8.414 4.802 -4.325 1.00 97.81 203 GLN A CA 1
ATOM 1571 C C . GLN A 1 203 ? 6.913 4.605 -4.561 1.00 97.81 203 GLN A C 1
ATOM 1573 O O . GLN A 1 203 ? 6.412 3.502 -4.358 1.00 97.81 203 GLN A O 1
ATOM 1578 N N . GLU A 1 204 ? 6.207 5.646 -5.008 1.00 87.50 204 GLU A N 1
ATOM 1579 C CA . GLU A 1 204 ? 4.759 5.581 -5.236 1.00 87.50 204 GLU A CA 1
ATOM 1580 C C . GLU A 1 204 ? 4.405 4.639 -6.393 1.00 87.50 204 GLU A C 1
ATOM 1582 O O . GLU A 1 204 ? 3.455 3.868 -6.282 1.00 87.50 204 GLU A O 1
ATOM 1587 N N . TYR A 1 205 ? 5.205 4.621 -7.464 1.00 94.50 205 TYR A N 1
ATOM 1588 C CA . TYR A 1 205 ? 5.037 3.691 -8.583 1.00 94.50 205 TYR A CA 1
ATOM 1589 C C . TYR A 1 205 ? 5.113 2.226 -8.129 1.00 94.50 205 TYR A C 1
ATOM 1591 O O . TYR A 1 205 ? 4.208 1.437 -8.410 1.00 94.50 205 TYR A O 1
ATOM 1599 N N . VAL A 1 206 ? 6.166 1.865 -7.389 1.00 97.38 206 VAL A N 1
ATOM 1600 C CA . VAL A 1 206 ? 6.363 0.491 -6.903 1.00 97.38 206 VAL A CA 1
ATOM 1601 C C . VAL A 1 206 ? 5.302 0.122 -5.863 1.00 97.38 206 VAL A C 1
ATOM 1603 O O . VAL A 1 206 ? 4.725 -0.963 -5.931 1.00 97.38 206 VAL A O 1
ATOM 1606 N N . LYS A 1 207 ? 4.987 1.041 -4.943 1.00 92.94 207 LYS A N 1
ATOM 1607 C CA . LYS A 1 207 ? 3.953 0.850 -3.917 1.00 92.94 207 LYS A CA 1
ATOM 1608 C C . LYS A 1 207 ? 2.571 0.628 -4.526 1.00 92.94 207 LYS A C 1
ATOM 1610 O O . LYS A 1 207 ? 1.857 -0.266 -4.084 1.00 92.94 207 LYS A O 1
ATOM 1615 N N . HIS A 1 208 ? 2.204 1.399 -5.548 1.00 86.44 208 HIS A N 1
ATOM 1616 C CA . HIS A 1 208 ? 0.910 1.270 -6.215 1.00 86.44 208 HIS A CA 1
ATOM 1617 C C . HIS A 1 208 ? 0.730 -0.101 -6.882 1.00 86.44 208 HIS A C 1
ATOM 1619 O O . HIS A 1 208 ? -0.349 -0.680 -6.802 1.00 86.44 208 HIS A O 1
ATOM 1625 N N . ILE A 1 209 ? 1.781 -0.637 -7.512 1.00 87.88 209 ILE A N 1
ATOM 1626 C CA . ILE A 1 209 ? 1.719 -1.942 -8.189 1.00 87.88 209 ILE A CA 1
ATOM 1627 C C . ILE A 1 209 ? 1.647 -3.098 -7.189 1.00 87.88 209 ILE A C 1
ATOM 1629 O O . ILE A 1 209 ? 0.936 -4.072 -7.429 1.00 87.88 209 ILE A O 1
ATOM 1633 N N . LEU A 1 210 ? 2.408 -3.016 -6.097 1.00 92.50 210 LEU A N 1
ATOM 1634 C CA . LEU A 1 210 ? 2.548 -4.115 -5.141 1.00 92.50 210 LEU A CA 1
ATOM 1635 C C . LEU A 1 210 ? 1.449 -4.141 -4.068 1.00 92.50 210 LEU A C 1
ATOM 1637 O O . LEU A 1 210 ? 1.083 -5.217 -3.595 1.00 92.50 210 LEU A O 1
ATOM 1641 N N . GLY A 1 211 ? 0.902 -2.981 -3.702 1.00 87.62 211 GLY A N 1
ATOM 1642 C CA . GLY A 1 211 ? -0.147 -2.859 -2.692 1.00 87.62 211 GLY A CA 1
ATOM 1643 C C . GLY A 1 211 ? 0.322 -3.142 -1.260 1.00 87.62 211 GLY A C 1
ATOM 1644 O O . GLY A 1 211 ? 1.514 -3.207 -0.961 1.00 87.62 211 GLY A O 1
ATOM 1645 N N . ASP A 1 212 ? -0.646 -3.317 -0.357 1.00 87.31 212 ASP A N 1
ATOM 1646 C CA . ASP A 1 212 ? -0.432 -3.333 1.101 1.00 87.31 212 ASP A CA 1
ATOM 1647 C C . ASP A 1 212 ? 0.372 -4.539 1.623 1.00 87.31 212 ASP A C 1
ATOM 1649 O O . ASP A 1 212 ? 0.838 -4.535 2.762 1.00 87.31 212 ASP A O 1
ATOM 1653 N N . GLY A 1 213 ? 0.572 -5.573 0.798 1.00 89.44 213 GLY A N 1
ATOM 1654 C CA . GLY A 1 213 ? 1.404 -6.736 1.133 1.00 89.44 213 GLY A CA 1
ATOM 1655 C C . GLY A 1 213 ? 2.907 -6.436 1.193 1.00 89.44 213 GLY A C 1
ATOM 1656 O O . GLY A 1 213 ? 3.696 -7.320 1.533 1.00 89.44 213 GLY A O 1
ATOM 1657 N N . TYR A 1 214 ? 3.308 -5.208 0.855 1.00 96.25 214 TYR A N 1
ATOM 1658 C CA . TYR A 1 214 ? 4.699 -4.810 0.717 1.00 96.25 214 TYR A CA 1
ATOM 1659 C C . TYR A 1 214 ? 4.943 -3.447 1.359 1.00 96.25 214 TYR A C 1
ATOM 1661 O O . TYR A 1 214 ? 4.181 -2.495 1.188 1.00 96.25 214 TYR A O 1
ATOM 1669 N N . LYS A 1 215 ? 6.070 -3.331 2.056 1.00 96.19 215 LYS A N 1
ATOM 1670 C CA . LYS A 1 215 ? 6.608 -2.051 2.510 1.00 96.19 215 LYS A CA 1
ATOM 1671 C C . LYS A 1 215 ? 7.601 -1.552 1.464 1.00 96.19 215 LYS A C 1
ATOM 1673 O O . LYS A 1 215 ? 8.510 -2.288 1.102 1.00 96.19 215 LYS A O 1
ATOM 1678 N N . VAL A 1 216 ? 7.439 -0.320 0.981 1.00 97.75 216 VAL A N 1
ATOM 1679 C CA . VAL A 1 216 ? 8.349 0.293 -0.004 1.00 97.75 216 VAL A CA 1
ATOM 1680 C C . VAL A 1 216 ? 8.973 1.541 0.600 1.00 97.75 216 VAL A C 1
ATOM 1682 O O . VAL A 1 216 ? 8.266 2.500 0.925 1.00 97.75 216 VAL A O 1
ATOM 1685 N N . GLU A 1 217 ? 10.293 1.548 0.737 1.00 98.06 217 GLU A N 1
ATOM 1686 C CA . GLU A 1 217 ? 11.046 2.617 1.392 1.00 98.06 217 GLU A CA 1
ATOM 1687 C C . GLU A 1 217 ? 12.118 3.176 0.463 1.00 98.06 217 GLU A C 1
ATOM 1689 O O . GLU A 1 217 ? 12.805 2.438 -0.242 1.00 98.06 217 GLU A O 1
ATOM 1694 N N . LYS A 1 218 ? 12.282 4.500 0.476 1.00 98.06 218 LYS A N 1
ATOM 1695 C CA . LYS A 1 218 ? 13.429 5.143 -0.171 1.00 98.06 218 LYS A CA 1
ATOM 1696 C C . LYS A 1 218 ? 14.698 4.738 0.566 1.00 98.06 218 LYS A C 1
ATOM 1698 O O . LYS A 1 218 ? 14.713 4.675 1.792 1.00 98.06 218 LYS A O 1
ATOM 1703 N N . THR A 1 219 ? 15.767 4.520 -0.180 1.00 96.00 219 THR A N 1
ATOM 1704 C CA . THR A 1 219 ? 17.085 4.213 0.378 1.00 96.00 219 THR A CA 1
ATOM 1705 C C . THR A 1 219 ? 18.168 4.822 -0.511 1.00 96.00 219 THR A C 1
ATOM 1707 O O . THR A 1 219 ? 17.866 5.580 -1.438 1.00 96.00 219 THR A O 1
ATOM 1710 N N . LYS A 1 220 ? 19.438 4.539 -0.220 1.00 96.19 220 LYS A N 1
ATOM 1711 C CA . LYS A 1 220 ? 20.561 4.944 -1.061 1.00 96.19 220 LYS A CA 1
ATOM 1712 C C . LYS A 1 220 ? 21.687 3.918 -0.988 1.00 96.19 220 LYS A C 1
ATOM 1714 O O . LYS A 1 220 ? 22.342 3.782 0.038 1.00 96.19 220 LYS A O 1
ATOM 1719 N N . PHE A 1 221 ? 21.931 3.226 -2.097 1.00 95.38 221 PHE A N 1
ATOM 1720 C CA . PHE A 1 221 ? 23.024 2.253 -2.249 1.00 95.38 221 PHE A CA 1
ATOM 1721 C C . PHE A 1 221 ? 23.744 2.366 -3.604 1.00 95.38 221 PHE A C 1
ATOM 1723 O O . PHE A 1 221 ? 24.764 1.713 -3.838 1.00 95.38 221 PHE A O 1
ATOM 1730 N N . SER A 1 222 ? 23.253 3.216 -4.508 1.00 96.31 222 SER A N 1
ATOM 1731 C CA . SER A 1 222 ? 23.817 3.431 -5.838 1.00 96.31 222 SER A CA 1
ATOM 1732 C C . SER A 1 222 ? 23.939 4.926 -6.174 1.00 96.31 222 SER A C 1
ATOM 1734 O O . SER A 1 222 ? 23.609 5.797 -5.369 1.00 96.31 222 SER A O 1
ATOM 1736 N N . SER A 1 223 ? 24.424 5.260 -7.373 1.00 95.19 223 SER A N 1
ATOM 1737 C CA . SER A 1 223 ? 24.354 6.627 -7.914 1.00 95.19 223 SER A CA 1
ATOM 1738 C C . SER A 1 223 ? 22.940 7.038 -8.344 1.00 95.19 223 SER A C 1
ATOM 1740 O O . SER A 1 223 ? 22.670 8.230 -8.432 1.00 95.19 223 SER A O 1
ATOM 1742 N N . GLY A 1 224 ? 22.036 6.082 -8.557 1.00 96.62 224 GLY A N 1
ATOM 1743 C CA . GLY A 1 224 ? 20.679 6.294 -9.047 1.00 96.62 224 GLY A CA 1
ATOM 1744 C C . GLY A 1 224 ? 19.655 6.684 -7.981 1.00 96.62 224 GLY A C 1
ATOM 1745 O O . GLY A 1 224 ? 19.987 7.168 -6.896 1.00 96.62 224 GLY A O 1
ATOM 1746 N N . VAL A 1 225 ? 18.385 6.489 -8.317 1.00 98.38 225 VAL A N 1
ATOM 1747 C CA . VAL A 1 225 ? 17.264 6.592 -7.380 1.00 98.38 225 VAL A CA 1
ATOM 1748 C C . VAL A 1 225 ? 16.925 5.192 -6.897 1.00 98.38 225 VAL A C 1
ATOM 1750 O O . VAL A 1 225 ? 16.652 4.314 -7.713 1.00 98.38 225 VAL A O 1
ATOM 1753 N N . ASP A 1 226 ? 16.946 5.001 -5.581 1.00 98.69 226 ASP A N 1
ATOM 1754 C CA . ASP A 1 226 ? 16.917 3.678 -4.970 1.00 98.69 226 ASP A CA 1
ATOM 1755 C C . ASP A 1 226 ? 15.708 3.513 -4.038 1.00 98.69 226 ASP A C 1
ATOM 1757 O O . ASP A 1 226 ? 15.387 4.398 -3.235 1.00 98.69 226 ASP A O 1
ATOM 1761 N N . VAL A 1 227 ? 15.068 2.347 -4.109 1.00 98.69 227 VAL A N 1
ATOM 1762 C CA . VAL A 1 227 ? 14.072 1.890 -3.132 1.00 98.69 227 VAL A CA 1
ATOM 1763 C C . VAL A 1 227 ? 14.381 0.464 -2.688 1.00 98.69 227 VAL A C 1
ATOM 1765 O O . VAL A 1 227 ? 14.947 -0.333 -3.441 1.00 98.69 227 VAL A O 1
ATOM 1768 N N . VAL A 1 228 ? 13.983 0.146 -1.461 1.00 98.69 228 VAL A N 1
ATOM 1769 C CA . VAL A 1 228 ? 13.902 -1.221 -0.952 1.00 98.69 228 VAL A CA 1
ATOM 1770 C C . VAL A 1 228 ? 12.433 -1.591 -0.773 1.00 98.69 228 VAL A C 1
ATOM 1772 O O . VAL A 1 228 ? 11.630 -0.798 -0.277 1.00 98.69 228 VAL A O 1
ATOM 1775 N N . VAL A 1 229 ? 12.077 -2.785 -1.227 1.00 98.69 229 VAL A N 1
ATOM 1776 C CA . VAL A 1 229 ? 10.757 -3.388 -1.063 1.00 98.69 229 VAL A CA 1
ATOM 1777 C C . VAL A 1 229 ? 10.903 -4.543 -0.092 1.00 98.69 229 VAL A C 1
ATOM 1779 O O . VAL A 1 229 ? 11.638 -5.471 -0.392 1.00 98.69 229 VAL A O 1
ATOM 1782 N N . THR A 1 230 ? 10.180 -4.545 1.018 1.00 97.94 230 THR A N 1
ATOM 1783 C CA . THR A 1 230 ? 10.110 -5.694 1.927 1.00 97.94 230 THR A CA 1
ATOM 1784 C C . THR A 1 230 ? 8.744 -6.343 1.784 1.00 97.94 230 THR A C 1
ATOM 1786 O O . THR A 1 230 ? 7.720 -5.689 2.007 1.00 97.94 230 THR A O 1
ATOM 1789 N N . LYS A 1 231 ? 8.703 -7.627 1.421 1.00 97.31 231 LYS A N 1
ATOM 1790 C CA . LYS A 1 231 ? 7.453 -8.392 1.456 1.00 97.31 231 LYS A CA 1
ATOM 1791 C C . LYS A 1 231 ? 7.098 -8.659 2.907 1.00 97.31 231 LYS A C 1
ATOM 1793 O O . LYS A 1 231 ? 7.944 -9.122 3.671 1.00 97.31 231 LYS A O 1
ATOM 1798 N N . SER A 1 232 ? 5.865 -8.380 3.300 1.00 90.94 232 SER A N 1
ATOM 1799 C CA . SER A 1 232 ? 5.420 -8.651 4.664 1.00 90.94 232 SER A CA 1
ATOM 1800 C C . SER A 1 232 ? 5.660 -10.127 5.010 1.00 90.94 232 SER A C 1
ATOM 1802 O O . SER A 1 232 ? 5.325 -11.021 4.231 1.00 90.94 232 SER A O 1
ATOM 1804 N N . LYS A 1 233 ? 6.296 -10.390 6.160 1.00 80.94 233 LYS A N 1
ATOM 1805 C CA . LYS A 1 233 ? 6.341 -11.733 6.753 1.00 80.94 233 LYS A CA 1
ATOM 1806 C C . LYS A 1 233 ? 4.896 -12.080 7.079 1.00 80.94 233 LYS A C 1
ATOM 1808 O O . LYS A 1 233 ? 4.293 -11.373 7.880 1.00 80.94 233 LYS A O 1
ATOM 1813 N N . GLU A 1 234 ? 4.305 -13.077 6.436 1.00 59.47 234 GLU A N 1
ATOM 1814 C CA . GLU A 1 234 ? 2.966 -13.502 6.833 1.00 59.47 234 GLU A CA 1
ATOM 1815 C C . GLU A 1 234 ? 3.007 -13.984 8.290 1.00 59.47 234 GLU A C 1
ATOM 1817 O O . GLU A 1 234 ? 3.602 -15.012 8.601 1.00 59.47 234 GLU A O 1
ATOM 1822 N N . ILE A 1 235 ? 2.358 -13.233 9.179 1.00 41.53 235 ILE A N 1
ATOM 1823 C CA . ILE A 1 235 ? 1.431 -13.805 10.150 1.00 41.53 235 ILE A CA 1
ATOM 1824 C C . ILE A 1 235 ? 0.090 -13.123 9.870 1.00 41.53 235 ILE A C 1
ATOM 1826 O O . ILE A 1 235 ? -0.010 -11.898 9.867 1.00 41.53 235 ILE A O 1
ATOM 1830 N N . GLU A 1 236 ? -0.903 -13.973 9.641 1.00 37.25 236 GLU A N 1
ATOM 1831 C CA . GLU A 1 236 ? -2.276 -13.744 9.193 1.00 37.25 236 GLU A CA 1
ATOM 1832 C C . GLU A 1 236 ? -2.478 -13.606 7.675 1.00 37.25 236 GLU A C 1
ATOM 1834 O O . GLU A 1 236 ? -1.804 -12.803 7.025 1.00 37.25 236 GLU A O 1
ATOM 1839 N N . PRO A 1 237 ? -3.436 -14.378 7.107 1.00 37.00 237 PRO A N 1
ATOM 1840 C CA . PRO A 1 237 ? -3.841 -14.226 5.715 1.00 37.00 237 PRO A CA 1
ATOM 1841 C C . PRO A 1 237 ? -4.152 -12.755 5.482 1.00 37.00 237 PRO A C 1
ATOM 1843 O O . PRO A 1 237 ? -4.701 -12.121 6.391 1.00 37.00 237 PRO A O 1
ATOM 1846 N N . ALA A 1 238 ? -3.811 -12.237 4.289 1.00 40.53 238 ALA A N 1
ATOM 1847 C CA . ALA A 1 238 ? -4.245 -10.926 3.803 1.00 40.53 238 ALA A CA 1
ATOM 1848 C C . ALA A 1 238 ? -5.578 -10.620 4.460 1.00 40.53 238 ALA A C 1
ATOM 1850 O O . ALA A 1 238 ? -6.496 -11.414 4.223 1.00 40.53 238 ALA A O 1
ATOM 1851 N N . LYS A 1 239 ? -5.631 -9.627 5.381 1.00 38.00 239 LYS A N 1
ATOM 1852 C CA . LYS A 1 239 ? -6.841 -9.340 6.167 1.00 38.00 239 LYS A CA 1
ATOM 1853 C C . LYS A 1 239 ? -7.967 -9.521 5.181 1.00 38.00 239 LYS A C 1
ATOM 1855 O O . LYS A 1 239 ? -8.018 -8.734 4.232 1.00 38.00 239 LYS A O 1
ATOM 1860 N N . LYS A 1 240 ? -8.792 -10.576 5.336 1.00 38.47 240 LYS A N 1
ATOM 1861 C CA . LYS A 1 240 ? -10.057 -10.666 4.605 1.00 38.47 240 LYS A CA 1
ATOM 1862 C C . LYS A 1 240 ? -10.572 -9.261 4.757 1.00 38.47 240 LYS A C 1
ATOM 1864 O O . LYS A 1 240 ? -10.699 -8.856 5.919 1.00 38.47 240 LYS A O 1
ATOM 1869 N N . VAL A 1 241 ? -10.681 -8.490 3.668 1.00 45.56 241 VAL A N 1
ATOM 1870 C CA . VAL A 1 241 ? -11.216 -7.132 3.752 1.00 45.56 241 VAL A CA 1
ATOM 1871 C C . VAL A 1 241 ? -12.458 -7.350 4.579 1.00 45.56 241 VAL A C 1
ATOM 1873 O O . VAL A 1 241 ? -13.315 -8.129 4.153 1.00 45.56 241 VAL A O 1
ATOM 1876 N N . LYS A 1 242 ? -12.452 -6.897 5.844 1.00 46.88 242 LYS A N 1
ATOM 1877 C CA . LYS A 1 242 ? -13.545 -7.226 6.749 1.00 46.88 242 LYS A CA 1
ATOM 1878 C C . LYS A 1 242 ? -14.663 -6.475 6.084 1.00 46.88 242 LYS A C 1
ATOM 1880 O O . LYS A 1 242 ? -14.674 -5.246 6.165 1.00 46.88 242 LYS A O 1
ATOM 1885 N N . LYS A 1 243 ? -15.492 -7.198 5.321 1.00 59.69 243 LYS A N 1
ATOM 1886 C CA . LYS A 1 243 ? -16.640 -6.621 4.650 1.00 59.69 243 LYS A CA 1
ATOM 1887 C C . LYS A 1 243 ? -17.308 -5.833 5.746 1.00 59.69 243 LYS A C 1
ATOM 1889 O O . LYS A 1 243 ? -17.519 -6.378 6.835 1.00 59.69 243 LYS A O 1
ATOM 1894 N N . TYR A 1 244 ? -17.438 -4.535 5.509 1.00 76.38 244 TYR A N 1
ATOM 1895 C CA . TYR A 1 244 ? -17.867 -3.634 6.549 1.00 76.38 244 TYR A CA 1
ATOM 1896 C C . TYR A 1 244 ? -19.146 -4.218 7.155 1.00 76.38 244 TYR A C 1
ATOM 1898 O O . TYR A 1 244 ? -20.129 -4.433 6.446 1.00 76.38 244 TYR A O 1
ATOM 1906 N N . SER A 1 245 ? -19.092 -4.572 8.437 1.00 83.44 245 SER A N 1
ATOM 1907 C CA . SER A 1 245 ? -20.236 -5.169 9.110 1.00 83.44 245 SER A CA 1
ATOM 1908 C C . SER A 1 245 ? -21.090 -4.035 9.629 1.00 83.44 245 SER A C 1
ATOM 1910 O O . SER A 1 245 ? -20.629 -3.240 10.452 1.00 83.44 245 SER A O 1
ATOM 1912 N N . ILE A 1 246 ? -22.336 -3.982 9.169 1.00 90.25 246 ILE A N 1
ATOM 1913 C CA . ILE A 1 246 ? -23.323 -3.060 9.717 1.00 90.25 246 ILE A CA 1
ATOM 1914 C C . ILE A 1 246 ? -23.454 -3.358 11.223 1.00 90.25 246 ILE A C 1
ATOM 1916 O O . ILE A 1 246 ? -23.597 -4.527 11.598 1.00 90.25 246 ILE A O 1
ATOM 1920 N N . PRO A 1 247 ? -23.352 -2.344 12.102 1.00 92.31 247 PRO A N 1
ATOM 1921 C CA . PRO A 1 247 ? -23.558 -2.530 13.533 1.00 92.31 247 PRO A CA 1
ATOM 1922 C C . PRO A 1 247 ? -24.964 -3.069 13.831 1.00 92.31 247 PRO A C 1
ATOM 1924 O O . PRO A 1 247 ? -25.906 -2.734 13.114 1.00 92.31 247 PRO A O 1
ATOM 1927 N N . PRO A 1 248 ? -25.145 -3.879 14.883 1.00 95.44 248 PRO A N 1
ATOM 1928 C CA . PRO A 1 248 ? -26.454 -4.432 15.188 1.00 95.44 248 PRO A CA 1
ATOM 1929 C C . PRO A 1 248 ? -27.371 -3.392 15.847 1.00 95.44 248 PRO A C 1
ATOM 1931 O O . PRO A 1 248 ? -26.922 -2.472 16.541 1.00 95.44 248 PRO A O 1
ATOM 1934 N N . ARG A 1 249 ? -28.682 -3.589 15.679 1.00 96.69 249 ARG A N 1
ATOM 1935 C CA . ARG A 1 249 ? -29.710 -2.964 16.521 1.00 96.69 249 ARG A CA 1
ATOM 1936 C C . ARG A 1 249 ? -29.739 -3.671 17.881 1.00 96.69 249 ARG A C 1
ATOM 1938 O O . ARG A 1 249 ? -29.491 -4.876 17.966 1.00 96.69 249 ARG A O 1
ATOM 1945 N N . SER A 1 250 ? -30.031 -2.935 18.948 1.00 96.62 250 SER A N 1
ATOM 1946 C CA . SER A 1 250 ? -30.136 -3.477 20.301 1.00 96.62 250 SER A CA 1
ATOM 1947 C C . SER A 1 250 ? -31.265 -4.499 20.366 1.00 96.62 250 SER A C 1
ATOM 1949 O O . SER A 1 250 ? -32.433 -4.151 20.210 1.00 96.62 250 SER A O 1
ATOM 1951 N N . LYS A 1 251 ? -30.919 -5.761 20.636 1.00 95.06 251 LYS A N 1
ATOM 1952 C CA . LYS A 1 251 ? -31.910 -6.815 20.894 1.00 95.06 251 LYS A CA 1
ATOM 1953 C C . LYS A 1 251 ? -32.666 -6.573 22.200 1.00 95.06 251 LYS A C 1
ATOM 1955 O O . LYS A 1 251 ? -33.856 -6.828 22.262 1.00 95.06 251 LYS A O 1
ATOM 1960 N N . GLU A 1 252 ? -31.975 -6.051 23.212 1.00 94.38 252 GLU A N 1
ATOM 1961 C CA . GLU A 1 252 ? -32.526 -5.793 24.550 1.00 94.38 252 GLU A CA 1
ATOM 1962 C C . GLU A 1 252 ? -33.660 -4.766 24.529 1.00 94.38 252 GLU A C 1
ATOM 1964 O O . GLU A 1 252 ? -34.659 -4.930 25.219 1.00 94.38 252 GLU A O 1
ATOM 1969 N N . TYR A 1 253 ? -33.520 -3.724 23.710 1.00 94.25 253 TYR A N 1
ATOM 1970 C CA . TYR A 1 253 ? -34.481 -2.622 23.662 1.00 94.25 253 TYR A CA 1
ATOM 1971 C C . TYR A 1 253 ? -35.383 -2.653 22.422 1.00 94.25 253 TYR A C 1
ATOM 1973 O O . TYR A 1 253 ? -36.270 -1.816 22.286 1.00 94.25 253 TYR A O 1
ATOM 1981 N N . GLY A 1 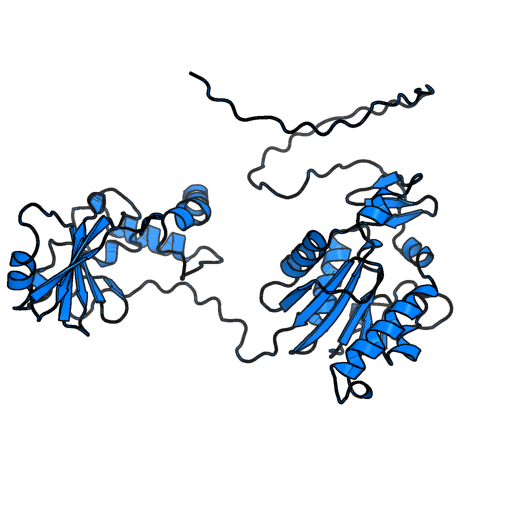254 ? -35.125 -3.557 21.472 1.00 94.62 254 GLY A N 1
ATOM 1982 C CA . GLY A 1 254 ? -35.806 -3.611 20.172 1.00 94.62 254 GLY A CA 1
ATOM 1983 C C . GLY A 1 254 ? -35.488 -2.444 19.223 1.00 94.62 254 GLY A C 1
ATOM 1984 O O . GLY A 1 254 ? -35.868 -2.488 18.057 1.00 94.62 254 GLY A O 1
ATOM 1985 N N . VAL A 1 255 ? -34.773 -1.418 19.692 1.00 96.19 255 VAL A N 1
ATOM 1986 C CA . VAL A 1 255 ? -34.355 -0.217 18.959 1.00 96.19 255 VAL A CA 1
ATOM 1987 C C . VAL A 1 255 ? -33.025 0.296 19.517 1.00 96.19 255 VAL A C 1
ATOM 1989 O O . VAL A 1 255 ? -32.672 0.029 20.665 1.00 96.19 255 VAL A O 1
ATOM 1992 N N . GLY A 1 256 ? -32.259 1.006 18.693 1.00 97.56 256 GLY A N 1
ATOM 1993 C CA . GLY A 1 256 ? -31.013 1.656 19.078 1.00 97.56 256 GLY A CA 1
ATOM 1994 C C . GLY A 1 256 ? -29.779 0.974 18.497 1.00 97.56 256 GLY A C 1
ATOM 1995 O O . GLY A 1 256 ? -29.637 -0.247 18.551 1.00 97.56 256 GLY A O 1
ATOM 1996 N N . LYS A 1 257 ? -28.855 1.761 17.947 1.00 98.00 257 LYS A N 1
ATOM 1997 C CA . LYS A 1 257 ? -27.607 1.267 17.357 1.00 98.00 257 LYS A CA 1
ATOM 1998 C C . LYS A 1 257 ? -26.607 0.905 18.446 1.00 98.00 257 LYS A C 1
ATOM 2000 O O . LYS A 1 257 ? -26.281 1.749 19.279 1.00 98.00 257 LYS A O 1
ATOM 2005 N N . VAL A 1 258 ? -26.062 -0.307 18.395 1.00 97.31 258 VAL A N 1
ATOM 2006 C CA . VAL A 1 258 ? -25.053 -0.772 19.355 1.00 97.31 258 VAL A CA 1
ATOM 2007 C C . VAL A 1 258 ? -23.644 -0.518 18.823 1.00 97.31 258 VAL A C 1
ATOM 2009 O O . VAL A 1 258 ? -23.293 -0.961 17.730 1.00 97.31 258 VAL A O 1
ATOM 2012 N N . MET A 1 259 ? -22.817 0.157 19.622 1.00 93.12 259 MET A N 1
ATOM 2013 C CA . MET A 1 259 ? -21.391 0.380 19.370 1.00 93.12 259 MET A CA 1
ATOM 2014 C C . MET A 1 259 ? -20.598 0.064 20.645 1.00 93.12 259 MET A C 1
ATOM 2016 O O . MET A 1 259 ? -20.456 0.898 21.536 1.00 93.12 259 MET A O 1
ATOM 2020 N N . GLY A 1 260 ? -20.088 -1.164 20.765 1.00 92.88 260 GLY A N 1
ATOM 2021 C CA . GLY A 1 260 ? -19.451 -1.614 22.008 1.00 92.88 260 GLY A CA 1
ATOM 2022 C C . GLY A 1 260 ? -20.456 -1.652 23.166 1.00 92.88 260 GLY A C 1
ATOM 2023 O O . GLY A 1 260 ? -21.492 -2.301 23.054 1.00 92.88 260 GLY A O 1
ATOM 2024 N N . SER A 1 261 ? -20.167 -0.954 24.269 1.00 95.31 261 SER A N 1
ATOM 2025 C CA . SER A 1 261 ? -21.088 -0.817 25.412 1.00 95.31 261 SER A CA 1
ATOM 2026 C C . SER A 1 261 ? -22.175 0.243 25.210 1.00 95.31 261 SER A C 1
ATOM 2028 O O . SER A 1 261 ? -23.058 0.374 26.058 1.00 95.31 261 SER A O 1
ATOM 2030 N N . GLN A 1 262 ? -22.110 1.007 24.119 1.00 97.31 262 GLN A N 1
ATOM 2031 C CA . GLN A 1 262 ? -22.972 2.157 23.881 1.00 97.31 262 GLN A CA 1
ATOM 2032 C C . GLN A 1 262 ? -24.175 1.785 23.028 1.00 97.31 262 GLN A C 1
ATOM 2034 O O . GLN A 1 262 ? -24.051 1.058 22.039 1.00 97.31 262 GLN A O 1
ATOM 2039 N N . VAL A 1 263 ? -25.333 2.325 23.396 1.00 98.00 263 VAL A N 1
ATOM 2040 C CA . VAL A 1 263 ? -26.566 2.225 22.618 1.00 98.00 263 VAL A CA 1
ATOM 2041 C C . VAL A 1 263 ? -27.053 3.623 22.282 1.00 98.00 263 VAL A C 1
ATOM 2043 O O . VAL A 1 263 ? -27.333 4.409 23.184 1.00 98.00 263 VAL A O 1
ATOM 2046 N N . TYR A 1 264 ? -27.148 3.916 20.988 1.00 98.38 264 TYR A N 1
ATOM 2047 C CA . TYR A 1 264 ? -27.616 5.197 20.469 1.00 98.38 264 TYR A CA 1
ATOM 2048 C C . TYR A 1 264 ? -29.066 5.098 20.003 1.00 98.38 264 TYR A C 1
ATOM 2050 O O . TYR A 1 264 ? -29.387 4.256 19.165 1.00 98.38 264 TYR A O 1
ATOM 2058 N N . LEU A 1 265 ? -29.916 5.977 20.514 1.00 98.06 265 LEU A N 1
ATOM 2059 C CA . LEU A 1 265 ? -31.355 6.030 20.272 1.00 98.06 265 LEU A CA 1
ATOM 2060 C C . LEU A 1 265 ? -31.736 7.428 19.796 1.00 98.06 265 LEU A C 1
ATOM 2062 O O . LEU A 1 265 ? -31.157 8.410 20.259 1.00 98.06 265 LEU A O 1
ATOM 2066 N N . HIS A 1 266 ? -32.733 7.526 18.922 1.00 98.62 266 HIS A N 1
ATOM 2067 C CA . HIS A 1 266 ? -33.451 8.788 18.758 1.00 98.62 266 HIS A CA 1
ATOM 2068 C C . HIS A 1 266 ? -34.261 9.083 20.031 1.00 98.62 266 HIS A C 1
ATOM 2070 O O . HIS A 1 266 ? -34.764 8.150 20.666 1.00 98.62 266 HIS A O 1
ATOM 2076 N N . LYS A 1 267 ? -34.388 10.361 20.407 1.00 97.19 267 LYS A N 1
ATOM 2077 C CA . LYS A 1 267 ? -35.013 10.807 21.667 1.00 97.19 267 LYS A CA 1
ATOM 2078 C C . LYS A 1 267 ? -36.417 10.253 21.901 1.00 97.19 267 LYS A C 1
ATOM 2080 O O . LYS A 1 267 ? -36.754 9.930 23.029 1.00 97.19 267 LYS A O 1
ATOM 2085 N N . GLU A 1 268 ? -37.201 10.050 20.844 1.00 97.69 268 GLU A N 1
ATOM 2086 C CA . GLU A 1 268 ? -38.553 9.473 20.944 1.00 97.69 268 GLU A CA 1
ATOM 2087 C C . GLU A 1 268 ? -38.577 8.065 21.553 1.00 97.69 268 GLU A C 1
ATOM 2089 O O . GLU A 1 268 ? -39.588 7.631 22.100 1.00 97.69 268 GLU A O 1
ATOM 2094 N N . TYR A 1 269 ? -37.455 7.347 21.487 1.00 97.44 269 TYR A N 1
ATOM 2095 C CA . TYR A 1 269 ? -37.327 5.995 22.016 1.00 97.44 269 TYR A CA 1
ATOM 2096 C C . TYR A 1 269 ? -36.594 5.943 23.352 1.00 97.44 269 TYR A C 1
ATOM 2098 O O . TYR A 1 269 ? -36.317 4.858 23.836 1.00 97.44 269 TYR A O 1
ATOM 2106 N N . GLU A 1 270 ? -36.279 7.067 23.988 1.00 94.38 270 GLU A N 1
ATOM 2107 C CA . GLU A 1 270 ? -35.516 7.089 25.241 1.00 94.38 270 GLU A CA 1
ATOM 2108 C C . GLU A 1 270 ? -36.142 6.269 26.381 1.00 94.38 270 GLU A C 1
ATOM 2110 O O . GLU A 1 270 ? -35.432 5.647 27.172 1.00 94.38 270 GLU A O 1
ATOM 2115 N N . ASN A 1 271 ? -37.475 6.189 26.406 1.00 93.25 271 ASN A N 1
ATOM 2116 C CA . ASN A 1 271 ? -38.238 5.464 27.421 1.00 93.25 271 ASN A CA 1
ATOM 2117 C C . ASN A 1 271 ? -37.980 3.947 27.393 1.00 93.25 271 ASN A C 1
ATOM 2119 O O . ASN A 1 271 ? -38.189 3.268 28.399 1.00 93.25 271 ASN A O 1
ATOM 2123 N N . VAL A 1 272 ? -37.477 3.397 26.277 1.00 93.88 272 VAL A N 1
ATOM 2124 C CA . VAL A 1 272 ? -37.144 1.964 26.182 1.00 93.88 272 VAL A CA 1
ATOM 2125 C C . VAL A 1 272 ? -35.980 1.568 27.087 1.00 93.88 272 VAL A C 1
ATOM 2127 O O . VAL A 1 272 ? -35.847 0.391 27.410 1.00 93.88 272 VAL A O 1
ATOM 2130 N N . LEU A 1 273 ? -35.143 2.531 27.498 1.00 90.81 273 LEU A N 1
ATOM 2131 C CA . LEU A 1 273 ? -33.980 2.272 28.345 1.00 90.81 273 LEU A CA 1
ATOM 2132 C C . LEU A 1 273 ? -34.372 1.802 29.749 1.00 90.81 273 LEU A C 1
ATOM 2134 O O . LEU A 1 273 ? -33.531 1.192 30.405 1.00 90.81 273 LEU A O 1
ATOM 2138 N N . LYS A 1 274 ? -35.607 2.091 30.203 1.00 84.62 274 LYS A N 1
ATOM 2139 C CA . LYS A 1 274 ? -36.131 1.742 31.539 1.00 84.62 274 LYS A CA 1
ATOM 2140 C C . LYS A 1 274 ? -35.084 1.957 32.644 1.00 84.62 274 LYS A C 1
ATOM 2142 O O . LYS A 1 274 ? -34.816 1.067 33.444 1.00 84.62 274 LYS A O 1
ATOM 2147 N N . ASN A 1 275 ? -34.427 3.117 32.611 1.00 83.00 275 ASN A N 1
ATOM 2148 C CA . ASN A 1 275 ? -33.315 3.440 33.493 1.00 83.00 275 ASN A CA 1
ATOM 2149 C C . ASN A 1 275 ? -33.673 4.634 34.378 1.00 83.00 275 ASN A C 1
ATOM 2151 O O . ASN A 1 275 ? -33.865 5.740 33.871 1.00 83.00 275 ASN A O 1
ATOM 2155 N N . ASP A 1 276 ? -33.691 4.411 35.689 1.00 80.00 276 ASP A N 1
ATOM 2156 C CA . ASP A 1 276 ? -34.098 5.410 36.684 1.00 80.00 276 ASP A CA 1
ATOM 2157 C C . ASP A 1 276 ? -33.191 6.654 36.693 1.00 80.00 276 ASP A C 1
ATOM 2159 O O . ASP A 1 276 ? -33.631 7.756 37.016 1.00 80.00 276 ASP A O 1
ATOM 2163 N N . GLY A 1 277 ? -31.935 6.513 36.255 1.00 87.25 277 GLY A N 1
ATOM 2164 C CA . GLY A 1 277 ? -30.976 7.613 36.159 1.00 87.25 277 GLY A CA 1
ATOM 2165 C C . GLY A 1 277 ? -31.189 8.547 34.964 1.00 87.25 277 GLY A C 1
ATOM 2166 O O . GLY A 1 277 ? -30.570 9.609 34.919 1.00 87.25 277 GLY A O 1
ATOM 2167 N N . LEU A 1 278 ? -32.045 8.194 33.996 1.00 91.62 278 LEU A N 1
ATOM 2168 C CA . LEU A 1 278 ? -32.239 8.999 32.784 1.00 91.62 278 LEU A CA 1
ATOM 2169 C C . LEU A 1 278 ? -32.869 10.364 33.094 1.00 91.62 278 LEU A C 1
ATOM 2171 O O . LEU A 1 278 ? -32.412 11.377 32.568 1.00 91.62 278 LEU A O 1
ATOM 2175 N N 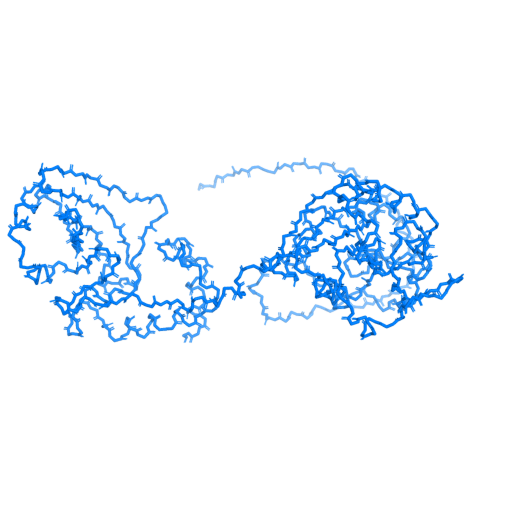. ASN A 1 279 ? -33.898 10.403 33.945 1.00 90.81 279 ASN A N 1
ATOM 2176 C CA . ASN A 1 279 ? -34.580 11.654 34.290 1.00 90.81 279 ASN A CA 1
ATOM 2177 C C . ASN A 1 279 ? -33.660 12.593 35.070 1.00 90.81 279 ASN A C 1
ATOM 2179 O O . ASN A 1 279 ? -33.575 13.771 34.736 1.00 90.81 279 ASN A O 1
ATOM 2183 N N . LEU A 1 280 ? -32.902 12.052 36.030 1.00 90.81 280 LEU A N 1
ATOM 2184 C CA . LEU A 1 280 ? -31.891 12.821 36.754 1.00 90.81 280 LEU A CA 1
ATOM 2185 C C . LEU A 1 280 ? -30.844 13.391 35.788 1.00 90.81 280 LEU A C 1
ATOM 2187 O O . LEU A 1 280 ? -30.567 14.585 35.819 1.00 90.81 280 LEU A O 1
ATOM 2191 N N . ALA A 1 281 ? -30.333 12.567 34.868 1.00 93.56 281 ALA A N 1
ATOM 2192 C CA . ALA A 1 281 ? -29.346 13.007 33.888 1.00 93.56 281 ALA A CA 1
ATOM 2193 C C . ALA A 1 281 ? -29.871 14.111 32.954 1.00 93.56 281 ALA A C 1
ATOM 2195 O O . ALA A 1 281 ? -29.112 15.012 32.596 1.00 93.56 281 ALA A O 1
ATOM 2196 N N . LYS A 1 282 ? -31.155 14.071 32.574 1.00 93.00 282 LYS A N 1
ATOM 2197 C CA . LYS A 1 282 ? -31.800 15.147 31.801 1.00 93.00 282 LYS A CA 1
ATOM 2198 C C . LYS A 1 282 ? -31.911 16.441 32.596 1.00 93.00 282 LYS A C 1
ATOM 2200 O O . LYS A 1 282 ? -31.707 17.506 32.036 1.00 93.00 282 LYS A O 1
ATOM 2205 N N . SER A 1 283 ? -32.212 16.369 33.889 1.00 92.69 283 SER A N 1
ATOM 2206 C CA . SER A 1 283 ? -32.268 17.561 34.740 1.00 92.69 283 SER A CA 1
ATOM 2207 C C . SER A 1 283 ? -30.892 18.200 34.967 1.00 92.69 283 SER A C 1
ATOM 2209 O O . SER A 1 283 ? -30.826 19.351 35.387 1.00 92.69 283 SER A O 1
ATOM 2211 N N . SER A 1 284 ? -29.797 17.485 34.684 1.00 94.25 284 SER A N 1
ATOM 2212 C CA . SER A 1 284 ? -28.428 17.991 34.842 1.00 94.25 284 SER A CA 1
ATOM 2213 C C . SER A 1 284 ? -27.872 18.747 33.624 1.00 94.25 284 SER A C 1
ATOM 2215 O O . SER A 1 284 ? -26.788 19.319 33.722 1.00 94.25 284 SER A O 1
ATOM 2217 N N . ILE A 1 285 ? -28.541 18.738 32.466 1.00 95.38 285 ILE A N 1
ATOM 2218 C CA . ILE A 1 285 ? -28.097 19.501 31.282 1.00 95.38 285 ILE A CA 1
ATOM 2219 C C . ILE A 1 285 ? -28.823 20.858 31.209 1.00 95.38 285 ILE A C 1
ATOM 2221 O O . ILE A 1 285 ? -29.880 21.002 31.823 1.00 95.38 285 ILE A O 1
ATOM 2225 N N . PRO A 1 286 ? -28.289 21.866 30.490 1.00 96.44 286 PRO A N 1
ATOM 2226 C CA . PRO A 1 286 ? -28.949 23.168 30.372 1.00 96.44 286 PRO A CA 1
ATOM 2227 C C . PRO A 1 286 ? -30.381 23.051 29.836 1.00 96.44 286 PRO A C 1
ATOM 2229 O O . PRO A 1 286 ? -30.627 22.313 28.884 1.00 96.44 286 PRO A O 1
ATOM 2232 N N . ALA A 1 287 ? -31.317 23.792 30.436 1.00 93.75 287 ALA A N 1
ATOM 2233 C CA . ALA A 1 287 ? -32.744 23.706 30.110 1.00 93.75 287 ALA A CA 1
ATOM 2234 C C . ALA A 1 287 ? -33.077 24.140 28.668 1.00 93.75 287 ALA A C 1
ATOM 2236 O O . ALA A 1 287 ? -34.084 23.712 28.110 1.00 93.75 287 ALA A O 1
ATOM 2237 N N . ASP A 1 288 ? -32.234 24.977 28.067 1.00 95.31 288 ASP A N 1
ATOM 2238 C CA . ASP A 1 288 ? -32.327 25.453 26.685 1.00 95.31 288 ASP A CA 1
ATOM 2239 C C . ASP A 1 288 ? -31.629 24.524 25.674 1.00 95.31 288 ASP A C 1
ATOM 2241 O O . ASP A 1 288 ? -31.756 24.713 24.460 1.00 95.31 288 ASP A O 1
ATOM 2245 N N . PHE A 1 289 ? -30.907 23.500 26.141 1.00 97.12 289 PHE A N 1
ATOM 2246 C CA . PHE A 1 289 ? -30.216 22.568 25.261 1.00 97.12 289 PHE A CA 1
ATOM 2247 C C . PHE A 1 289 ? -31.194 21.578 24.624 1.00 97.12 289 PHE A C 1
ATOM 2249 O O . PHE A 1 289 ? -31.814 20.746 25.288 1.00 97.12 289 PHE A O 1
ATOM 2256 N N . THR A 1 290 ? -31.267 21.612 23.297 1.00 96.88 290 THR A N 1
ATOM 2257 C CA . THR A 1 290 ? -32.034 20.646 22.513 1.00 96.88 290 THR A CA 1
ATOM 2258 C C . THR A 1 290 ? -31.136 19.511 22.031 1.00 96.88 290 THR A C 1
ATOM 2260 O O . THR A 1 290 ? -30.001 19.709 21.594 1.00 96.88 290 THR A O 1
ATOM 2263 N N . TYR A 1 291 ? -31.655 18.290 22.106 1.00 98.12 291 TYR A N 1
ATOM 2264 C CA . TYR A 1 291 ? -30.995 17.098 21.592 1.00 98.12 291 TYR A CA 1
ATOM 2265 C C . TYR A 1 291 ? -31.965 16.279 20.750 1.00 98.12 291 TYR A C 1
ATOM 2267 O O . TYR A 1 291 ? -33.183 16.440 20.849 1.00 98.12 291 TYR A O 1
ATOM 2275 N N . ASP A 1 292 ? -31.402 15.381 19.947 1.00 98.50 292 ASP A N 1
ATOM 2276 C CA . ASP A 1 292 ? -32.130 14.466 19.059 1.00 98.50 292 ASP A CA 1
ATOM 2277 C C . ASP A 1 292 ? -31.734 13.017 19.319 1.00 98.50 292 ASP A C 1
ATOM 2279 O O . ASP A 1 292 ? -32.541 12.103 19.159 1.00 98.50 292 ASP A O 1
ATOM 2283 N N . ILE A 1 293 ? -30.497 12.810 19.780 1.00 98.62 293 ILE A N 1
ATOM 2284 C CA . ILE A 1 293 ? -29.929 11.498 20.051 1.00 98.62 293 ILE A CA 1
ATOM 2285 C C . ILE A 1 293 ? -29.557 11.371 21.522 1.00 98.62 293 ILE A C 1
ATOM 2287 O O . ILE A 1 293 ? -28.929 12.257 22.105 1.00 98.62 293 ILE A O 1
ATOM 2291 N N . ILE A 1 294 ? -29.867 10.208 22.087 1.00 98.00 294 ILE A N 1
ATOM 2292 C CA . ILE A 1 294 ? -29.394 9.781 23.400 1.00 98.00 294 ILE A CA 1
ATOM 2293 C C . ILE A 1 294 ? -28.471 8.590 23.216 1.00 98.00 294 ILE A C 1
ATOM 2295 O O . ILE A 1 294 ? -28.804 7.619 22.538 1.00 98.00 294 ILE A O 1
ATOM 2299 N N . CYS A 1 295 ? -27.301 8.654 23.837 1.00 97.81 295 CYS A N 1
ATOM 2300 C CA . CYS A 1 295 ? -26.386 7.529 23.941 1.00 97.81 295 CYS A CA 1
ATOM 2301 C C . CYS A 1 295 ? -26.310 7.070 25.394 1.00 97.81 295 CYS A C 1
ATOM 2303 O O . CYS A 1 295 ? -25.837 7.825 26.242 1.00 97.81 295 CYS A O 1
ATOM 2305 N N . TYR A 1 296 ? -26.711 5.831 25.666 1.00 97.50 296 TYR A N 1
ATOM 2306 C CA . TYR A 1 296 ? -26.509 5.194 26.965 1.00 97.50 296 TYR A CA 1
ATOM 2307 C C . TYR A 1 296 ? -25.300 4.260 26.913 1.00 97.50 296 TYR A C 1
ATOM 2309 O O . TYR A 1 296 ? -25.266 3.325 26.109 1.00 97.50 296 TYR A O 1
ATOM 2317 N N . ASP A 1 297 ? -24.302 4.509 27.759 1.00 96.31 297 ASP A N 1
ATOM 2318 C CA . ASP A 1 297 ? -23.124 3.654 27.886 1.00 96.31 297 ASP A CA 1
ATOM 2319 C C . ASP A 1 297 ? -23.304 2.683 29.057 1.00 96.31 297 ASP A C 1
ATOM 2321 O O . ASP A 1 297 ? -23.261 3.050 30.231 1.00 96.31 297 ASP A O 1
ATOM 2325 N N . LYS A 1 298 ? -23.490 1.401 28.738 1.00 93.31 298 LYS A N 1
ATOM 2326 C CA . LYS A 1 298 ? -23.771 0.361 29.736 1.00 93.31 298 LYS A CA 1
ATOM 2327 C C . LYS A 1 298 ? -22.605 0.106 30.689 1.00 93.31 298 LYS A C 1
ATOM 2329 O O . LYS A 1 298 ? -22.843 -0.471 31.755 1.00 93.31 298 LYS A O 1
ATOM 2334 N N . LYS A 1 299 ? -21.379 0.491 30.305 1.00 93.56 299 LYS A N 1
ATOM 2335 C CA . LYS A 1 299 ? -20.153 0.228 31.068 1.00 93.56 299 LYS A CA 1
ATOM 2336 C C . LYS A 1 299 ? -19.986 1.214 32.218 1.00 93.56 299 LYS A C 1
ATOM 2338 O O . LYS A 1 299 ? -19.781 0.784 33.345 1.00 93.56 299 LYS A O 1
ATOM 2343 N N . ASP A 1 300 ? -20.062 2.512 31.934 1.00 92.38 300 ASP A N 1
ATOM 2344 C CA . ASP A 1 300 ? -19.907 3.574 32.942 1.00 92.38 300 ASP A CA 1
ATOM 2345 C C . ASP A 1 300 ? -21.251 4.181 33.386 1.00 92.38 300 ASP A C 1
ATOM 2347 O O . ASP A 1 300 ? -21.266 5.129 34.170 1.00 92.38 300 ASP A O 1
ATOM 2351 N N . LYS A 1 301 ? -22.368 3.621 32.894 1.00 93.56 301 LYS A N 1
ATOM 2352 C CA . LYS A 1 301 ? -23.753 4.017 33.194 1.00 93.56 301 LYS A CA 1
ATOM 2353 C C . LYS A 1 301 ? -24.040 5.487 32.874 1.00 93.56 301 LYS A C 1
ATOM 2355 O O . LYS A 1 301 ? -24.928 6.085 33.472 1.00 93.56 301 LYS A O 1
ATOM 2360 N N . SER A 1 302 ? -23.288 6.073 31.945 1.00 95.56 302 SER A N 1
ATOM 2361 C CA . SER A 1 302 ? -23.454 7.469 31.548 1.00 95.56 302 SER A CA 1
ATOM 2362 C C . SER A 1 302 ? -24.472 7.649 30.424 1.00 95.56 302 SER A C 1
ATOM 2364 O O . SER A 1 302 ? -24.671 6.767 29.583 1.00 95.56 302 SER A O 1
ATOM 2366 N N . PHE A 1 303 ? -25.061 8.840 30.382 1.00 97.50 303 PHE A N 1
ATOM 2367 C CA . PHE A 1 303 ? -25.915 9.308 29.297 1.00 97.50 303 PHE A CA 1
ATOM 2368 C C . PHE A 1 303 ? -25.195 10.398 28.515 1.00 97.50 303 PHE A C 1
ATOM 2370 O O . PHE A 1 303 ? -24.500 11.227 29.094 1.00 97.50 303 PHE A O 1
ATOM 2377 N N . SER A 1 304 ? -25.334 10.414 27.193 1.00 97.94 304 SER A N 1
ATOM 2378 C CA . SER A 1 304 ? -24.971 11.573 26.376 1.00 97.94 304 SER A CA 1
ATOM 2379 C C . SER A 1 304 ? -26.186 12.063 25.608 1.00 97.94 304 SER A C 1
ATOM 2381 O O . SER A 1 304 ? -26.769 11.288 24.854 1.00 97.94 304 SER A O 1
ATOM 2383 N N . PHE A 1 305 ? -26.513 13.339 25.772 1.00 98.38 305 PHE A N 1
ATOM 2384 C CA . PHE A 1 305 ? -27.562 14.049 25.043 1.00 98.38 305 PHE A CA 1
ATOM 2385 C C . PHE A 1 305 ? -26.899 14.822 23.912 1.00 98.38 305 PHE A C 1
ATOM 2387 O O . PHE A 1 305 ? -25.999 15.619 24.175 1.00 98.38 305 PHE A O 1
ATOM 2394 N N . ILE A 1 306 ? -27.255 14.520 22.666 1.00 98.62 306 ILE A N 1
ATOM 2395 C CA . ILE A 1 306 ? -26.510 14.954 21.482 1.00 98.62 306 ILE A CA 1
ATOM 2396 C C . ILE A 1 306 ? -27.460 15.629 20.488 1.00 98.62 306 ILE A C 1
ATOM 2398 O O . ILE A 1 306 ? -28.471 15.043 20.091 1.00 98.62 306 ILE A O 1
ATOM 2402 N N . SER A 1 307 ? -27.114 16.845 20.071 1.00 98.31 307 SER A N 1
ATOM 2403 C CA . SER A 1 307 ? -27.828 17.594 19.036 1.00 98.31 307 SER A CA 1
ATOM 2404 C C . SER A 1 307 ? -27.517 17.031 17.646 1.00 98.31 307 SER A C 1
ATOM 2406 O O . SER A 1 307 ? -26.360 16.732 17.326 1.00 98.31 307 SER A O 1
ATOM 2408 N N . SER A 1 308 ? -28.551 16.851 16.828 1.00 98.12 308 SER A N 1
ATOM 2409 C CA . SER A 1 308 ? -28.455 16.412 15.433 1.00 98.12 308 SER A CA 1
ATOM 2410 C C . SER A 1 308 ? -29.710 16.896 14.687 1.00 98.12 308 SER A C 1
ATOM 2412 O O . SER A 1 308 ? -30.581 16.096 14.350 1.00 98.12 308 SER A O 1
ATOM 2414 N N . PRO A 1 309 ? -29.851 18.214 14.451 1.00 97.25 309 PRO A N 1
ATOM 2415 C CA . PRO A 1 309 ? -31.098 18.801 13.949 1.00 97.25 309 PRO A CA 1
ATOM 2416 C C . PRO A 1 309 ? -31.457 18.335 12.529 1.00 97.25 309 PRO A C 1
ATOM 2418 O O . PRO A 1 309 ? -32.613 18.399 12.119 1.00 97.25 309 PRO A O 1
ATOM 2421 N N . ASP A 1 310 ? -30.476 17.838 11.775 1.00 97.38 310 ASP A N 1
ATOM 2422 C CA . ASP A 1 310 ? -30.649 17.252 10.450 1.00 97.38 310 ASP A CA 1
ATOM 2423 C C . ASP A 1 310 ? -30.944 15.740 10.488 1.00 97.38 310 ASP A C 1
ATOM 2425 O O . ASP A 1 310 ? -30.976 15.102 9.437 1.00 97.38 310 ASP A O 1
ATOM 2429 N N . PHE A 1 311 ? -31.193 15.141 11.662 1.00 98.38 311 PHE A N 1
ATOM 2430 C CA . PHE A 1 311 ? -31.391 13.693 11.812 1.00 98.38 311 PHE A CA 1
ATOM 2431 C C . PHE A 1 311 ? -32.476 13.125 10.888 1.00 98.38 311 PHE A C 1
ATOM 2433 O O . PHE A 1 311 ? -32.292 12.068 10.274 1.00 98.38 311 PHE A O 1
ATOM 2440 N N . ASN A 1 312 ? -33.588 13.844 10.741 1.00 97.38 312 ASN A N 1
ATOM 2441 C CA . ASN A 1 312 ? -34.700 13.428 9.890 1.00 97.38 312 ASN A CA 1
ATOM 2442 C C . ASN A 1 312 ? -34.451 13.727 8.403 1.00 97.38 312 ASN A C 1
ATOM 2444 O O . ASN A 1 312 ? -34.830 12.928 7.551 1.00 97.38 312 ASN A O 1
ATOM 2448 N N . THR A 1 313 ? -33.733 14.800 8.075 1.00 96.19 313 THR A N 1
ATOM 2449 C CA . THR A 1 313 ? -33.600 15.296 6.694 1.00 96.19 313 THR A CA 1
ATOM 2450 C C . THR A 1 313 ? -32.344 14.807 5.970 1.00 96.19 313 THR A C 1
ATOM 2452 O O . THR A 1 313 ? -32.392 14.551 4.769 1.00 96.19 313 THR A O 1
ATOM 2455 N N . ALA A 1 314 ? -31.220 14.634 6.668 1.00 94.62 314 ALA A N 1
ATOM 2456 C CA . ALA A 1 314 ? -29.959 14.205 6.071 1.00 94.62 314 ALA A CA 1
ATOM 2457 C C . ALA A 1 314 ? -29.838 12.677 6.009 1.00 94.62 314 ALA A C 1
ATOM 2459 O O . ALA A 1 314 ? -30.239 11.957 6.924 1.00 94.62 314 ALA A O 1
ATOM 2460 N N . ASN A 1 315 ? -29.217 12.165 4.945 1.00 94.38 315 ASN A N 1
ATOM 2461 C CA . ASN A 1 315 ? -28.889 10.742 4.830 1.00 94.38 315 ASN A CA 1
ATOM 2462 C C . ASN A 1 315 ? -27.865 10.298 5.889 1.00 94.38 315 ASN A C 1
ATOM 2464 O O . ASN A 1 315 ? -28.054 9.280 6.558 1.00 94.38 315 ASN A O 1
ATOM 2468 N N . GLU A 1 316 ? -26.811 11.098 6.064 1.00 96.06 316 GLU A N 1
ATOM 2469 C CA . GLU A 1 316 ? -25.783 10.937 7.089 1.00 96.06 316 GLU A CA 1
ATOM 2470 C C . GLU A 1 316 ? -25.757 12.178 8.004 1.00 96.06 316 GLU A C 1
ATOM 2472 O O . GLU A 1 316 ? -24.969 13.098 7.763 1.00 96.06 316 GLU A O 1
ATOM 2477 N N . PRO A 1 317 ? -26.638 12.245 9.020 1.00 97.94 317 PRO A N 1
ATOM 2478 C CA . PRO A 1 317 ? -26.826 13.452 9.817 1.00 97.94 317 PRO A CA 1
ATOM 2479 C C . PRO A 1 317 ? -25.623 13.769 10.698 1.00 97.94 317 PRO A C 1
ATOM 2481 O O . PRO A 1 317 ? -24.887 12.873 11.132 1.00 97.94 317 PRO A O 1
ATOM 2484 N N . VAL A 1 318 ? -25.415 15.053 10.970 1.00 97.75 318 VAL A N 1
ATOM 2485 C CA . VAL A 1 318 ? -24.242 15.543 11.697 1.00 97.75 318 VAL A CA 1
ATOM 2486 C C . VAL A 1 318 ? -24.426 15.360 13.201 1.00 97.75 318 VAL A C 1
ATOM 2488 O O . VAL A 1 318 ? -25.449 15.712 13.784 1.00 97.75 318 VAL A O 1
ATOM 2491 N N . ARG A 1 319 ? -23.384 14.850 13.861 1.00 97.56 319 ARG A N 1
ATOM 2492 C CA . ARG A 1 319 ? -23.274 14.823 15.320 1.00 97.56 319 ARG A CA 1
ATOM 2493 C C . ARG A 1 319 ? -22.798 16.191 15.816 1.00 97.56 319 ARG A C 1
ATOM 2495 O O . ARG A 1 319 ? -21.601 16.487 15.736 1.00 97.56 319 ARG A O 1
ATOM 2502 N N . GLY A 1 320 ? -23.719 16.982 16.349 1.00 96.94 320 GLY A N 1
ATOM 2503 C CA . GLY A 1 320 ? -23.464 18.309 16.900 1.00 96.94 320 GLY A CA 1
ATOM 2504 C C . GLY A 1 320 ? -22.922 18.303 18.331 1.00 96.94 320 GLY A C 1
ATOM 2505 O O . GLY A 1 320 ? -22.192 17.395 18.755 1.00 96.94 320 GLY A O 1
ATOM 2506 N N . ASP A 1 321 ? -23.272 19.365 19.053 1.00 97.75 321 ASP A N 1
ATOM 2507 C CA . ASP A 1 321 ? -22.971 19.552 20.470 1.00 97.75 321 ASP A CA 1
ATOM 2508 C C . ASP A 1 321 ? -23.562 18.439 21.330 1.00 97.75 321 ASP A C 1
ATOM 2510 O O . ASP A 1 321 ? -24.586 17.838 20.993 1.00 97.75 321 ASP A O 1
ATOM 2514 N N . ALA A 1 322 ? -22.908 18.147 22.453 1.00 98.12 322 ALA A N 1
ATOM 2515 C CA . ALA A 1 322 ? -23.406 17.148 23.379 1.00 98.12 322 ALA A CA 1
ATOM 2516 C C . ALA A 1 322 ? -23.066 17.447 24.835 1.00 98.12 322 ALA A C 1
ATOM 2518 O O . ALA A 1 322 ? -22.017 18.014 25.136 1.00 98.12 322 ALA A O 1
ATOM 2519 N N . TYR A 1 323 ? -23.900 16.939 25.736 1.00 98.31 323 TYR A N 1
ATOM 2520 C CA . TYR A 1 323 ? -23.618 16.860 27.165 1.00 98.31 323 TYR A CA 1
ATOM 2521 C C . TYR A 1 323 ? -23.559 15.398 27.594 1.00 98.31 323 TYR A C 1
ATOM 2523 O O . TYR A 1 323 ? -24.510 14.649 27.383 1.00 98.31 323 TYR A O 1
ATOM 2531 N N . LYS A 1 324 ? -22.433 14.983 28.183 1.00 97.62 324 LYS A N 1
ATOM 2532 C CA . LYS A 1 324 ? -22.258 13.661 28.793 1.00 97.62 324 LYS A CA 1
ATOM 2533 C C . LYS A 1 324 ? -22.431 13.775 30.306 1.00 97.62 324 LYS A C 1
ATOM 2535 O O . LYS A 1 324 ? -21.694 14.526 30.938 1.00 97.62 324 LYS A O 1
ATOM 2540 N N . VAL A 1 325 ? -23.343 12.995 30.871 1.00 96.81 325 VAL A N 1
ATOM 2541 C CA . VAL A 1 325 ? -23.673 12.958 32.298 1.00 96.81 325 VAL A CA 1
ATOM 2542 C C . VAL A 1 325 ? -23.332 11.580 32.854 1.00 96.81 325 VAL A C 1
ATOM 2544 O O . VAL A 1 325 ? -23.787 10.561 32.332 1.00 96.81 325 VAL A O 1
ATOM 2547 N N . LYS A 1 326 ? -22.485 11.534 33.883 1.00 92.94 326 LYS A N 1
ATOM 2548 C CA . LYS A 1 326 ? -22.151 10.303 34.618 1.00 92.94 326 LYS A CA 1
ATOM 2549 C C . LYS A 1 326 ? -23.034 10.158 35.866 1.00 92.94 326 LYS A C 1
ATOM 2551 O O . LYS A 1 326 ? -23.521 11.173 36.349 1.00 92.94 326 LYS A O 1
ATOM 2556 N N . PRO A 1 327 ? -23.161 8.947 36.446 1.00 86.69 327 PRO A N 1
ATOM 2557 C CA . PRO A 1 327 ? -23.911 8.741 37.690 1.00 86.69 327 PRO A CA 1
ATOM 2558 C C . PRO A 1 327 ? -23.455 9.611 38.869 1.00 86.69 327 PRO A C 1
ATOM 2560 O O . PRO A 1 327 ? -24.261 9.942 39.721 1.00 86.69 327 PRO A O 1
ATOM 2563 N N . SER A 1 328 ? -22.183 10.023 38.906 1.00 77.81 328 SER A N 1
ATOM 2564 C CA . SER A 1 328 ? -21.629 10.952 39.906 1.00 77.81 328 SER A CA 1
ATOM 2565 C C . SER A 1 328 ? -22.055 12.417 39.702 1.00 77.81 328 SER A C 1
ATOM 2567 O O . SER A 1 328 ? -21.320 13.316 40.101 1.00 77.81 328 SER A O 1
ATOM 2569 N N . GLU A 1 329 ? -23.141 12.657 38.961 1.00 69.94 329 GLU A N 1
ATOM 2570 C CA . GLU A 1 329 ? -23.653 13.971 38.525 1.00 69.94 329 GLU A CA 1
ATOM 2571 C C . GLU A 1 329 ? -22.641 14.847 37.766 1.00 69.94 329 GLU A C 1
ATOM 2573 O O . GLU A 1 329 ? -22.850 16.031 37.518 1.00 69.94 329 GLU A O 1
ATOM 2578 N N . THR A 1 330 ? -21.522 14.269 37.328 1.00 85.56 330 THR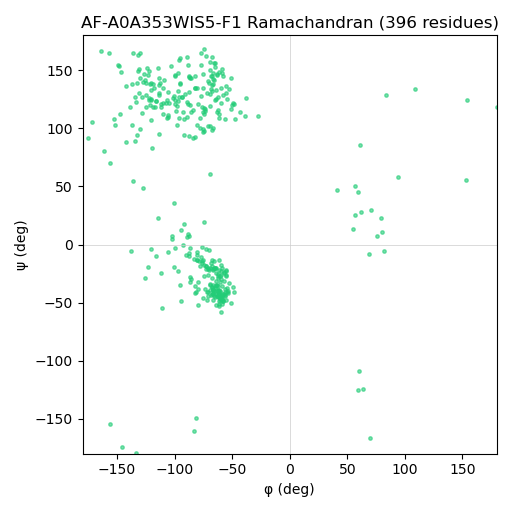 A N 1
ATOM 2579 C CA . THR A 1 330 ? -20.522 15.006 36.560 1.00 85.56 330 THR A CA 1
ATOM 2580 C C . THR A 1 330 ? -21.026 15.227 35.138 1.00 85.56 330 THR A C 1
ATOM 2582 O O . THR A 1 330 ? -21.113 14.280 34.347 1.00 85.56 330 THR A O 1
ATOM 2585 N N . VAL A 1 331 ? -21.303 16.489 34.811 1.00 94.62 331 VAL A N 1
ATOM 2586 C CA . VAL A 1 331 ? -21.738 16.942 33.488 1.00 94.62 331 VAL A CA 1
ATOM 2587 C C . VAL A 1 331 ? -20.538 17.454 32.695 1.00 94.62 331 VAL A C 1
ATOM 2589 O O . VAL A 1 331 ? -19.780 18.309 33.151 1.00 94.62 331 VAL A O 1
ATOM 2592 N N . LYS A 1 332 ? -20.354 16.936 31.481 1.00 96.44 332 LYS A N 1
ATOM 2593 C CA . LYS A 1 332 ? -19.286 17.343 30.565 1.00 96.44 332 LYS A CA 1
ATOM 2594 C C . LYS A 1 332 ? -19.865 17.777 29.226 1.00 96.44 332 LYS A C 1
ATOM 2596 O O . LYS A 1 332 ? -20.420 16.952 28.502 1.00 96.44 332 LYS A O 1
ATOM 2601 N N . TYR A 1 333 ? -19.641 19.034 28.859 1.00 97.38 333 TYR A N 1
ATOM 2602 C CA . TYR A 1 333 ? -19.885 19.517 27.501 1.00 97.38 333 TYR A CA 1
ATOM 2603 C C . TYR A 1 333 ? -18.857 18.938 26.515 1.00 97.38 333 TYR A C 1
ATOM 2605 O O . TYR A 1 333 ? -17.662 18.825 26.810 1.00 97.38 333 TYR A O 1
ATOM 2613 N N . VAL A 1 334 ? -19.326 18.549 25.333 1.00 96.69 334 VAL A N 1
ATOM 2614 C CA . VAL A 1 334 ? -18.540 17.939 24.261 1.00 96.69 334 VAL A CA 1
ATOM 2615 C C . VAL A 1 334 ? -18.829 18.677 22.958 1.00 96.69 334 VAL A C 1
ATOM 2617 O O . VAL A 1 334 ? -19.810 18.395 22.273 1.00 96.69 334 VAL A O 1
ATOM 2620 N N . LYS A 1 335 ? -17.919 19.585 22.599 1.00 95.25 335 LYS A N 1
ATOM 2621 C CA . LYS A 1 335 ? -17.947 20.319 21.331 1.00 95.25 335 LYS A CA 1
ATOM 2622 C C . LYS A 1 335 ? -17.703 19.379 20.136 1.00 95.25 335 LYS A C 1
ATOM 2624 O O . LYS A 1 335 ? -16.858 18.479 20.246 1.00 95.25 335 LYS A O 1
ATOM 2629 N N . PRO A 1 336 ? -18.367 19.576 18.983 1.00 94.19 336 PRO A N 1
ATOM 2630 C CA . PRO A 1 336 ? -18.037 18.846 17.768 1.00 94.19 336 PRO A CA 1
ATOM 2631 C C . PRO A 1 336 ? -16.605 19.164 17.287 1.00 94.19 336 PRO A C 1
ATOM 2633 O O . PRO A 1 336 ? -16.116 20.287 17.449 1.00 94.19 336 PRO A O 1
ATOM 2636 N N . PRO A 1 337 ? -15.900 18.186 16.690 1.00 93.56 337 PRO A N 1
ATOM 2637 C CA . PRO A 1 337 ? -14.588 18.415 16.087 1.00 93.56 337 PRO A CA 1
ATOM 2638 C C . PRO A 1 337 ? -14.673 19.318 14.844 1.00 93.56 337 PRO A C 1
ATOM 2640 O O . PRO A 1 337 ? -15.722 19.432 14.218 1.00 93.56 337 PRO A O 1
ATOM 2643 N N . LYS A 1 338 ? -13.531 19.902 14.441 1.00 93.69 338 LYS A N 1
ATOM 2644 C CA . LYS A 1 338 ? -13.422 20.758 13.238 1.00 93.69 338 LYS A CA 1
ATOM 2645 C C . LYS A 1 338 ? -13.887 20.056 11.957 1.00 93.69 338 LYS A C 1
ATOM 2647 O O . LYS A 1 338 ? -14.469 20.694 11.093 1.00 93.69 338 LYS A O 1
ATOM 2652 N N . ASP A 1 339 ? -13.588 18.766 11.835 1.00 93.50 339 ASP A N 1
ATOM 2653 C CA . ASP A 1 339 ? -14.107 17.881 10.789 1.00 93.50 339 ASP A CA 1
ATOM 2654 C C . ASP A 1 339 ? -15.291 17.109 11.383 1.00 93.50 339 ASP A C 1
ATOM 2656 O O . ASP A 1 339 ? -15.044 16.209 12.198 1.00 93.50 339 ASP A O 1
ATOM 2660 N N . PRO A 1 340 ? -16.543 17.493 11.058 1.00 95.19 340 PRO A N 1
ATOM 2661 C CA . PRO A 1 340 ? -17.719 17.005 11.762 1.00 95.19 340 PRO A CA 1
ATOM 2662 C C . PRO A 1 340 ? -17.848 15.486 11.718 1.00 95.19 340 PRO A C 1
ATOM 2664 O O . PRO A 1 340 ? -17.527 14.831 10.720 1.00 95.19 340 PRO A O 1
ATOM 2667 N N . LEU A 1 341 ? -18.356 14.930 12.816 1.00 96.62 341 LEU A N 1
ATOM 2668 C CA . LEU A 1 341 ? -18.769 13.536 12.857 1.00 96.62 341 LEU A CA 1
ATOM 2669 C C . LEU A 1 341 ? -20.171 13.407 12.267 1.00 96.62 341 LEU A C 1
ATOM 2671 O O . LEU A 1 341 ? -21.003 14.285 12.474 1.00 96.62 341 LEU A O 1
ATOM 2675 N N . ILE A 1 342 ? -20.434 12.303 11.579 1.00 97.50 342 ILE A N 1
ATOM 2676 C CA . ILE A 1 342 ? -21.753 11.979 11.030 1.00 97.50 342 ILE A CA 1
ATOM 2677 C C . ILE A 1 342 ? -22.230 10.625 11.543 1.00 97.50 342 ILE A C 1
ATOM 2679 O O . ILE A 1 342 ? -21.431 9.726 11.835 1.00 97.50 342 ILE A O 1
ATOM 2683 N N . TYR A 1 343 ? -23.542 10.458 11.629 1.00 97.44 343 TYR A N 1
ATOM 2684 C CA . TYR A 1 343 ? -24.155 9.164 11.857 1.00 97.44 343 TYR A CA 1
ATOM 2685 C C . TYR A 1 343 ? -24.377 8.448 10.527 1.00 97.44 343 TYR A C 1
ATOM 2687 O O . TYR A 1 343 ? -24.950 8.985 9.591 1.00 97.44 343 TYR A O 1
ATOM 2695 N N . HIS A 1 344 ? -23.964 7.189 10.470 1.00 94.50 344 HIS A N 1
ATOM 2696 C CA . HIS A 1 344 ? -24.299 6.257 9.396 1.00 94.50 344 HIS A CA 1
ATOM 2697 C C . HIS A 1 344 ? -25.162 5.127 9.971 1.00 94.50 344 HIS A C 1
ATOM 2699 O O . HIS A 1 344 ? -25.045 4.794 11.159 1.00 94.50 344 HIS A O 1
ATOM 2705 N N . HIS A 1 345 ? -26.016 4.525 9.139 1.00 96.44 345 HIS A N 1
ATOM 2706 C CA . HIS A 1 345 ? -27.047 3.566 9.569 1.00 96.44 345 HIS A CA 1
ATOM 2707 C C . HIS A 1 345 ? -28.038 4.166 10.579 1.00 96.44 345 HIS A C 1
ATOM 2709 O O . HIS A 1 345 ? -28.327 3.551 11.608 1.00 96.44 345 HIS A O 1
ATOM 2715 N N . LYS A 1 346 ? -28.535 5.386 10.319 1.00 97.25 346 LYS A N 1
ATOM 2716 C CA . LYS A 1 346 ? -29.472 6.077 11.225 1.00 97.25 346 LYS A CA 1
ATOM 2717 C C . LYS A 1 346 ? -30.770 5.293 11.462 1.00 97.25 346 LYS A C 1
ATOM 2719 O O . LYS A 1 346 ? -31.328 5.371 12.549 1.00 97.25 346 LYS A O 1
ATOM 2724 N N . TRP A 1 347 ? -31.171 4.440 10.516 1.00 98.19 347 TRP A N 1
ATOM 2725 C CA . TRP A 1 347 ? -32.283 3.493 10.670 1.00 98.19 347 TRP A CA 1
ATOM 2726 C C . TRP A 1 347 ? -32.155 2.562 11.889 1.00 98.19 347 TRP A C 1
ATOM 2728 O O . TRP A 1 347 ? -33.153 2.056 12.389 1.00 98.19 347 TRP A O 1
ATOM 2738 N N . LEU A 1 348 ? -30.947 2.340 12.420 1.00 98.06 348 LEU A N 1
ATOM 2739 C CA . LEU A 1 348 ? -30.750 1.542 13.634 1.00 98.06 348 LEU A CA 1
ATOM 2740 C C . LEU A 1 348 ? -31.198 2.263 14.917 1.00 98.06 348 LEU A C 1
ATOM 2742 O O . LEU A 1 348 ? -31.439 1.599 15.923 1.00 98.06 348 LEU A O 1
ATOM 2746 N N . PHE A 1 349 ? -31.292 3.596 14.903 1.00 98.50 349 PHE A N 1
ATOM 2747 C CA . PHE A 1 349 ? -31.598 4.437 16.069 1.00 98.50 349 PHE A CA 1
ATOM 2748 C C . PHE A 1 349 ? -33.105 4.534 16.345 1.00 98.50 349 PHE A C 1
ATOM 2750 O O . PHE A 1 349 ? -33.498 5.026 17.402 1.00 98.50 349 PHE A O 1
ATOM 2757 N N . VAL A 1 350 ? -33.924 4.087 15.391 1.00 98.50 350 VAL A N 1
ATOM 2758 C CA . VAL A 1 350 ? -35.384 4.209 15.370 1.00 98.50 350 VAL A CA 1
ATOM 2759 C C . VAL A 1 350 ? -36.034 2.852 15.081 1.00 98.50 350 VAL A C 1
ATOM 2761 O O . VAL A 1 350 ? -35.346 1.909 14.672 1.00 98.50 350 VAL A O 1
ATOM 2764 N N . LYS A 1 351 ? -37.342 2.729 15.328 1.00 97.75 351 LYS A N 1
ATOM 2765 C CA . LYS A 1 351 ? -38.127 1.566 14.892 1.00 97.75 351 LYS A CA 1
ATOM 2766 C C . LYS A 1 351 ? -38.393 1.618 13.385 1.00 97.75 351 LYS A C 1
ATOM 2768 O O . LYS A 1 351 ? -38.145 2.629 12.737 1.00 97.75 351 LYS A O 1
ATOM 2773 N N . ASP A 1 352 ? -38.876 0.507 12.838 1.00 97.00 352 ASP A N 1
ATOM 2774 C CA . ASP A 1 352 ? -39.126 0.363 11.399 1.00 97.00 352 ASP A CA 1
ATOM 2775 C C . ASP A 1 352 ? -40.329 1.183 10.903 1.00 97.00 352 ASP A C 1
ATOM 2777 O O . ASP A 1 352 ? -40.387 1.519 9.727 1.00 97.00 352 ASP A O 1
ATOM 2781 N N . ASP A 1 353 ? -41.233 1.561 11.806 1.00 96.50 353 ASP A N 1
ATOM 2782 C CA . ASP A 1 353 ? -42.418 2.396 11.578 1.00 96.50 353 ASP A CA 1
ATOM 2783 C C . ASP A 1 353 ? -42.187 3.892 11.876 1.00 96.50 353 ASP A C 1
ATOM 2785 O O . ASP A 1 353 ? -43.136 4.668 11.974 1.00 96.50 353 ASP A O 1
ATOM 2789 N N . TYR A 1 354 ? -40.933 4.323 12.043 1.00 98.12 354 TYR A N 1
ATOM 2790 C CA . TYR A 1 354 ? -40.613 5.711 12.374 1.00 98.12 354 TYR A CA 1
ATOM 2791 C C . TYR A 1 354 ? -41.010 6.686 11.257 1.00 98.12 354 TYR A C 1
ATOM 2793 O O . TYR A 1 354 ? -40.528 6.586 10.133 1.00 98.12 354 TYR A O 1
ATOM 2801 N N . ALA A 1 355 ? -41.828 7.686 11.592 1.00 96.56 355 ALA A N 1
ATOM 2802 C CA . ALA A 1 355 ? -42.383 8.634 10.623 1.00 96.56 355 ALA A CA 1
ATOM 2803 C C . ALA A 1 355 ? -41.409 9.742 10.174 1.00 96.56 355 ALA A C 1
ATOM 2805 O O . ALA A 1 355 ? -41.678 10.438 9.198 1.00 96.56 355 ALA A O 1
ATOM 2806 N N . GLY A 1 356 ? -40.287 9.941 10.878 1.00 96.00 356 GLY A N 1
ATOM 2807 C CA . GLY A 1 356 ? -39.381 11.065 10.611 1.00 96.00 356 GLY A CA 1
ATOM 2808 C C . GLY A 1 356 ? -38.556 10.945 9.322 1.00 96.00 356 GLY A C 1
ATOM 2809 O O . GLY A 1 356 ? -38.032 11.953 8.858 1.00 96.00 356 GLY A O 1
ATOM 2810 N N . PHE A 1 357 ? -38.416 9.745 8.747 1.00 97.69 357 PHE A N 1
ATOM 2811 C CA . PHE A 1 357 ? -37.817 9.504 7.426 1.00 97.69 357 PHE A CA 1
ATOM 2812 C C . PHE A 1 357 ? -38.172 8.099 6.915 1.00 97.69 357 PHE A C 1
ATOM 2814 O O . PHE A 1 357 ? -38.577 7.241 7.691 1.00 97.69 357 PHE A O 1
ATOM 2821 N N . ASP A 1 358 ? -37.938 7.827 5.628 1.00 96.81 358 ASP A N 1
ATOM 2822 C CA . ASP A 1 358 ? -38.098 6.482 5.057 1.00 96.81 358 ASP A CA 1
ATOM 2823 C C . ASP A 1 358 ? -37.016 5.516 5.585 1.00 96.81 358 ASP A C 1
ATOM 2825 O O . ASP A 1 358 ? -35.845 5.535 5.171 1.00 96.81 358 ASP A O 1
ATOM 2829 N N . VAL A 1 359 ? -37.407 4.676 6.548 1.00 97.00 359 VAL A N 1
ATOM 2830 C CA . VAL A 1 359 ? -36.516 3.721 7.217 1.00 97.00 359 VAL A CA 1
ATOM 2831 C C . VAL A 1 359 ? -35.991 2.660 6.249 1.00 97.00 359 VAL A C 1
ATOM 2833 O O . VAL A 1 359 ? -34.809 2.304 6.318 1.00 97.00 359 VAL A O 1
ATOM 2836 N N . GLU A 1 360 ? -36.817 2.200 5.310 1.00 95.31 360 GLU A N 1
ATOM 2837 C CA . GLU A 1 360 ? -36.430 1.197 4.316 1.00 95.31 360 GLU A CA 1
ATOM 2838 C C . GLU A 1 360 ? -35.450 1.772 3.288 1.00 95.31 360 GLU A C 1
ATOM 2840 O O . GLU A 1 360 ? -34.440 1.136 2.971 1.00 95.31 360 GLU A O 1
ATOM 2845 N N . ALA A 1 361 ? -35.653 3.011 2.833 1.00 91.69 361 ALA A N 1
ATOM 2846 C CA . ALA A 1 361 ? -34.672 3.706 1.999 1.00 91.69 361 ALA A CA 1
ATOM 2847 C C . ALA A 1 361 ? -33.328 3.881 2.730 1.00 91.69 361 ALA A C 1
ATOM 2849 O O . ALA A 1 361 ? -32.262 3.657 2.149 1.00 91.69 361 ALA A O 1
ATOM 2850 N N . SER A 1 362 ? -33.348 4.200 4.030 1.00 95.00 362 SER A N 1
ATOM 2851 C CA . SER A 1 362 ? -32.127 4.314 4.842 1.00 95.00 362 SER A CA 1
ATOM 2852 C C . SER A 1 362 ? -31.394 2.969 5.028 1.00 95.00 362 SER A C 1
ATOM 2854 O O . SER A 1 362 ? -30.150 2.933 5.032 1.00 95.00 362 SER A O 1
ATOM 2856 N N . LYS A 1 363 ? -32.132 1.849 5.128 1.00 93.94 363 LYS A N 1
ATOM 2857 C CA . LYS A 1 363 ? -31.578 0.480 5.108 1.00 93.94 363 LYS A CA 1
ATOM 2858 C C . LYS A 1 363 ? -30.920 0.173 3.761 1.00 93.94 363 LYS A C 1
ATOM 2860 O O . LYS A 1 363 ? -29.731 -0.146 3.735 1.00 93.94 363 LYS A O 1
ATOM 2865 N N . LYS A 1 364 ? -31.624 0.388 2.645 1.00 91.00 364 LYS A N 1
ATOM 2866 C CA . LYS A 1 364 ? -31.088 0.167 1.286 1.00 91.00 364 LYS A CA 1
ATOM 2867 C C . LYS A 1 364 ? -29.845 1.005 1.011 1.00 91.00 364 LYS A C 1
ATOM 2869 O O . LYS A 1 364 ? -28.842 0.492 0.519 1.00 91.00 364 LYS A O 1
ATOM 2874 N N . ARG A 1 365 ? -29.855 2.281 1.409 1.00 91.12 365 ARG A N 1
ATOM 2875 C CA . ARG A 1 365 ? -28.677 3.151 1.308 1.00 91.12 365 ARG A CA 1
ATOM 2876 C C . ARG A 1 365 ? -27.492 2.574 2.080 1.00 91.12 365 ARG A C 1
ATOM 2878 O O . ARG A 1 365 ? -26.372 2.574 1.572 1.00 91.12 365 ARG A O 1
ATOM 2885 N N . SER A 1 366 ? -27.738 2.051 3.285 1.00 92.81 366 SER A N 1
ATOM 2886 C CA . SER A 1 366 ? -26.720 1.381 4.100 1.00 92.81 366 SER A CA 1
ATOM 2887 C C . SER A 1 366 ? -26.116 0.166 3.406 1.00 92.81 366 SER A C 1
ATOM 2889 O O . SER A 1 366 ? -24.897 0.025 3.376 1.00 92.81 366 SER A O 1
ATOM 2891 N N . GLU A 1 367 ? -26.943 -0.700 2.834 1.00 88.75 367 GLU A N 1
ATOM 2892 C CA . GLU A 1 367 ? -26.486 -1.866 2.070 1.00 88.75 367 GLU A CA 1
ATOM 2893 C C . GLU A 1 367 ? -25.674 -1.446 0.841 1.00 88.75 367 GLU A C 1
ATOM 2895 O O . GLU A 1 367 ? -24.592 -1.982 0.590 1.00 88.75 367 GLU A O 1
ATOM 2900 N N . HIS A 1 368 ? -26.141 -0.419 0.128 1.00 87.06 368 HIS A N 1
ATOM 2901 C CA . HIS A 1 368 ? -25.477 0.092 -1.061 1.00 87.06 368 HIS A CA 1
ATOM 2902 C C . HIS A 1 368 ? -24.058 0.580 -0.755 1.00 87.06 368 HIS A C 1
ATOM 2904 O O . HIS A 1 368 ? -23.092 0.056 -1.314 1.00 87.06 368 HIS A O 1
ATOM 2910 N N . TRP A 1 369 ? -23.886 1.536 0.166 1.00 86.12 369 TRP A N 1
ATOM 2911 C CA . TRP A 1 369 ? -22.550 2.095 0.396 1.00 86.12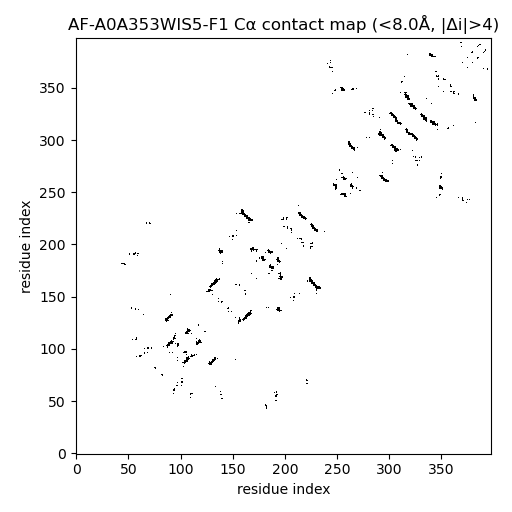 369 TRP A CA 1
ATOM 2912 C C . TRP A 1 369 ? -21.605 1.108 1.096 1.00 86.12 369 TRP A C 1
ATOM 2914 O O . TRP A 1 369 ? -20.388 1.200 0.905 1.00 86.12 369 TRP A O 1
ATOM 2924 N N . THR A 1 370 ? -22.134 0.150 1.869 1.00 87.00 370 THR A N 1
ATOM 2925 C CA . THR A 1 370 ? -21.325 -0.907 2.505 1.00 87.00 370 THR A CA 1
ATOM 2926 C C . THR A 1 370 ? -20.880 -1.998 1.533 1.00 87.00 370 THR A C 1
ATOM 2928 O O . THR A 1 370 ? -19.936 -2.729 1.837 1.00 87.00 370 THR A O 1
ATOM 2931 N N . SER A 1 371 ? -21.500 -2.078 0.350 1.00 82.00 371 SER A N 1
ATOM 2932 C CA . SER A 1 371 ? -21.059 -2.939 -0.755 1.00 82.00 371 SER A CA 1
ATOM 2933 C C . SER A 1 371 ? -19.899 -2.358 -1.574 1.00 82.00 371 SER A C 1
ATOM 2935 O O . SER A 1 371 ? -19.283 -3.084 -2.348 1.00 82.00 371 SER A O 1
ATOM 2937 N N . LEU A 1 372 ? -19.586 -1.066 -1.416 1.00 79.00 372 LEU A N 1
ATOM 2938 C CA . LEU A 1 372 ? -18.504 -0.408 -2.152 1.00 79.00 372 LEU A CA 1
ATOM 2939 C C . LEU A 1 372 ? -17.123 -0.887 -1.675 1.00 79.00 372 LEU A C 1
ATOM 2941 O O . LEU A 1 372 ? -16.881 -0.995 -0.474 1.00 79.00 372 LEU A O 1
ATOM 2945 N N . ASP A 1 373 ? -16.182 -1.063 -2.604 1.00 70.62 373 ASP A N 1
ATOM 2946 C CA . ASP A 1 373 ? -14.816 -1.493 -2.282 1.00 70.62 373 ASP A CA 1
ATOM 2947 C C . ASP A 1 373 ? -14.031 -0.469 -1.438 1.00 70.62 373 ASP A C 1
ATOM 2949 O O . ASP A 1 373 ? -14.278 0.747 -1.477 1.00 70.62 373 ASP A O 1
ATOM 2953 N N . ASN A 1 374 ? -13.024 -0.969 -0.709 1.00 69.31 374 ASN A N 1
ATOM 2954 C CA . ASN A 1 374 ? -12.036 -0.184 0.045 1.00 69.31 374 ASN A CA 1
ATOM 2955 C C . ASN A 1 374 ? -12.652 0.774 1.084 1.00 69.31 374 ASN A C 1
ATOM 2957 O O . ASN A 1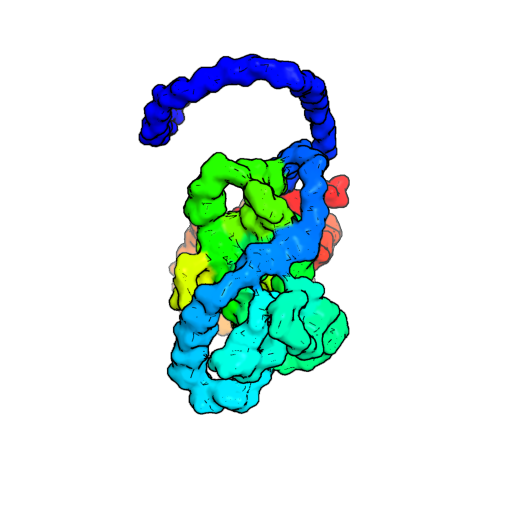 374 ? -12.350 1.971 1.131 1.00 69.31 374 ASN A O 1
ATOM 2961 N N . ILE A 1 375 ? -13.545 0.255 1.931 1.00 72.62 375 ILE A N 1
ATOM 2962 C CA . ILE A 1 375 ? -14.111 1.007 3.060 1.00 72.62 375 ILE A CA 1
ATOM 2963 C C . ILE A 1 375 ? -13.080 1.113 4.184 1.00 72.62 375 ILE A C 1
ATOM 2965 O O . ILE A 1 375 ? -12.766 0.125 4.842 1.00 72.62 375 ILE A O 1
ATOM 2969 N N . ASP A 1 376 ? -12.616 2.329 4.462 1.00 80.25 376 ASP A N 1
ATOM 2970 C CA . ASP A 1 376 ? -11.799 2.597 5.644 1.00 80.25 376 ASP A CA 1
ATOM 2971 C C . ASP A 1 376 ? -12.704 2.832 6.860 1.00 80.25 376 ASP A C 1
ATOM 2973 O O . ASP A 1 376 ? -13.134 3.956 7.139 1.00 80.25 376 ASP A O 1
ATOM 2977 N N . SER A 1 377 ? -12.996 1.757 7.600 1.00 79.31 377 SER A N 1
ATOM 2978 C CA . SER A 1 377 ? -13.874 1.792 8.775 1.00 79.31 377 SER A CA 1
ATOM 2979 C C . SER A 1 377 ? -13.388 2.723 9.894 1.00 79.31 377 SER A C 1
ATOM 2981 O O . SER A 1 377 ? -14.181 3.081 10.761 1.00 79.31 377 SER A O 1
ATOM 2983 N N . SER A 1 378 ? -12.112 3.127 9.899 1.00 79.75 378 SER A N 1
ATOM 2984 C CA . SER A 1 378 ? -11.590 4.083 10.886 1.00 79.75 378 SER A CA 1
ATOM 2985 C C . SER A 1 378 ? -11.983 5.532 10.572 1.00 79.75 378 SER A C 1
ATOM 2987 O O . SER A 1 378 ? -11.972 6.389 11.457 1.00 79.75 378 SER A O 1
ATOM 2989 N N . ARG A 1 379 ? -12.377 5.810 9.320 1.00 85.38 379 ARG A N 1
ATOM 2990 C CA . ARG A 1 379 ? -12.665 7.162 8.816 1.00 85.38 379 ARG A CA 1
ATOM 2991 C C . ARG A 1 379 ? -14.116 7.384 8.406 1.00 85.38 379 ARG A C 1
ATOM 2993 O O . ARG A 1 379 ? -14.502 8.534 8.218 1.00 85.38 379 ARG A O 1
ATOM 3000 N N . ILE A 1 380 ? -14.939 6.336 8.340 1.00 88.88 380 ILE A N 1
ATOM 3001 C CA . ILE A 1 380 ? -16.359 6.444 7.952 1.00 88.88 380 ILE A CA 1
ATOM 3002 C C . ILE A 1 380 ? -17.217 7.325 8.873 1.00 88.88 380 ILE A C 1
ATOM 3004 O O . ILE A 1 380 ? -18.336 7.658 8.510 1.00 88.88 380 ILE A O 1
ATOM 3008 N N . GLY A 1 381 ? -16.732 7.699 10.056 1.00 91.31 381 GLY A N 1
ATOM 3009 C CA . GLY A 1 381 ? -17.434 8.645 10.923 1.00 91.31 381 GLY A CA 1
ATOM 3010 C C . GLY A 1 381 ? -17.236 10.110 10.529 1.00 91.31 381 GLY A C 1
ATOM 3011 O O . GLY A 1 381 ? -17.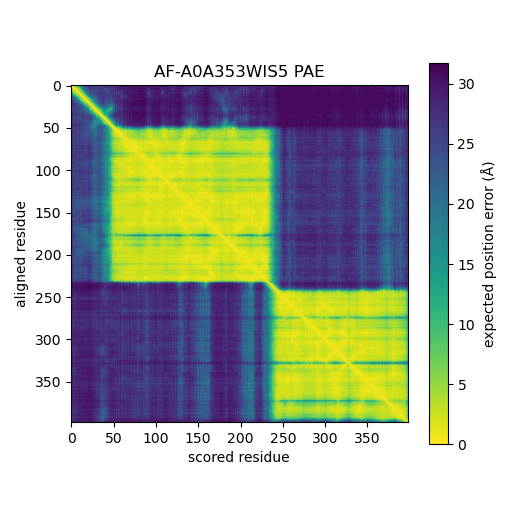882 10.962 11.123 1.00 91.31 381 GLY A O 1
ATOM 3012 N N . ARG A 1 382 ? -16.329 10.430 9.593 1.00 93.88 382 ARG A N 1
ATOM 3013 C CA . ARG A 1 382 ? -15.943 11.809 9.243 1.00 93.88 382 ARG A CA 1
ATOM 3014 C C . ARG A 1 382 ? -16.691 12.324 8.019 1.00 93.88 382 ARG A C 1
ATOM 3016 O O . ARG A 1 382 ? -16.677 11.665 6.977 1.00 93.88 382 ARG A O 1
ATOM 3023 N N . LYS A 1 383 ? -17.237 13.539 8.108 1.00 91.88 383 LYS A N 1
ATOM 3024 C CA . LYS A 1 383 ? -17.940 14.198 6.997 1.00 91.88 383 LYS A CA 1
ATOM 3025 C C . LYS A 1 383 ? -17.046 14.357 5.763 1.00 91.88 383 LYS A C 1
ATOM 3027 O O . LYS A 1 383 ? -17.412 13.905 4.681 1.00 91.88 383 LYS A O 1
ATOM 3032 N N . SER A 1 384 ? -15.829 14.874 5.944 1.00 91.50 384 SER A N 1
ATOM 3033 C CA . SER A 1 384 ? -14.872 15.081 4.843 1.00 91.50 384 SER A CA 1
ATOM 3034 C C . SER A 1 384 ? -14.484 13.789 4.109 1.00 91.50 384 SER A C 1
ATOM 3036 O O . SER A 1 384 ? -14.241 13.793 2.901 1.00 91.50 384 SER A O 1
ATOM 3038 N N . TYR A 1 385 ? -14.439 12.655 4.820 1.00 90.12 385 TYR A N 1
ATOM 3039 C CA . TYR A 1 385 ? -14.182 11.355 4.200 1.00 90.12 385 TYR A CA 1
ATOM 3040 C C . TYR A 1 385 ? -15.335 10.946 3.279 1.00 90.12 385 TYR A C 1
ATOM 3042 O O . TYR A 1 385 ? -15.093 10.452 2.177 1.00 90.12 385 TYR A O 1
ATOM 3050 N N . TRP A 1 386 ? -16.578 11.178 3.701 1.00 90.38 386 TRP A N 1
ATOM 3051 C CA . TRP A 1 386 ? -17.750 10.873 2.888 1.00 90.38 386 TRP A CA 1
ATOM 3052 C C . TRP A 1 386 ? -17.838 11.748 1.645 1.00 90.38 386 TRP A C 1
ATOM 3054 O O . TRP A 1 386 ? -17.973 11.204 0.551 1.00 90.38 386 TRP A O 1
ATOM 3064 N N . GLU A 1 387 ? -17.676 13.060 1.792 1.00 89.25 387 GLU A N 1
ATOM 3065 C CA . GLU A 1 387 ? -17.688 14.017 0.676 1.00 89.25 387 GLU A CA 1
ATOM 3066 C C . GLU A 1 387 ? -16.645 13.666 -0.390 1.00 89.25 387 GLU A C 1
ATOM 3068 O O . GLU A 1 387 ? -16.935 13.693 -1.583 1.00 89.25 387 GLU A O 1
ATOM 3073 N N . LYS A 1 388 ? -15.444 13.252 0.032 1.00 85.88 388 LYS A N 1
ATOM 3074 C CA . LYS A 1 388 ? -14.351 12.929 -0.892 1.00 85.88 388 LYS A CA 1
ATOM 3075 C C . LYS A 1 388 ? -14.429 11.523 -1.491 1.00 85.88 388 LYS A C 1
ATOM 3077 O O . LYS A 1 388 ? -14.001 11.322 -2.625 1.00 85.88 388 LYS A O 1
ATOM 3082 N N . HIS A 1 389 ? -14.891 10.529 -0.730 1.00 81.88 389 HIS A N 1
ATOM 3083 C CA . HIS A 1 389 ? -14.696 9.116 -1.090 1.00 81.88 389 HIS A CA 1
ATOM 3084 C C . HIS A 1 389 ? -15.977 8.288 -1.209 1.00 81.88 389 HIS A C 1
ATOM 3086 O O . HIS A 1 389 ? -15.926 7.213 -1.816 1.00 81.88 389 HIS A O 1
ATOM 3092 N N . LYS A 1 390 ? -17.095 8.730 -0.619 1.00 81.44 390 LYS A N 1
ATOM 3093 C CA . LYS A 1 390 ? -18.352 7.965 -0.587 1.00 81.44 390 LYS A CA 1
ATOM 3094 C C . LYS A 1 390 ? -19.437 8.603 -1.434 1.00 81.44 390 LYS A C 1
ATOM 3096 O O . LYS A 1 390 ? -19.917 7.933 -2.340 1.00 81.44 390 LYS A O 1
ATOM 3101 N N . ILE A 1 391 ? -19.757 9.876 -1.203 1.00 84.31 391 ILE A N 1
ATOM 3102 C CA . ILE A 1 391 ? -20.819 10.587 -1.927 1.00 84.31 391 ILE A CA 1
ATOM 3103 C C . ILE A 1 391 ? -20.649 10.449 -3.449 1.00 84.31 391 ILE A C 1
ATOM 3105 O O . ILE A 1 391 ? -21.584 9.942 -4.061 1.00 84.31 391 ILE A O 1
ATOM 3109 N N . PRO A 1 392 ? -19.466 10.706 -4.055 1.00 81.69 392 PRO A N 1
ATOM 3110 C CA . PRO A 1 392 ? -19.302 10.599 -5.509 1.00 81.69 392 PRO A CA 1
ATOM 3111 C C . PRO A 1 392 ? -19.569 9.199 -6.074 1.00 81.69 392 PRO A C 1
ATOM 3113 O O . PRO A 1 392 ? -19.923 9.055 -7.237 1.00 81.69 392 PRO A O 1
ATOM 3116 N N . LYS A 1 393 ? -19.369 8.149 -5.267 1.00 80.12 393 LYS A N 1
ATOM 3117 C CA . LYS A 1 393 ? -19.569 6.753 -5.685 1.00 80.12 393 LYS A CA 1
ATOM 3118 C C . LYS A 1 393 ? -21.008 6.284 -5.512 1.00 80.12 393 LYS A C 1
ATOM 3120 O O . LYS A 1 393 ? -21.420 5.374 -6.220 1.00 80.12 393 LYS A O 1
ATOM 3125 N N . ILE A 1 394 ? -21.726 6.866 -4.553 1.00 78.88 394 ILE A N 1
ATOM 3126 C CA . ILE A 1 394 ? -23.141 6.579 -4.315 1.00 78.88 394 ILE A CA 1
ATOM 3127 C C . ILE A 1 394 ? -23.977 7.273 -5.397 1.00 78.88 394 ILE A C 1
ATOM 3129 O O . ILE A 1 394 ? -24.799 6.628 -6.031 1.00 78.88 394 ILE A O 1
ATOM 3133 N N . THR A 1 395 ? -23.687 8.545 -5.692 1.00 72.62 395 THR A N 1
ATOM 3134 C CA . THR A 1 395 ? -24.432 9.345 -6.680 1.00 72.62 395 THR A CA 1
ATOM 3135 C C . THR A 1 395 ? -24.130 8.995 -8.138 1.00 72.62 395 THR A C 1
ATOM 3137 O O . THR A 1 395 ? -24.832 9.458 -9.019 1.00 72.62 395 THR A O 1
ATOM 3140 N N . ALA A 1 396 ? -23.070 8.229 -8.423 1.00 58.59 396 ALA A N 1
ATOM 3141 C CA . ALA A 1 396 ? -22.746 7.773 -9.783 1.00 58.59 396 ALA A CA 1
ATOM 3142 C C . ALA A 1 396 ? -23.465 6.466 -10.180 1.00 58.59 396 ALA A C 1
ATOM 3144 O O . ALA A 1 396 ? -23.258 5.968 -11.286 1.00 58.59 396 ALA A O 1
ATOM 3145 N N . LYS A 1 397 ? -24.231 5.864 -9.259 1.00 49.00 397 LYS A N 1
ATOM 3146 C CA . LYS A 1 397 ? -24.978 4.608 -9.451 1.00 49.00 397 LYS A CA 1
ATOM 3147 C C . LYS A 1 397 ? -26.493 4.752 -9.243 1.00 49.00 397 LYS A C 1
ATOM 3149 O O . LYS A 1 397 ? -27.199 3.759 -9.414 1.00 49.00 397 LYS A O 1
ATOM 3154 N N . GLU A 1 398 ? -26.949 5.934 -8.844 1.00 45.53 398 GLU A N 1
ATOM 3155 C CA . GLU A 1 398 ? -28.349 6.376 -8.905 1.00 45.53 398 GLU A CA 1
ATOM 3156 C C . GLU A 1 398 ? -28.561 7.075 -10.250 1.00 45.53 398 GLU A C 1
ATOM 3158 O O . GLU A 1 398 ? -29.633 6.853 -10.854 1.00 45.53 398 GLU A O 1
#

Secondary structure (DSSP, 8-state):
---------------------------------------SS------------GGGGGGG--TTHHHHHHHHHHHHHHH-TTGGGS-EEEET-TTSHHHHHH--EEE-TT--SS--SBSSGGG----EEEEEEES-GGG---HHHHHHHHHHHHHHEEEEEEEEEEE-BHHHHHT-TTPEEETTEEE-TTS-EE--B-HHHHHHHHHHHHGGGEEEEEE-SSSSEEEEEEE---SSSS----PPPPPPB-TTTSSSEEETTEEEEEGGGGGGG--THHHHHHHTS-TT---SEEEEETTTTEEEEE--TTTTT-SS-EE--EEEE-TT--EEEEPPPSS-EE-S-GGGGS-TT-TTS-HHHHHHHHHHHHTSSS--TTTTTBHHHHHHHTHHHHTT--

Mean predicted aligned error: 17.34 Å

Radius of gyration: 30.81 Å; Cα contacts (8 Å, |Δi|>4): 624; chains: 1; bounding box: 73×64×85 Å

Sequence (398 aa):
MNINFPEIMAGCNSRKASIAKDGASSNYSVKQDADSNNTAYPIIFTGTNVKYTAKNSQKTQIKSTQNTYKKLAQILKERFRDYDSLDKLDYGAGLGHSKTILGAETYEPYARGYKPDYVKPGDITKKYDIITNLYVLNVIKDLKTRNNVVKHIGELLKPGGEAYISVRPKTDVDAIKSGIPCGDGVLTSIGTFQKGFTSIELQEYVKHILGDGYKVEKTKFSSGVDVVVTKSKEIEPAKKVKKYSIPPRSKEYGVGKVMGSQVYLHKEYENVLKNDGLNLAKSSIPADFTYDIICYDKKDKSFSFISSPDFNTANEPVRGDAYKVKPSETVKYVKPPKDPLIYHHKWLFVKDDYAGFDVEASKKRSEHWTSLDNIDSSRIGRKSYWEKHKIPKITAKE

Foldseek 3Di:
DDDDDDDDDDDDDDDDDDDDDDDDDDDDDDDPPPDDDDPDDDDWDPDDPDDADLLLVLVVQDPCCLQLLQLVQVVQVVVDVPQVPWAEAEAQCNAVNCCVSRVYQYEHLNYDPDDGPHNDLVVLPAAGLEYEYEAPLFQDQDPVVSLVSLQSNLVRYDAFGKYKYFHAAPVVQVPQPQFPDDTQGTQHPSRTGGHHDDLVRVQCSSCVSNDPQWDKAWDDRDPGTIIMITGHRDDDDPPPPPLDDQFDFDPQQLAFGDDPQKTKAFPVSPVSVVDPCPVVLVVLDDPPDDAGMWIQRNPQRKIKGWHFPCLLPDLWTWTAWIWIAGPVRDIDTDGADPFTFTDQLSLRNDHCPDPSYNSVVSVVLNVVQSPDPDDPPVPVRTPVCCVVPPVVVSVVVD

Nearest PDB structures (foldseek):
  5cm2-assembly1_Z  TM=6.431E-01  e=3.789E-05  Yarrowia lipolytica CLIB122
  3ofk-assembly2_B  TM=5.783E-01  e=2.362E-05  Bradyrhizobium sp. WM9
  5je3-assembly2_B  TM=6.018E-01  e=1.761E-04  Burkholderia glumae
  4cke-assembly2_A  TM=5.401E-01  e=8.187E-04  Orthopoxvirus vaccinia
  4ckc-assembly2_D  TM=5.261E-01  e=1.313E-03  Orthopoxvirus vaccinia

pLDDT: mean 83.9, std 22.93, range [22.89, 98.88]